Protein AF-L9KYK5-F1 (afdb_monomer_lite)

Foldseek 3Di:
DPPVVVVVVVVVVVVVVVVVVVVVVVVPDDDDDDDDDDDDDDDDDDDDDDDDDDDDDDDDDDDDDDDDDDDDDDDDDDDDDDDDDDPDPPQPPFPALDDQDPPDDDDDDDDDDPDDDDPDDPLLLPDPDAPWAWDPVFWAPQWDADPVRQKIWGAQPHFQWKIKTWIPDKQDAFKKKWKKAWADGDDFQWKKWWKFAPPQDRHPTSRHHDDRAQCCQGGWIQTLCQWIHHVNDTDRQGHHHTHNKMKMWMQNQPQRWIWIDISLATRGTRDGPNHPGIMTIMIMDRDHRTMMGISYIFGDHDDPLLVVLVVLCVVPLQDLQSLVPDPDDPVVSCVSVVGCSDRNRRGNHDPPPDDPDPDDDPPPPVPDDPPVVVVVVVPPPPDPPPDPQWAADDPVVQVVVVVVCVVVVHPDPDRDTDGPDPPDQPPPWFKKKKKFAFLLVVVVVVVVLVCLCVVVVKDWFFKDKDQDDLVLLCQLCVVCPPPPCSVVLSCRRNVHIMMMTMITDHVCQVVLDLQQADLALVRGDPNHQQVPPPDGSSCSRMDMDNDSVSRVVNCVSPDDPVRGDRDDDPCVVVD

Organism: Tupaia chinensis (NCBI:txid246437)

Secondary structure (DSSP, 8-state):
-HHHHHHHHHHHHHHHHHHHHHHHHHHS-----------------------------------------------------PPPPPP---------S-------------S---S-PPTT--S-TT---BS--EEEEEE-TTEEEETTTTEEEE-SS---S-EEEEESS-B-SSEEEEEEEE-S---SS-EEEEEE-TT--SSTTTTS-S--TTSSSSEEEEETTSEEEETTEEEE-S----TT-EEEEEEETTTTEEEEEETTEEEEEEE---TT--BEEEEEE-STTEEEEEEEEEEE---HHHHHHHHHHHH-TT-SSTTTTS---HHHHHHHHTT---SSSS------S-------S----TT---HHHHHHHH------------EEPPHHHHHHHHHHHHHTT----PPPEE------------EEEEEE-HHHHHTT-HHHHHHHHHHHTPEEEEEEEE---HHHHHHHTGGGTTSTTHHHHHHHHTSS-EEEEEEESTTHHHHHHHHH--SSTTTSPTTSHHHHH-SSGGG--EEE-SSHHHHHHHHHHH--GGGS-----TTTT--

Structure (mmCIF, N/CA/C/O backbone):
data_AF-L9KYK5-F1
#
_entry.id   AF-L9KYK5-F1
#
loop_
_atom_site.group_PDB
_atom_site.id
_atom_site.type_symbol
_atom_site.label_atom_id
_atom_site.label_alt_id
_atom_site.label_comp_id
_atom_site.label_asym_id
_atom_site.label_entity_id
_atom_site.label_seq_id
_atom_site.pdbx_PDB_ins_code
_atom_site.Cartn_x
_atom_site.Cartn_y
_atom_site.Cartn_z
_atom_site.occupancy
_atom_site.B_iso_or_equiv
_atom_site.auth_seq_id
_atom_site.auth_comp_id
_atom_site.auth_asym_id
_atom_site.auth_atom_id
_atom_site.pdbx_PDB_model_num
ATOM 1 N N . MET A 1 1 ? -32.082 50.722 -31.192 1.00 50.69 1 MET A N 1
ATOM 2 C CA . MET A 1 1 ? -31.352 51.248 -30.014 1.00 50.69 1 MET A CA 1
ATOM 3 C C . MET A 1 1 ? -31.195 50.252 -28.846 1.00 50.69 1 MET A C 1
ATOM 5 O O . MET A 1 1 ? -30.506 50.591 -27.899 1.00 50.69 1 MET A O 1
ATOM 9 N N . GLY A 1 2 ? -31.740 49.022 -28.884 1.00 51.53 2 GLY A N 1
ATOM 10 C CA . GLY A 1 2 ? -31.657 48.082 -27.743 1.00 51.53 2 GLY A CA 1
ATOM 11 C C . GLY A 1 2 ? -30.369 47.249 -27.616 1.00 51.53 2 GLY A C 1
ATOM 12 O O . GLY A 1 2 ? -30.006 46.854 -26.516 1.00 51.53 2 GLY A O 1
ATOM 13 N N . VAL A 1 3 ? -29.635 47.012 -28.709 1.00 46.09 3 VAL A N 1
ATOM 14 C CA . VAL A 1 3 ? -28.456 46.114 -28.698 1.00 46.09 3 VAL A CA 1
ATOM 15 C C . VAL A 1 3 ? -27.206 46.793 -28.115 1.00 46.09 3 VAL A C 1
ATOM 17 O O . VAL A 1 3 ? -26.390 46.153 -27.458 1.00 46.09 3 VAL A O 1
ATOM 20 N N . TRP A 1 4 ? -27.096 48.117 -28.254 1.00 44.06 4 TRP A N 1
ATOM 21 C CA . TRP A 1 4 ? -25.982 48.895 -27.697 1.00 44.06 4 TRP A CA 1
ATOM 22 C C . TRP A 1 4 ? -26.096 49.113 -26.178 1.00 44.06 4 TRP A C 1
ATOM 24 O O . TRP A 1 4 ? -25.079 49.203 -25.496 1.00 44.06 4 TRP A O 1
ATOM 34 N N . ALA A 1 5 ? -27.315 49.117 -25.626 1.00 50.78 5 ALA A N 1
ATOM 35 C CA . ALA A 1 5 ? -27.536 49.221 -24.181 1.00 50.78 5 ALA A CA 1
ATOM 36 C C . ALA A 1 5 ? -27.156 47.926 -23.434 1.00 50.78 5 ALA A C 1
ATOM 38 O O . ALA A 1 5 ? -26.612 47.986 -22.332 1.00 50.78 5 ALA A O 1
ATOM 39 N N . ALA A 1 6 ? -27.368 46.760 -24.056 1.00 51.38 6 ALA A N 1
ATOM 40 C CA . ALA A 1 6 ? -26.994 45.466 -23.483 1.00 51.38 6 ALA A CA 1
ATOM 41 C C . ALA A 1 6 ? -25.465 45.266 -23.434 1.00 51.38 6 ALA A C 1
ATOM 43 O O . ALA A 1 6 ? -24.937 44.789 -22.431 1.00 51.38 6 ALA A O 1
ATOM 44 N N . LEU A 1 7 ? -24.740 45.707 -24.470 1.00 48.44 7 LEU A N 1
ATOM 45 C CA . LEU A 1 7 ? -23.273 45.648 -24.509 1.00 48.44 7 LEU A CA 1
ATOM 46 C C . LEU A 1 7 ? -22.614 46.600 -23.497 1.00 48.44 7 LEU A C 1
ATOM 48 O O . LEU A 1 7 ? -21.623 46.228 -22.869 1.00 48.44 7 LEU A O 1
ATOM 52 N N . LEU A 1 8 ? -23.191 47.785 -23.257 1.00 54.88 8 LEU A N 1
ATOM 53 C CA . LEU A 1 8 ? -22.699 48.688 -22.208 1.00 54.88 8 LEU A CA 1
ATOM 54 C C . LEU A 1 8 ? -22.895 48.106 -20.796 1.00 54.88 8 LEU A C 1
ATOM 56 O O . LEU A 1 8 ? -22.020 48.261 -19.945 1.00 54.88 8 LEU A O 1
ATOM 60 N N . GLY A 1 9 ? -24.011 47.407 -20.554 1.00 55.38 9 GLY A N 1
ATOM 61 C CA . GLY A 1 9 ? -24.305 46.769 -19.266 1.00 55.38 9 GLY A CA 1
ATOM 62 C C . GLY A 1 9 ? -23.326 45.647 -18.905 1.00 55.38 9 GLY A C 1
ATOM 63 O O . GLY A 1 9 ? -22.873 45.568 -17.762 1.00 55.38 9 GLY A O 1
ATOM 64 N N . VAL A 1 10 ? -22.929 44.829 -19.885 1.00 57.56 10 VAL A N 1
ATOM 65 C CA . VAL A 1 10 ? -21.952 43.743 -19.688 1.00 57.56 10 VAL A CA 1
ATOM 66 C C . VAL A 1 10 ? -20.538 44.296 -19.453 1.00 57.56 10 VAL A C 1
ATOM 68 O O . VAL A 1 10 ? -19.836 43.833 -18.551 1.00 57.56 10 VAL A O 1
ATOM 71 N N . CYS A 1 11 ? -20.143 45.355 -20.169 1.00 49.75 11 CYS A N 1
ATOM 72 C CA . CYS A 1 11 ? -18.849 46.018 -19.965 1.00 49.75 11 CYS A CA 1
ATOM 73 C C . CYS A 1 11 ? -18.738 46.716 -18.594 1.00 49.75 11 CYS A C 1
ATOM 75 O O . CYS A 1 11 ? -17.683 46.670 -17.959 1.00 49.75 11 CYS A O 1
ATOM 77 N N . LEU A 1 12 ? -19.826 47.312 -18.091 1.00 52.06 12 LEU A N 1
ATOM 78 C CA . LEU A 1 12 ? -19.870 47.930 -16.756 1.00 52.06 12 LEU A CA 1
ATOM 79 C C . LEU A 1 12 ? -19.851 46.894 -15.615 1.00 52.06 12 LEU A C 1
ATOM 81 O O . LEU A 1 12 ? -19.300 47.174 -14.547 1.00 52.06 12 LEU A O 1
ATOM 85 N N . GLY A 1 13 ? -20.395 45.692 -15.841 1.00 50.72 13 GLY A N 1
ATOM 86 C CA . GLY A 1 13 ? -20.310 44.566 -14.903 1.00 50.72 13 GLY A CA 1
ATOM 87 C C . GLY A 1 13 ? -18.889 44.007 -14.770 1.00 50.72 13 GLY A C 1
ATOM 88 O O . GLY A 1 13 ? -18.390 43.840 -13.657 1.00 50.72 13 GLY A O 1
ATOM 89 N N . LEU A 1 14 ? -18.193 43.814 -15.895 1.00 48.47 14 LEU A N 1
ATOM 90 C CA . LEU A 1 14 ? -16.801 43.342 -15.924 1.00 48.47 14 LEU A CA 1
ATOM 91 C C . LEU A 1 14 ? -15.819 44.348 -15.299 1.00 48.47 14 LEU A C 1
ATOM 93 O O . LEU A 1 14 ? -14.905 43.953 -14.575 1.00 48.47 14 LEU A O 1
ATOM 97 N N . ALA A 1 15 ? -16.049 45.653 -15.480 1.00 49.28 15 ALA A N 1
ATOM 98 C CA . ALA A 1 15 ? -15.234 46.700 -14.861 1.00 49.28 15 ALA A CA 1
ATOM 99 C C . ALA A 1 15 ? -15.367 46.756 -13.322 1.00 49.28 15 ALA A C 1
ATOM 101 O O . ALA A 1 15 ? -14.410 47.117 -12.632 1.00 49.28 15 ALA A O 1
ATOM 102 N N . LYS A 1 16 ? -16.524 46.366 -12.762 1.00 47.19 16 LYS A N 1
ATOM 103 C CA . LYS A 1 16 ? -16.725 46.262 -11.304 1.00 47.19 16 LYS A CA 1
ATOM 104 C C . LYS A 1 16 ? -16.027 45.041 -10.701 1.00 47.19 16 LYS A C 1
ATOM 106 O O . LYS A 1 16 ? -15.441 45.162 -9.628 1.00 47.19 16 LYS A O 1
ATOM 111 N N . VAL A 1 17 ? -16.025 43.905 -11.400 1.00 48.41 17 VAL A N 1
ATOM 112 C CA . VAL A 1 17 ? -15.336 42.681 -10.947 1.00 48.41 17 VAL A CA 1
ATOM 113 C C . VAL A 1 17 ? -13.812 42.852 -10.992 1.00 48.41 17 VAL A C 1
ATOM 115 O O . VAL A 1 17 ? -13.121 42.455 -10.056 1.00 48.41 17 VAL A O 1
ATOM 118 N N . LEU A 1 18 ? -13.284 43.539 -12.011 1.00 47.09 18 LEU A N 1
ATOM 119 C CA . LEU A 1 18 ? -11.850 43.839 -12.125 1.00 47.09 18 LEU A CA 1
ATOM 120 C C . LEU A 1 18 ? -11.344 44.828 -11.059 1.00 47.09 18 LEU A C 1
ATOM 122 O O . LEU A 1 18 ? -10.213 44.693 -10.594 1.00 47.09 18 LEU A O 1
ATOM 126 N N . ARG A 1 19 ? -12.176 45.778 -10.601 1.00 43.06 19 ARG A N 1
ATOM 127 C CA . ARG A 1 19 ? -11.824 46.653 -9.463 1.00 43.06 19 ARG A CA 1
ATOM 128 C C . ARG A 1 19 ? -11.768 45.900 -8.133 1.00 43.06 19 ARG A C 1
ATOM 130 O O . ARG A 1 19 ? -10.863 46.160 -7.349 1.00 43.06 19 ARG A O 1
ATOM 137 N N . TYR A 1 20 ? -12.665 44.939 -7.915 1.00 38.47 20 TYR A N 1
ATOM 138 C CA . TYR A 1 20 ? -12.696 44.142 -6.682 1.00 38.47 20 TYR A CA 1
ATOM 139 C C . TYR A 1 20 ? -11.483 43.197 -6.561 1.00 38.47 20 TYR A C 1
ATOM 141 O O . TYR A 1 20 ? -10.956 42.981 -5.474 1.00 38.47 20 TYR A O 1
ATOM 149 N N . TRP A 1 21 ? -10.970 42.692 -7.690 1.00 39.44 21 TRP A N 1
ATOM 150 C CA . TRP A 1 21 ? -9.750 41.874 -7.726 1.00 39.44 21 TRP A CA 1
ATOM 151 C C . TRP A 1 21 ? -8.455 42.690 -7.580 1.00 39.44 21 TRP A C 1
ATOM 153 O O . TRP A 1 21 ? -7.483 42.204 -6.999 1.00 39.44 21 TRP A O 1
ATOM 163 N N . SER A 1 22 ? -8.440 43.944 -8.045 1.00 39.59 22 SER A N 1
ATOM 164 C CA . SER A 1 22 ? -7.281 44.837 -7.903 1.00 39.59 22 SER A CA 1
ATOM 165 C C . SER A 1 22 ? -7.021 45.265 -6.451 1.00 39.59 22 SER A C 1
ATOM 167 O O . SER A 1 22 ? -5.866 45.498 -6.096 1.00 39.59 22 SER A O 1
ATOM 169 N N . GLU A 1 23 ? -8.052 45.360 -5.605 1.00 37.97 23 GLU A N 1
ATOM 170 C CA . GLU A 1 23 ? -7.886 45.709 -4.184 1.00 37.97 23 GLU A CA 1
ATOM 171 C C . GLU A 1 23 ? -7.349 44.532 -3.348 1.00 37.97 23 GLU A C 1
ATOM 173 O O . GLU A 1 23 ? -6.507 44.736 -2.473 1.00 37.97 23 GLU A O 1
ATOM 178 N N . ILE A 1 24 ? -7.719 43.288 -3.679 1.00 40.97 24 ILE A N 1
ATOM 179 C CA . ILE A 1 24 ? -7.239 42.080 -2.979 1.00 40.97 24 ILE A CA 1
ATOM 180 C C . ILE A 1 24 ? -5.754 41.803 -3.283 1.00 40.97 24 ILE A C 1
ATOM 182 O O . ILE A 1 24 ? -4.984 41.459 -2.384 1.00 40.97 24 ILE A O 1
ATOM 186 N N . LEU A 1 25 ? -5.310 42.037 -4.523 1.00 38.88 25 LEU A N 1
ATOM 187 C CA . LEU A 1 25 ? -3.899 41.904 -4.915 1.00 38.88 25 LEU A CA 1
ATOM 188 C C . LEU A 1 25 ? -2.991 42.982 -4.294 1.00 38.88 25 LEU A C 1
ATOM 190 O O . LEU A 1 25 ? -1.799 42.739 -4.099 1.00 38.88 25 LEU A O 1
ATOM 194 N N . SER A 1 26 ? -3.541 44.140 -3.911 1.00 34.06 26 SER A N 1
ATOM 195 C CA . SER A 1 26 ? -2.774 45.222 -3.279 1.00 34.06 26 SER A CA 1
ATOM 196 C C . SER A 1 26 ? -2.561 45.037 -1.766 1.00 34.06 26 SER A C 1
ATOM 198 O O . SER A 1 26 ? -1.711 45.728 -1.197 1.00 34.06 26 SER A O 1
ATOM 200 N N . MET A 1 27 ? -3.269 44.107 -1.106 1.00 32.59 27 MET A N 1
ATOM 201 C CA . MET A 1 27 ? -3.108 43.819 0.333 1.00 32.59 27 MET A CA 1
ATOM 202 C C . MET A 1 27 ? -2.105 42.699 0.657 1.00 32.59 27 MET A C 1
ATOM 204 O O . MET A 1 27 ? -1.636 42.635 1.790 1.00 32.59 27 MET A O 1
ATOM 208 N N . MET A 1 28 ? -1.709 41.854 -0.304 1.00 33.88 28 MET A N 1
ATOM 209 C CA . MET A 1 28 ? -0.775 40.735 -0.048 1.00 33.88 28 MET A CA 1
ATOM 210 C C . MET A 1 28 ? 0.686 41.008 -0.449 1.00 33.88 28 MET A C 1
ATOM 212 O O . MET A 1 28 ? 1.557 40.163 -0.254 1.00 33.88 28 MET A O 1
ATOM 216 N N . ALA A 1 29 ? 0.996 42.200 -0.965 1.00 34.06 29 ALA A N 1
ATOM 217 C CA . ALA A 1 29 ? 2.339 42.569 -1.411 1.00 34.06 29 ALA A CA 1
ATOM 218 C C . ALA A 1 29 ? 3.002 43.617 -0.496 1.00 34.06 29 ALA A C 1
ATOM 220 O O . ALA A 1 29 ? 3.207 44.763 -0.891 1.00 34.06 29 ALA A O 1
ATOM 221 N N . ARG A 1 30 ? 3.414 43.222 0.716 1.00 28.61 30 ARG A N 1
ATOM 222 C CA . ARG A 1 30 ? 4.495 43.904 1.460 1.00 28.61 30 ARG A CA 1
ATOM 223 C C . ARG A 1 30 ? 5.436 42.871 2.087 1.00 28.61 30 ARG A C 1
ATOM 225 O O . ARG A 1 30 ? 5.083 42.177 3.030 1.00 28.61 30 ARG A O 1
ATOM 232 N N . ARG A 1 31 ? 6.641 42.765 1.514 1.00 35.31 31 ARG A N 1
ATOM 233 C CA . ARG A 1 31 ? 7.801 42.021 2.049 1.00 35.31 31 ARG A CA 1
ATOM 234 C C . ARG A 1 31 ? 8.421 42.766 3.253 1.00 35.31 31 ARG A C 1
ATOM 236 O O . ARG A 1 31 ? 8.112 43.938 3.456 1.00 35.31 31 ARG A O 1
ATOM 243 N N . PRO A 1 32 ? 9.428 42.172 3.920 1.00 26.36 32 PRO A N 1
ATOM 244 C CA . PRO A 1 32 ? 10.775 42.578 3.514 1.00 26.36 32 PRO A CA 1
ATOM 245 C C . PRO A 1 32 ? 11.755 41.416 3.294 1.00 26.36 32 PRO A C 1
ATOM 247 O O . PRO A 1 32 ? 11.761 40.402 3.981 1.00 26.36 32 PRO A O 1
ATOM 250 N N . ARG A 1 33 ? 12.609 41.621 2.285 1.00 27.44 33 ARG A N 1
ATOM 251 C CA . ARG A 1 33 ? 13.846 40.879 2.028 1.00 27.44 33 ARG A CA 1
ATOM 252 C C . ARG A 1 33 ? 14.858 41.202 3.132 1.00 27.44 33 ARG A C 1
ATOM 254 O O . ARG A 1 33 ? 15.096 42.376 3.391 1.00 27.44 33 ARG A O 1
ATOM 261 N N . SER A 1 34 ? 15.539 40.186 3.653 1.00 24.92 34 SER A N 1
ATOM 262 C CA . SER A 1 34 ? 16.877 40.330 4.229 1.00 24.92 34 SER A CA 1
ATOM 263 C C . SER A 1 34 ? 17.813 39.369 3.505 1.00 24.92 34 SER A C 1
ATOM 265 O O . SER A 1 34 ? 17.642 38.154 3.528 1.00 24.92 34 SER A O 1
ATOM 267 N N . SER A 1 35 ? 18.754 39.959 2.781 1.00 25.50 35 SER A N 1
ATOM 268 C CA . SER A 1 35 ? 19.892 39.325 2.133 1.00 25.50 35 SER A CA 1
ATOM 269 C C . SER A 1 35 ? 21.048 39.210 3.122 1.00 25.50 35 SER A C 1
ATOM 271 O O . SER A 1 35 ? 21.437 40.228 3.694 1.00 25.50 35 SER A O 1
ATOM 273 N N . ARG A 1 36 ? 21.682 38.040 3.230 1.00 25.39 36 ARG A N 1
ATOM 274 C CA . ARG A 1 36 ? 23.118 37.950 3.534 1.00 25.39 36 ARG A CA 1
ATOM 275 C C . ARG A 1 36 ? 23.672 36.585 3.136 1.00 25.39 36 ARG A C 1
ATOM 277 O O . ARG A 1 36 ? 23.395 35.575 3.768 1.00 25.39 36 ARG A O 1
ATOM 284 N N . ALA A 1 37 ? 24.450 36.601 2.060 1.00 25.20 37 ALA A N 1
ATOM 285 C CA . ALA A 1 37 ? 25.458 35.598 1.769 1.00 25.20 37 ALA A CA 1
ATOM 286 C C . ALA A 1 37 ? 26.576 35.683 2.820 1.00 25.20 37 ALA A C 1
ATOM 288 O O . ALA A 1 37 ? 26.940 36.790 3.214 1.00 25.20 37 ALA A O 1
ATOM 289 N N . TRP A 1 38 ? 27.147 34.542 3.208 1.00 24.17 38 TRP A N 1
ATOM 290 C CA . TRP A 1 38 ? 28.493 34.469 3.774 1.00 24.17 38 TRP A CA 1
ATOM 291 C C . TRP A 1 38 ? 29.218 33.233 3.243 1.00 24.17 38 TRP A C 1
ATOM 293 O O . TRP A 1 38 ? 28.672 32.134 3.189 1.00 24.17 38 TRP A O 1
ATOM 303 N N . HIS A 1 39 ? 30.442 33.490 2.793 1.00 23.48 39 HIS A N 1
ATOM 304 C CA . HIS A 1 39 ? 31.420 32.553 2.264 1.00 23.48 39 HIS A CA 1
ATOM 305 C C . HIS A 1 39 ? 32.077 31.699 3.366 1.00 23.48 39 HIS A C 1
ATOM 307 O O . HIS A 1 39 ? 32.100 32.074 4.535 1.00 23.48 39 HIS A O 1
ATOM 313 N N . PHE A 1 40 ? 32.661 30.581 2.923 1.00 26.31 40 PHE A N 1
ATOM 314 C CA . PHE A 1 40 ? 33.639 29.711 3.590 1.00 26.31 40 PHE A CA 1
ATOM 315 C C . PHE A 1 40 ? 34.634 30.413 4.531 1.00 26.31 40 PHE A C 1
ATOM 317 O O . PHE A 1 40 ? 35.274 31.372 4.107 1.00 26.31 40 PHE A O 1
ATOM 324 N N . VAL A 1 41 ? 34.919 29.795 5.689 1.00 22.92 41 VAL A N 1
ATOM 325 C CA . VAL A 1 41 ? 36.257 29.788 6.317 1.00 22.92 41 VAL A CA 1
ATOM 326 C C . VAL A 1 41 ? 36.515 28.432 6.993 1.00 22.92 41 VAL A C 1
ATOM 328 O O . VAL A 1 41 ? 35.793 28.017 7.894 1.00 22.92 41 VAL A O 1
ATOM 331 N N . LEU A 1 42 ? 37.575 27.762 6.535 1.00 24.52 42 LEU A N 1
ATOM 332 C CA . LEU A 1 42 ? 38.314 26.713 7.236 1.00 24.52 42 LEU A CA 1
ATOM 333 C C . LEU A 1 42 ? 39.060 27.321 8.431 1.00 24.52 42 LEU A C 1
ATOM 335 O O . LEU A 1 42 ? 39.819 28.270 8.247 1.00 24.52 42 LEU A O 1
ATOM 339 N N . SER A 1 43 ? 38.978 26.708 9.609 1.00 25.14 43 SER A N 1
ATOM 340 C CA . SER A 1 43 ? 40.079 26.777 10.571 1.00 25.14 43 SER A CA 1
ATOM 341 C C . SER A 1 43 ? 40.206 25.471 11.352 1.00 25.14 43 SER A C 1
ATOM 343 O O . SER A 1 43 ? 39.256 24.925 11.904 1.00 25.14 43 SER A O 1
ATOM 345 N N . ALA A 1 44 ? 41.429 24.953 11.322 1.00 24.00 44 ALA A N 1
ATOM 346 C CA . ALA A 1 44 ? 41.910 23.819 12.082 1.00 24.00 44 ALA A CA 1
ATOM 347 C C . ALA A 1 44 ? 42.674 24.320 13.317 1.00 24.00 44 ALA A C 1
ATOM 349 O O . ALA A 1 44 ? 43.456 25.259 13.202 1.00 24.00 44 ALA A O 1
ATOM 350 N N . ALA A 1 45 ? 42.515 23.638 14.451 1.00 25.38 45 ALA A N 1
ATOM 351 C CA . ALA A 1 45 ? 43.482 23.517 15.553 1.00 25.38 45 ALA A CA 1
ATOM 352 C C . ALA A 1 45 ? 42.992 22.324 16.413 1.00 25.38 45 ALA A C 1
ATOM 354 O O . ALA A 1 45 ? 41.847 22.340 16.844 1.00 25.38 45 ALA A O 1
ATOM 355 N N . ARG A 1 46 ? 43.657 21.152 16.482 1.00 22.95 46 ARG A N 1
ATOM 356 C CA . ARG A 1 46 ? 44.870 20.816 17.277 1.00 22.95 46 ARG A CA 1
ATOM 357 C C . ARG A 1 46 ? 44.774 21.382 18.707 1.00 22.95 46 ARG A C 1
ATOM 359 O O . ARG A 1 46 ? 44.543 22.570 18.840 1.00 22.95 46 ARG A O 1
ATOM 366 N N . ARG A 1 47 ? 45.017 20.658 19.803 1.00 25.95 47 ARG A N 1
ATOM 367 C CA . ARG A 1 47 ? 45.663 19.361 20.087 1.00 25.95 47 ARG A CA 1
ATOM 368 C C . ARG A 1 47 ? 45.486 19.086 21.597 1.00 25.95 47 ARG A C 1
ATOM 370 O O . ARG A 1 47 ? 45.394 20.057 22.337 1.00 25.95 47 ARG A O 1
ATOM 377 N N . ASP A 1 48 ? 45.532 17.803 21.968 1.00 22.94 48 ASP A N 1
ATOM 378 C CA . ASP A 1 48 ? 46.301 17.183 23.075 1.00 22.94 48 ASP A CA 1
ATOM 379 C C . ASP A 1 48 ? 46.197 17.799 24.483 1.00 22.94 48 ASP A C 1
ATOM 381 O O . ASP A 1 48 ? 46.497 18.966 24.702 1.00 22.94 48 ASP A O 1
ATOM 385 N N . ALA A 1 49 ? 45.741 17.029 25.476 1.00 25.52 49 ALA A N 1
ATOM 386 C CA . ALA A 1 49 ? 46.551 16.146 26.346 1.00 25.52 49 ALA A CA 1
ATOM 387 C C . ALA A 1 49 ? 46.444 16.713 27.780 1.00 25.52 49 ALA A C 1
ATOM 389 O O . ALA A 1 49 ? 46.233 17.905 27.954 1.00 25.52 49 ALA A O 1
ATOM 390 N N . ASP A 1 50 ? 46.530 15.985 28.881 1.00 25.27 50 ASP A N 1
ATOM 391 C CA . ASP A 1 50 ? 46.840 14.592 29.152 1.00 25.27 50 ASP A CA 1
ATOM 392 C C . ASP A 1 50 ? 46.570 14.387 30.652 1.00 25.27 50 ASP A C 1
ATOM 394 O O . ASP A 1 50 ? 46.815 15.306 31.429 1.00 25.27 50 ASP A O 1
ATOM 398 N N . THR A 1 51 ? 46.261 13.145 31.046 1.00 25.98 51 THR A N 1
ATOM 399 C CA . THR A 1 51 ? 46.714 12.490 32.303 1.00 25.98 51 THR A CA 1
ATOM 400 C C . THR A 1 51 ? 46.283 13.077 33.664 1.00 25.98 51 THR A C 1
ATOM 402 O O . THR A 1 51 ? 46.179 14.275 33.854 1.00 25.98 51 THR A O 1
ATOM 405 N N . ARG A 1 52 ? 46.053 12.321 34.743 1.00 27.05 52 ARG A N 1
ATOM 406 C CA . ARG A 1 52 ? 46.472 10.977 35.200 1.00 27.05 52 ARG A CA 1
ATOM 407 C C . ARG A 1 52 ? 45.501 10.610 36.351 1.00 27.05 52 ARG A C 1
ATOM 409 O O . ARG A 1 52 ? 45.144 11.497 37.116 1.00 27.05 52 ARG A O 1
ATOM 416 N N . ALA A 1 53 ? 44.872 9.428 36.372 1.00 24.56 53 ALA A N 1
ATOM 417 C CA . ALA A 1 53 ? 45.279 8.203 37.104 1.00 24.56 53 ALA A CA 1
ATOM 418 C C . ALA A 1 53 ? 45.580 8.456 38.605 1.00 24.56 53 ALA A C 1
ATOM 420 O O . ALA A 1 53 ? 46.302 9.393 38.916 1.00 24.56 53 ALA A O 1
ATOM 421 N N . VAL A 1 54 ? 45.094 7.698 39.597 1.00 26.22 54 VAL A N 1
ATOM 422 C CA . VAL A 1 54 ? 45.241 6.251 39.907 1.00 26.22 54 VAL A CA 1
ATOM 423 C C . VAL A 1 54 ? 44.216 5.968 41.049 1.00 26.22 54 VAL A C 1
ATOM 425 O O . VAL A 1 54 ? 44.077 6.815 41.923 1.00 26.22 54 VAL A O 1
ATOM 428 N N . ALA A 1 55 ? 43.288 4.994 40.967 1.00 23.80 55 ALA A N 1
ATOM 429 C CA . ALA A 1 55 ? 43.354 3.609 41.507 1.00 23.80 55 ALA A CA 1
ATOM 430 C C . ALA A 1 55 ? 43.820 3.500 42.989 1.00 23.80 55 ALA A C 1
ATOM 432 O O . ALA A 1 55 ? 44.665 4.263 43.419 1.00 23.80 55 ALA A O 1
ATOM 433 N N . LEU A 1 56 ? 43.407 2.576 43.862 1.00 25.75 56 LEU A N 1
ATOM 434 C CA . LEU A 1 56 ? 42.476 1.443 43.893 1.00 25.75 56 LEU A CA 1
ATOM 435 C C . LEU A 1 56 ? 42.410 0.970 45.372 1.00 25.75 56 LEU A C 1
ATOM 437 O O . LEU A 1 56 ? 43.419 1.039 46.064 1.00 25.75 56 LEU A O 1
ATOM 441 N N . ALA A 1 57 ? 41.271 0.378 45.749 1.00 23.91 57 ALA A N 1
ATOM 442 C CA . ALA A 1 57 ? 41.098 -0.814 46.608 1.00 23.91 57 ALA A CA 1
ATOM 443 C C . ALA A 1 57 ? 41.419 -0.835 48.129 1.00 23.91 57 ALA A C 1
ATOM 445 O O . ALA A 1 57 ? 42.433 -0.336 48.599 1.00 23.91 57 ALA A O 1
ATOM 446 N N . GLY A 1 58 ? 40.577 -1.612 48.841 1.00 23.02 58 GLY A N 1
ATOM 447 C CA . GLY A 1 58 ? 40.867 -2.309 50.114 1.00 23.02 58 GLY A CA 1
ATOM 448 C C . GLY A 1 58 ? 39.942 -1.908 51.274 1.00 23.02 58 GLY A C 1
ATOM 449 O O . GLY A 1 58 ? 40.113 -0.838 51.832 1.00 23.02 58 GLY A O 1
ATOM 450 N N . SER A 1 59 ? 38.830 -2.612 51.534 1.00 24.16 59 SER A N 1
ATOM 451 C CA . SER A 1 59 ? 38.671 -3.809 52.401 1.00 24.16 59 SER A CA 1
ATOM 452 C C . SER A 1 59 ? 38.392 -3.512 53.897 1.00 24.16 59 SER A C 1
ATOM 454 O O . SER A 1 59 ? 39.217 -2.925 54.582 1.00 24.16 59 SER A O 1
ATOM 456 N N . THR A 1 60 ? 37.218 -3.988 54.342 1.00 24.94 60 THR A N 1
ATOM 457 C CA . THR A 1 60 ? 36.587 -4.205 55.684 1.00 24.94 60 THR A CA 1
ATOM 458 C C . THR A 1 60 ? 37.477 -4.823 56.794 1.00 24.94 60 THR A C 1
ATOM 460 O O . THR A 1 60 ? 38.583 -5.223 56.432 1.00 24.94 60 THR A O 1
ATOM 463 N N . PRO A 1 61 ? 37.035 -5.105 58.066 1.00 44.75 61 PRO A N 1
ATOM 464 C CA . PRO A 1 61 ? 35.738 -4.952 58.802 1.00 44.75 61 PRO A CA 1
ATOM 465 C C . PRO A 1 61 ? 35.923 -4.440 60.282 1.00 44.75 61 PRO A C 1
ATOM 467 O O . PRO A 1 61 ? 36.866 -3.704 60.517 1.00 44.75 61 PRO A O 1
ATOM 470 N N . TRP A 1 62 ? 35.076 -4.882 61.244 1.00 28.16 62 TRP A N 1
ATOM 471 C CA . TRP A 1 62 ? 35.013 -4.712 62.730 1.00 28.16 62 TRP A CA 1
ATOM 472 C C . TRP A 1 62 ? 33.988 -3.648 63.190 1.00 28.16 62 TRP A C 1
ATOM 474 O O . TRP A 1 62 ? 34.058 -2.518 62.734 1.00 28.16 62 TRP A O 1
ATOM 484 N N . GLY A 1 63 ? 33.010 -3.878 64.079 1.00 23.28 63 GLY A N 1
ATOM 485 C CA . GLY A 1 63 ? 32.589 -5.025 64.895 1.00 23.28 63 GLY A CA 1
ATOM 486 C C . GLY A 1 63 ? 31.871 -4.526 66.173 1.00 23.28 63 GLY A C 1
ATOM 487 O O . GLY A 1 63 ? 32.299 -3.508 66.704 1.00 23.28 63 GLY A O 1
ATOM 488 N N . TYR A 1 64 ? 30.872 -5.289 66.663 1.00 27.12 64 TYR A N 1
ATOM 489 C CA . TYR A 1 64 ? 30.308 -5.318 68.042 1.00 27.12 64 TYR A CA 1
ATOM 490 C C . TYR A 1 64 ? 29.514 -4.080 68.556 1.00 27.12 64 TYR A C 1
ATOM 492 O O . TYR A 1 64 ? 29.889 -2.957 68.257 1.00 27.12 64 TYR A O 1
ATOM 500 N N . ASP A 1 65 ? 28.508 -4.126 69.442 1.00 25.95 65 ASP A N 1
ATOM 501 C CA . ASP A 1 65 ? 27.429 -5.051 69.857 1.00 25.95 65 ASP A CA 1
ATOM 502 C C . ASP A 1 65 ? 26.588 -4.293 70.923 1.00 25.95 65 ASP A C 1
ATOM 504 O O . ASP A 1 65 ? 27.110 -3.393 71.580 1.00 25.95 65 ASP A O 1
ATOM 508 N N . SER A 1 66 ? 25.335 -4.714 71.105 1.00 28.78 66 SER A N 1
ATOM 509 C CA . SER A 1 66 ? 24.474 -4.609 72.306 1.00 28.78 66 SER A CA 1
ATOM 510 C C . SER A 1 66 ? 23.986 -3.281 72.945 1.00 28.78 66 SER A C 1
ATOM 512 O O . SER A 1 66 ? 24.743 -2.463 73.458 1.00 28.78 66 SER A O 1
ATOM 514 N N . ASP A 1 67 ? 22.649 -3.270 73.082 1.00 27.73 67 ASP A N 1
ATOM 515 C CA . ASP A 1 67 ? 21.808 -2.950 74.256 1.00 27.73 67 ASP A CA 1
ATOM 516 C C . ASP A 1 67 ? 21.557 -1.512 74.743 1.00 27.73 67 ASP A C 1
ATOM 518 O O . ASP A 1 67 ? 22.461 -0.726 75.008 1.00 27.73 67 ASP A O 1
ATOM 522 N N . GLY A 1 68 ? 20.274 -1.238 75.036 1.00 27.73 68 GLY A N 1
ATOM 523 C CA . GLY A 1 68 ? 19.878 -0.198 75.993 1.00 27.73 68 GLY A CA 1
ATOM 524 C C . GLY A 1 68 ? 18.481 0.391 75.789 1.00 27.73 68 GLY A C 1
ATOM 525 O O . GLY A 1 68 ? 18.245 1.113 74.833 1.00 27.73 68 GLY A O 1
ATOM 526 N N . GLN A 1 69 ? 17.572 0.093 76.716 1.00 32.09 69 GLN A N 1
ATOM 527 C CA . GLN A 1 69 ? 16.161 0.504 76.800 1.00 32.09 69 GLN A CA 1
ATOM 528 C C . GLN A 1 69 ? 15.952 1.982 77.205 1.00 32.09 69 GLN A C 1
ATOM 530 O O . GLN A 1 69 ? 16.855 2.573 77.786 1.00 32.09 69 GLN A O 1
ATOM 535 N N . HIS A 1 70 ? 14.736 2.512 76.952 1.00 31.00 70 HIS A N 1
ATOM 536 C CA . HIS A 1 70 ? 13.875 3.406 77.785 1.00 31.00 70 HIS A CA 1
ATOM 537 C C . HIS A 1 70 ? 12.904 4.186 76.857 1.00 31.00 70 HIS A C 1
ATOM 539 O O . HIS A 1 70 ? 13.353 4.867 75.945 1.00 31.00 70 HIS A O 1
ATOM 545 N N . SER A 1 71 ? 11.597 3.885 76.817 1.00 28.72 71 SER A N 1
ATOM 546 C CA . SER A 1 71 ? 10.483 4.352 77.682 1.00 28.72 71 SER A CA 1
ATOM 547 C C . SER A 1 71 ? 10.285 5.879 77.701 1.00 28.72 71 SER A C 1
ATOM 549 O O . SER A 1 71 ? 11.109 6.574 78.280 1.00 28.72 71 SER A O 1
ATOM 551 N N . ASP A 1 72 ? 9.224 6.396 77.055 1.00 28.92 72 ASP A N 1
ATOM 552 C CA . ASP A 1 72 ? 8.031 6.965 77.728 1.00 28.92 72 ASP A CA 1
ATOM 553 C C . ASP A 1 72 ? 7.154 7.884 76.838 1.00 28.92 72 ASP A C 1
ATOM 555 O O . ASP A 1 72 ? 7.640 8.733 76.095 1.00 28.92 72 ASP A O 1
ATOM 559 N N . SER A 1 73 ? 5.841 7.706 77.045 1.00 30.72 73 SER A N 1
ATOM 560 C CA . SER A 1 73 ? 4.736 8.684 77.050 1.00 30.72 73 SER A CA 1
ATOM 561 C C . SER A 1 73 ? 4.094 9.262 75.773 1.00 30.72 73 SER A C 1
ATOM 563 O O . SER A 1 73 ? 4.632 10.119 75.080 1.00 30.72 73 SER A O 1
ATOM 565 N N . ASP A 1 74 ? 2.827 8.842 75.627 1.00 28.03 74 ASP A N 1
ATOM 566 C CA . ASP A 1 74 ? 1.587 9.641 75.559 1.00 28.03 74 ASP A CA 1
ATOM 567 C C . ASP A 1 74 ? 1.363 10.637 74.411 1.00 28.03 74 ASP A C 1
ATOM 569 O O . ASP A 1 74 ? 1.952 11.716 74.375 1.00 28.03 74 ASP A O 1
ATOM 573 N N . SER A 1 75 ? 0.342 10.360 73.584 1.00 32.59 75 SER A N 1
ATOM 574 C CA . SER A 1 75 ? -0.939 11.109 73.520 1.00 32.59 75 SER A CA 1
ATOM 575 C C . SER A 1 75 ? -1.633 10.889 72.164 1.00 32.59 75 SER A C 1
ATOM 577 O O . SER A 1 75 ? -1.184 11.420 71.150 1.00 32.59 75 SER A O 1
ATOM 579 N N . ASP A 1 76 ? -2.760 10.171 72.150 1.00 28.25 76 ASP A N 1
ATOM 580 C CA . ASP A 1 76 ? -3.744 10.245 71.056 1.00 28.25 76 ASP A CA 1
ATOM 581 C C . ASP A 1 76 ? -4.512 11.582 71.121 1.00 28.25 76 ASP A C 1
ATOM 583 O O . ASP A 1 76 ? -4.682 12.163 72.199 1.00 28.25 76 ASP A O 1
ATOM 587 N N . PRO A 1 77 ? -5.052 12.054 69.984 1.00 33.78 77 PRO A N 1
ATOM 588 C CA . PRO A 1 77 ? -6.509 12.025 69.908 1.00 33.78 77 PRO A CA 1
ATOM 589 C C . PRO A 1 77 ? -7.046 11.475 68.580 1.00 33.78 77 PRO A C 1
ATOM 591 O O . PRO A 1 77 ? -6.489 11.665 67.499 1.00 33.78 77 PRO A O 1
ATOM 594 N N . GLU A 1 78 ? -8.192 10.813 68.713 1.00 29.12 78 GLU A N 1
ATOM 595 C CA . GLU A 1 78 ? -9.020 10.202 67.679 1.00 29.12 78 GLU A CA 1
ATOM 596 C C . GLU A 1 78 ? -9.278 11.115 66.465 1.00 29.12 78 GLU A C 1
ATOM 598 O O . GLU A 1 78 ? -9.712 12.263 66.599 1.00 29.12 78 GLU A O 1
ATOM 603 N N . TYR A 1 79 ? -9.131 10.557 65.258 1.00 29.94 79 TYR A N 1
ATOM 604 C CA . TYR A 1 79 ? -9.819 11.053 64.067 1.00 29.94 79 TYR A CA 1
ATOM 605 C C . TYR A 1 79 ? -10.455 9.898 63.289 1.00 29.94 79 TYR A C 1
ATOM 607 O O . TYR A 1 79 ? -9.940 8.782 63.242 1.00 29.94 79 TYR A O 1
ATOM 615 N N . ALA A 1 80 ? -11.618 10.206 62.723 1.00 28.47 80 ALA A N 1
ATOM 616 C CA . ALA A 1 80 ? -12.625 9.312 62.174 1.00 28.47 80 ALA A CA 1
ATOM 617 C C . ALA A 1 80 ? -12.104 8.167 61.287 1.00 28.47 80 ALA A C 1
ATOM 619 O O . ALA A 1 80 ? -11.298 8.347 60.374 1.00 28.47 80 ALA A O 1
ATOM 620 N N . T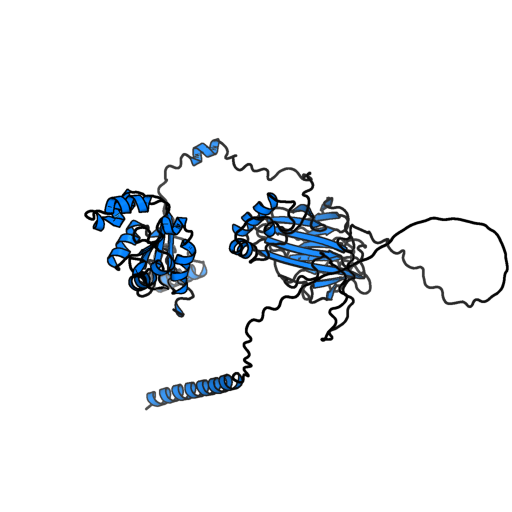HR A 1 81 ? -12.676 6.988 61.519 1.00 26.36 81 THR A N 1
ATOM 621 C CA . THR A 1 81 ? -12.504 5.766 60.735 1.00 26.36 81 THR A CA 1
ATOM 622 C C . THR A 1 81 ? -12.998 5.985 59.300 1.00 26.36 81 THR A C 1
ATOM 624 O O . THR A 1 81 ? -14.198 6.107 59.051 1.00 26.36 81 THR A O 1
ATOM 627 N N . LEU A 1 82 ? -12.074 6.028 58.337 1.00 33.00 82 LEU A N 1
ATOM 628 C CA . LEU A 1 82 ? -12.389 5.850 56.917 1.00 33.00 82 LEU A CA 1
ATOM 629 C C . LEU A 1 82 ? -12.791 4.380 56.674 1.00 33.00 82 LEU A C 1
ATOM 631 O O . LEU A 1 82 ? -12.205 3.487 57.293 1.00 33.00 82 LEU A O 1
ATOM 635 N N . PRO A 1 83 ? -13.770 4.094 55.792 1.00 32.12 83 PRO A N 1
ATOM 636 C CA . PRO A 1 83 ? -14.120 2.719 55.447 1.00 32.12 83 PRO A CA 1
ATOM 637 C C . PRO A 1 83 ? -12.913 2.014 54.804 1.00 32.12 83 PRO A C 1
ATOM 639 O O . PRO A 1 83 ? -12.084 2.685 54.178 1.00 32.12 83 PRO A O 1
ATOM 642 N N . PRO A 1 84 ? -12.786 0.680 54.943 1.00 30.09 84 PRO A N 1
ATOM 643 C CA . PRO A 1 84 ? -11.619 -0.036 54.456 1.00 30.09 84 PRO A CA 1
ATOM 644 C C . PRO A 1 84 ? -11.475 0.182 52.953 1.00 30.09 84 PRO A C 1
ATOM 646 O O . PRO A 1 84 ? -12.417 0.001 52.176 1.00 30.09 84 PRO A O 1
ATOM 649 N N . SER A 1 85 ? -10.274 0.596 52.565 1.00 31.09 85 SER A N 1
ATOM 650 C CA . SER A 1 85 ? -9.827 0.662 51.186 1.00 31.09 85 SER A CA 1
ATOM 651 C C . SER A 1 85 ? -10.137 -0.664 50.495 1.00 31.09 85 SER A C 1
ATOM 653 O O . SER A 1 85 ? -9.732 -1.738 50.942 1.00 31.09 85 SER A O 1
ATOM 655 N N . ILE A 1 86 ? -10.886 -0.566 49.395 1.00 34.75 86 ILE A N 1
ATOM 656 C CA . ILE A 1 86 ? -11.108 -1.654 48.442 1.00 34.75 86 ILE A CA 1
ATOM 657 C C . ILE A 1 86 ? -9.738 -2.279 48.149 1.00 34.75 86 ILE A C 1
ATOM 659 O O . ILE A 1 86 ? -8.798 -1.521 47.881 1.00 34.75 86 ILE A O 1
ATOM 663 N N . PRO A 1 87 ? -9.585 -3.615 48.217 1.00 27.69 87 PRO A N 1
ATOM 664 C CA . PRO A 1 87 ? -8.300 -4.246 47.969 1.00 27.69 87 PRO A CA 1
ATOM 665 C C . PRO A 1 87 ? -7.810 -3.803 46.594 1.00 27.69 87 PRO A C 1
ATOM 667 O O . PRO A 1 87 ? -8.471 -4.043 45.582 1.00 27.69 87 PRO A O 1
ATOM 670 N N . SER A 1 88 ? -6.673 -3.103 46.587 1.00 35.62 88 SER A N 1
ATOM 671 C CA . SER A 1 88 ? -5.956 -2.732 45.374 1.00 35.62 88 SER A CA 1
ATOM 672 C C . SER A 1 88 ? -5.742 -4.016 44.588 1.00 35.62 88 SER A C 1
ATOM 674 O O . SER A 1 88 ? -4.996 -4.897 45.024 1.00 35.62 88 SER A O 1
ATOM 676 N N . ALA A 1 89 ? -6.475 -4.173 43.484 1.00 38.22 89 ALA A N 1
ATOM 677 C CA . ALA A 1 89 ? -6.237 -5.258 42.555 1.00 38.22 89 ALA A CA 1
ATOM 678 C C . ALA A 1 89 ? -4.768 -5.145 42.158 1.00 38.22 89 ALA A C 1
ATOM 680 O O . ALA A 1 89 ? -4.381 -4.140 41.563 1.00 38.22 89 ALA A O 1
ATOM 681 N N . VAL A 1 90 ? -3.955 -6.126 42.564 1.00 38.75 90 VAL A N 1
ATOM 682 C CA . VAL A 1 90 ? -2.528 -6.161 42.240 1.00 38.75 90 VAL A CA 1
ATOM 683 C C . VAL A 1 90 ? -2.430 -5.974 40.728 1.00 38.75 90 VAL A C 1
ATOM 685 O O . VAL A 1 90 ? -2.939 -6.830 39.993 1.00 38.75 90 VAL A O 1
ATOM 688 N N . PRO A 1 91 ? -1.882 -4.844 40.246 1.00 47.94 91 PRO A N 1
ATOM 689 C CA . PRO A 1 91 ? -1.838 -4.580 38.824 1.00 47.94 91 PRO A CA 1
ATOM 690 C C . PRO A 1 91 ? -1.046 -5.711 38.185 1.00 47.94 91 PRO A C 1
ATOM 692 O O . PRO A 1 91 ? 0.034 -6.071 38.656 1.00 47.94 91 PRO A O 1
ATOM 695 N N . VAL A 1 92 ? -1.608 -6.321 37.144 1.00 47.19 92 VAL A N 1
ATOM 696 C CA . VAL A 1 92 ? -0.894 -7.357 36.404 1.00 47.19 92 VAL A CA 1
ATOM 697 C C . VAL A 1 92 ? 0.291 -6.662 35.742 1.00 47.19 92 VAL A C 1
ATOM 699 O O . VAL A 1 92 ? 0.127 -5.945 34.754 1.00 47.19 92 VAL A O 1
ATOM 702 N N . THR A 1 93 ? 1.484 -6.848 36.304 1.00 49.03 93 THR A N 1
ATOM 703 C CA . THR A 1 93 ? 2.744 -6.402 35.710 1.00 49.03 93 THR A CA 1
ATOM 704 C C . THR A 1 93 ? 3.046 -7.325 34.535 1.00 49.03 93 THR A C 1
ATOM 706 O O . THR A 1 93 ? 3.807 -8.284 34.644 1.00 49.03 93 THR A O 1
ATOM 709 N N . GLY A 1 94 ? 2.355 -7.100 33.416 1.00 52.12 94 GLY A N 1
ATOM 710 C CA . GLY A 1 94 ? 2.786 -7.628 32.128 1.00 52.12 94 GLY A CA 1
ATOM 711 C C . GLY A 1 94 ? 4.160 -7.061 31.765 1.00 52.12 94 GLY A C 1
ATOM 712 O O . GLY A 1 94 ? 4.603 -6.072 32.343 1.00 52.12 94 GLY A O 1
ATOM 713 N N . GLU A 1 95 ? 4.835 -7.677 30.798 1.00 61.94 95 GLU A N 1
ATOM 714 C CA . GLU A 1 95 ? 6.093 -7.154 30.259 1.00 61.94 95 GLU A CA 1
ATOM 715 C C . GLU A 1 95 ? 5.853 -5.756 29.656 1.00 61.94 95 GLU A C 1
ATOM 717 O O . GLU A 1 95 ? 5.283 -5.611 28.563 1.00 61.94 95 GLU A O 1
ATOM 722 N N . SER A 1 96 ? 6.232 -4.719 30.407 1.00 68.00 96 SER A N 1
ATOM 723 C CA . SER A 1 96 ? 6.235 -3.326 29.958 1.00 68.00 96 SER A CA 1
ATOM 724 C C . SER A 1 96 ? 7.232 -3.188 28.807 1.00 68.00 96 SER A C 1
ATOM 726 O O . SER A 1 96 ? 8.351 -3.696 28.884 1.00 68.00 96 SER A O 1
ATOM 728 N N . TYR A 1 97 ? 6.834 -2.530 27.715 1.00 66.12 97 TYR A N 1
ATOM 729 C CA . TYR A 1 97 ? 7.760 -2.247 26.615 1.00 66.12 97 TYR A CA 1
ATOM 730 C C . TYR A 1 97 ? 8.769 -1.156 26.994 1.00 66.12 97 TYR A C 1
ATOM 732 O O . TYR A 1 97 ? 9.895 -1.139 26.497 1.00 66.12 97 TYR A O 1
ATOM 740 N N . CYS A 1 98 ? 8.350 -0.213 27.838 1.00 67.81 98 CYS A N 1
ATOM 741 C CA . CYS A 1 98 ? 9.169 0.898 28.295 1.00 67.81 98 CYS A CA 1
ATOM 742 C C . CYS A 1 98 ? 8.595 1.515 29.574 1.00 67.81 98 CYS A C 1
ATOM 744 O O . CYS A 1 98 ? 7.376 1.640 29.705 1.00 67.81 98 CYS A O 1
ATOM 746 N N . ASP A 1 99 ? 9.473 2.045 30.421 1.00 60.03 99 ASP A N 1
ATOM 747 C CA . ASP A 1 99 ? 9.093 2.734 31.661 1.00 60.03 99 ASP A CA 1
ATOM 748 C C . ASP A 1 99 ? 9.282 4.257 31.559 1.00 60.03 99 ASP A C 1
ATOM 750 O O . ASP A 1 99 ? 9.648 4.917 32.525 1.00 60.03 99 ASP A O 1
ATOM 754 N N . CYS A 1 100 ? 9.084 4.842 30.370 1.00 64.31 100 CYS A N 1
ATOM 755 C CA . CYS A 1 100 ? 9.149 6.297 30.231 1.00 64.31 100 CYS A CA 1
ATOM 756 C C . CYS A 1 100 ? 8.048 6.966 31.067 1.00 64.31 100 CYS A C 1
ATOM 758 O O . CYS A 1 100 ? 6.871 6.611 30.925 1.00 64.31 100 CYS A O 1
ATOM 760 N N . ASP A 1 101 ? 8.422 7.961 31.877 1.00 53.22 101 ASP A N 1
ATOM 761 C CA . ASP A 1 101 ? 7.463 8.806 32.584 1.00 53.22 101 ASP A CA 1
ATOM 762 C C . ASP A 1 101 ? 6.513 9.432 31.560 1.00 53.22 101 ASP A C 1
ATOM 764 O O . ASP A 1 101 ? 6.924 10.158 30.648 1.00 53.22 101 ASP A O 1
ATOM 768 N N . GLY A 1 102 ? 5.232 9.071 31.661 1.00 49.69 102 GLY A N 1
ATOM 769 C CA . GLY A 1 102 ? 4.192 9.617 30.801 1.00 49.69 102 GLY A CA 1
ATOM 770 C C . GLY A 1 102 ? 4.195 11.134 30.924 1.00 49.69 102 GLY A C 1
ATOM 771 O O . GLY A 1 102 ? 4.330 11.645 32.032 1.00 49.69 102 GLY A O 1
ATOM 772 N N . GLN A 1 103 ? 4.067 11.839 29.795 1.00 45.00 103 GLN A N 1
ATOM 773 C CA . GLN A 1 103 ? 3.970 13.300 29.755 1.00 45.00 103 GLN A CA 1
ATOM 774 C C . GLN A 1 103 ? 3.058 13.790 30.889 1.00 45.00 103 GLN A C 1
ATOM 776 O O . GLN A 1 103 ? 1.845 13.575 30.848 1.00 45.00 103 GLN A O 1
ATOM 781 N N . SER A 1 104 ? 3.654 14.396 31.916 1.00 35.78 104 SER A N 1
ATOM 782 C CA . SER A 1 104 ? 2.922 15.124 32.937 1.00 35.78 104 SER A CA 1
ATOM 783 C C . SER A 1 104 ? 2.253 16.301 32.240 1.00 35.78 104 SER A C 1
ATOM 785 O O . SER A 1 104 ? 2.891 17.076 31.526 1.00 35.78 104 SER A O 1
ATOM 787 N N . GLU A 1 105 ? 0.932 16.365 32.366 1.00 47.91 105 GLU A N 1
ATOM 788 C CA . GLU A 1 105 ? 0.096 17.383 31.748 1.00 47.91 105 GLU A CA 1
ATOM 789 C C . GLU A 1 105 ? 0.529 18.774 32.228 1.00 47.91 105 GLU A C 1
ATOM 791 O O . GLU A 1 105 ? 0.277 19.163 33.367 1.00 47.91 105 GLU A O 1
ATOM 796 N N . ALA A 1 106 ? 1.175 19.537 31.348 1.00 28.62 106 ALA A N 1
ATOM 797 C CA . ALA A 1 106 ? 1.331 20.972 31.501 1.00 28.62 106 ALA A CA 1
ATOM 798 C C . ALA A 1 106 ? 0.988 21.654 30.175 1.00 28.62 106 ALA A C 1
ATOM 800 O O . ALA A 1 106 ? 1.620 21.430 29.141 1.00 28.62 106 ALA A O 1
ATOM 801 N N . SER A 1 107 ? -0.058 22.473 30.234 1.00 31.88 107 SER A N 1
ATOM 802 C CA . SER A 1 107 ? -0.510 23.372 29.182 1.00 31.88 107 SER A CA 1
ATOM 803 C C . SER A 1 107 ? 0.629 24.252 28.662 1.00 31.88 107 SER A C 1
ATOM 805 O O . SER A 1 107 ? 1.475 24.710 29.427 1.00 31.88 107 SER A O 1
ATOM 807 N N . PHE A 1 108 ? 0.603 24.496 27.352 1.00 33.06 108 PHE A N 1
ATOM 808 C CA . PHE A 1 108 ? 1.426 25.446 26.600 1.00 33.06 108 PHE A CA 1
ATOM 809 C C . PHE A 1 108 ? 2.032 26.593 27.430 1.00 33.06 108 PHE A C 1
ATOM 811 O O . PHE A 1 108 ? 1.313 27.476 27.890 1.00 33.06 108 PHE A O 1
ATOM 818 N N . CYS A 1 109 ? 3.363 26.665 27.448 1.00 26.27 109 CYS A N 1
ATOM 819 C CA . CYS A 1 109 ? 4.091 27.930 27.458 1.00 26.27 109 CYS A CA 1
ATOM 820 C C . CYS A 1 109 ? 5.294 27.798 26.518 1.00 26.27 109 CYS A C 1
ATOM 822 O O . CYS A 1 109 ? 6.143 26.925 26.684 1.00 26.27 109 CYS A O 1
ATOM 824 N N . GLY A 1 110 ? 5.327 28.638 25.483 1.00 34.16 110 GLY A N 1
ATOM 825 C CA . GLY A 1 110 ? 6.447 28.722 24.555 1.00 34.16 110 GLY A CA 1
ATOM 826 C C . GLY A 1 110 ? 7.679 29.346 25.213 1.00 34.16 110 GLY A C 1
ATOM 827 O O . GLY A 1 110 ? 7.561 30.272 26.009 1.00 34.16 110 GLY A O 1
ATOM 828 N N . GLY A 1 111 ? 8.857 28.868 24.811 1.00 30.36 111 GLY A N 1
ATOM 829 C CA . GLY A 1 111 ? 10.149 29.470 25.140 1.00 30.36 111 GLY A CA 1
ATOM 830 C C . GLY A 1 111 ? 11.027 28.588 26.026 1.00 30.36 111 GLY A C 1
ATOM 831 O O . GLY A 1 111 ? 10.708 28.367 27.183 1.00 30.36 111 GLY A O 1
ATOM 832 N N . LEU A 1 112 ? 12.138 28.124 25.438 1.00 35.47 112 LEU A N 1
ATOM 833 C CA . LEU A 1 112 ? 13.335 27.540 26.063 1.00 35.47 112 LEU A CA 1
ATOM 834 C C . LEU A 1 112 ? 13.100 26.633 27.283 1.00 35.47 112 LEU A C 1
ATOM 836 O O . LEU A 1 112 ? 13.118 27.137 28.388 1.00 35.47 112 LEU A O 1
ATOM 840 N N . HIS A 1 113 ? 13.055 25.309 27.096 1.00 28.17 113 HIS A N 1
ATOM 841 C CA . HIS A 1 113 ? 13.651 24.332 28.031 1.00 28.17 113 HIS A CA 1
ATOM 842 C C . HIS A 1 113 ? 13.765 22.949 27.357 1.00 28.17 113 HIS A C 1
ATOM 844 O O . HIS A 1 113 ? 13.105 21.980 27.711 1.00 28.17 113 HIS A O 1
ATOM 850 N N . THR A 1 114 ? 14.637 22.842 26.351 1.00 33.53 114 THR A N 1
ATOM 851 C CA . THR A 1 114 ? 15.191 21.559 25.884 1.00 33.53 114 THR A CA 1
ATOM 852 C C . THR A 1 114 ? 16.446 21.233 26.690 1.00 33.53 114 THR A C 1
ATOM 854 O O . THR A 1 114 ? 17.559 21.401 26.200 1.00 33.53 114 THR A O 1
ATOM 857 N N . ALA A 1 115 ? 16.295 20.822 27.945 1.00 33.53 115 ALA A N 1
ATOM 858 C CA . ALA A 1 115 ? 17.385 20.219 28.708 1.00 33.53 115 ALA A CA 1
ATOM 859 C C . ALA A 1 115 ? 16.775 19.373 29.832 1.00 33.53 115 ALA A C 1
ATOM 861 O O . ALA A 1 115 ? 16.119 19.928 30.703 1.00 33.53 115 ALA A O 1
ATOM 862 N N . HIS A 1 116 ? 16.992 18.053 29.764 1.00 32.88 116 HIS A N 1
ATOM 863 C CA . HIS A 1 116 ? 16.411 16.963 30.575 1.00 32.88 116 HIS A CA 1
ATOM 864 C C . HIS A 1 116 ? 15.186 16.235 29.977 1.00 32.88 116 HIS A C 1
ATOM 866 O O . HIS A 1 116 ? 14.227 15.928 30.675 1.00 32.88 116 HIS A O 1
ATOM 872 N N . ARG A 1 117 ? 15.247 15.863 28.684 1.00 40.78 117 ARG A N 1
ATOM 873 C CA . ARG A 1 117 ? 14.533 14.665 28.192 1.00 40.78 117 ARG A CA 1
ATOM 874 C C . ARG A 1 117 ? 15.230 13.423 28.756 1.00 40.78 117 ARG A C 1
ATOM 876 O O . ARG A 1 117 ? 16.444 13.293 28.602 1.00 40.78 117 ARG A O 1
ATOM 883 N N . GLY A 1 118 ? 14.465 12.528 29.381 1.00 40.09 118 GLY A N 1
ATOM 884 C CA . GLY A 1 118 ? 14.911 11.177 29.711 1.00 40.09 118 GLY A CA 1
ATOM 885 C C . GLY A 1 118 ? 15.471 10.474 28.472 1.00 40.09 118 GLY A C 1
ATOM 886 O O . GLY A 1 118 ? 14.897 10.533 27.387 1.00 40.09 118 GLY A O 1
ATOM 887 N N . GLN A 1 119 ? 16.636 9.874 28.653 1.00 45.06 119 GLN A N 1
ATOM 888 C CA . GLN A 1 119 ? 17.489 9.248 27.651 1.00 45.06 119 GLN A CA 1
ATOM 889 C C . GLN A 1 119 ? 16.764 8.078 26.936 1.00 45.06 119 GLN A C 1
ATOM 891 O O . GLN A 1 119 ? 16.313 7.138 27.584 1.00 45.06 119 GLN A O 1
ATOM 896 N N . ASP A 1 120 ? 16.654 8.149 25.603 1.00 49.56 120 ASP A N 1
ATOM 897 C CA . ASP A 1 120 ? 16.396 7.061 24.636 1.00 49.56 120 ASP A CA 1
ATOM 898 C C . ASP A 1 120 ? 15.182 6.105 24.833 1.00 49.56 120 ASP A C 1
ATOM 900 O O . ASP A 1 120 ? 15.318 4.887 24.672 1.00 49.56 120 ASP A O 1
ATOM 904 N N . CYS A 1 121 ? 13.952 6.596 25.071 1.00 59.94 121 CYS A N 1
ATOM 905 C CA . CYS A 1 121 ? 12.760 5.724 24.952 1.00 59.94 121 CYS A CA 1
ATOM 906 C C . CYS A 1 121 ? 12.444 5.382 23.487 1.00 59.94 121 CYS A C 1
ATOM 908 O O . CYS A 1 121 ? 12.087 6.247 22.693 1.00 59.94 121 CYS A O 1
ATOM 910 N N . ARG A 1 122 ? 12.456 4.090 23.130 1.00 63.84 122 ARG A N 1
ATOM 911 C CA . ARG A 1 122 ? 12.097 3.602 21.777 1.00 63.84 122 ARG A CA 1
ATOM 912 C C . ARG A 1 122 ? 10.601 3.356 21.572 1.00 63.84 122 ARG A C 1
ATOM 914 O O . ARG A 1 122 ? 10.204 2.716 20.601 1.00 63.84 122 ARG A O 1
ATOM 921 N N . CYS A 1 123 ? 9.768 3.843 22.480 1.00 65.12 123 CYS A N 1
ATOM 922 C CA . CYS A 1 123 ? 8.324 3.636 22.500 1.00 65.12 123 CYS A CA 1
ATOM 923 C C . CYS A 1 123 ? 7.550 4.302 21.356 1.00 65.12 123 CYS A C 1
ATOM 925 O O . CYS A 1 123 ? 6.374 4.003 21.177 1.00 65.12 123 CYS A O 1
ATOM 927 N N . GLY A 1 124 ? 8.193 5.174 20.572 1.00 65.62 124 GLY A N 1
ATOM 928 C CA . GLY A 1 124 ? 7.564 5.825 19.421 1.00 65.62 124 GLY A CA 1
ATOM 929 C C . GLY A 1 124 ? 6.581 6.937 19.791 1.00 65.62 124 GLY A C 1
ATOM 930 O O . GLY A 1 124 ? 5.819 7.368 18.941 1.00 65.62 124 GLY A O 1
ATOM 931 N N . GLU A 1 125 ? 6.591 7.437 21.033 1.00 68.88 125 GLU A N 1
ATOM 932 C CA . GLU A 1 125 ? 5.728 8.564 21.432 1.00 68.88 125 GLU A CA 1
ATOM 933 C C . GLU A 1 125 ? 6.084 9.896 20.745 1.00 68.88 125 GLU A C 1
ATOM 935 O O . GLU A 1 125 ? 5.314 10.852 20.836 1.00 68.88 125 GLU A O 1
ATOM 940 N N . GLU A 1 126 ? 7.227 9.951 20.058 1.00 61.12 126 GLU A N 1
ATOM 941 C CA . GLU A 1 126 ? 7.689 11.103 19.277 1.00 61.12 126 GLU A CA 1
ATOM 942 C C . GLU A 1 126 ? 7.155 11.117 17.832 1.00 61.12 126 GLU A C 1
ATOM 944 O O . GLU A 1 126 ? 7.399 12.076 17.106 1.00 61.12 126 GLU A O 1
ATOM 949 N N . ASP A 1 127 ? 6.419 10.085 17.398 1.00 64.25 127 ASP A N 1
ATOM 950 C CA . ASP A 1 127 ? 5.816 10.065 16.063 1.00 64.25 127 ASP A CA 1
ATOM 951 C C . ASP A 1 127 ? 4.774 11.192 15.925 1.00 64.25 127 ASP A C 1
ATOM 953 O O . ASP A 1 127 ? 3.855 11.320 16.736 1.00 64.25 127 ASP A O 1
ATOM 957 N N . GLU A 1 128 ? 4.899 12.002 14.867 1.00 61.06 128 GLU A N 1
ATOM 958 C CA . GLU A 1 128 ? 4.013 13.154 14.601 1.00 61.06 128 GLU A CA 1
ATOM 959 C C . GLU A 1 128 ? 2.981 12.899 13.493 1.00 61.06 128 GLU A C 1
ATOM 961 O O . GLU A 1 128 ? 2.063 13.685 13.278 1.00 61.06 128 GLU A O 1
ATOM 966 N N . CYS A 1 129 ? 3.116 11.800 12.756 1.00 64.62 129 CYS A N 1
ATOM 967 C CA . CYS A 1 129 ? 2.233 11.483 11.640 1.00 64.62 129 CYS A CA 1
ATOM 968 C C . CYS A 1 129 ? 1.259 10.388 12.075 1.00 64.62 129 CYS A C 1
ATOM 970 O O . CYS A 1 129 ? 1.703 9.373 12.610 1.00 64.62 129 CYS A O 1
ATOM 972 N N . PHE A 1 130 ? -0.034 10.558 11.809 1.00 80.00 130 PHE A N 1
ATOM 973 C CA . PHE A 1 130 ? -1.091 9.589 12.102 1.00 80.00 130 PHE A CA 1
ATOM 974 C C . PHE A 1 130 ? -2.124 9.649 10.975 1.00 80.00 130 PHE A C 1
ATOM 976 O O . PHE A 1 130 ? -2.599 10.730 10.638 1.00 80.00 130 PHE A O 1
ATOM 983 N N . ASP A 1 131 ? -2.470 8.506 10.386 1.00 85.06 131 ASP A N 1
ATOM 984 C CA . ASP A 1 131 ? -3.536 8.419 9.380 1.00 85.06 131 ASP A CA 1
ATOM 985 C C . ASP A 1 131 ? -4.946 8.575 9.963 1.00 85.06 131 ASP A C 1
ATOM 987 O O . ASP A 1 131 ? -5.884 8.895 9.229 1.00 85.06 131 ASP A O 1
ATOM 991 N N . TRP A 1 132 ? -5.100 8.326 11.264 1.00 93.31 132 TRP A N 1
ATOM 992 C CA . TRP A 1 132 ? -6.347 8.451 12.012 1.00 93.31 132 TRP A CA 1
ATOM 993 C C . TRP A 1 132 ? -6.072 8.633 13.512 1.00 93.31 132 TRP A C 1
ATOM 995 O O . TRP A 1 132 ? -5.004 8.277 14.010 1.00 93.31 132 TRP A O 1
ATOM 1005 N N . VAL A 1 133 ? -7.056 9.170 14.231 1.00 94.62 133 VAL A N 1
ATOM 1006 C CA . VAL A 1 133 ? -7.060 9.339 15.697 1.00 94.62 133 VAL A CA 1
ATOM 1007 C C . VAL A 1 133 ? -8.400 8.851 16.260 1.00 94.62 133 VAL A C 1
ATOM 1009 O O . VAL A 1 133 ? -9.259 8.422 15.488 1.00 94.62 133 VAL A O 1
ATOM 1012 N N . TRP A 1 134 ? -8.604 8.869 17.577 1.00 97.25 134 TRP A N 1
ATOM 1013 C CA . TRP A 1 134 ? -9.893 8.470 18.146 1.00 97.25 134 TRP A CA 1
ATOM 1014 C C . TRP A 1 134 ? -11.005 9.453 17.776 1.00 97.25 134 TRP A C 1
ATOM 1016 O O . TRP A 1 134 ? -10.787 10.665 17.715 1.00 97.25 134 TRP A O 1
ATOM 1026 N N . ASP A 1 135 ? -12.193 8.919 17.501 1.00 95.88 135 ASP A N 1
ATOM 1027 C CA . ASP A 1 135 ? -13.341 9.696 17.052 1.00 95.88 135 ASP A CA 1
ATOM 1028 C C . ASP A 1 135 ? -14.153 10.223 18.237 1.00 95.88 135 ASP A C 1
ATOM 1030 O O . ASP A 1 135 ? -14.790 9.456 18.960 1.00 95.88 135 ASP A O 1
ATOM 1034 N N . ASP A 1 136 ? -14.147 11.544 18.424 1.00 93.69 136 ASP A N 1
ATOM 1035 C CA . ASP A 1 136 ? -14.880 12.198 19.513 1.00 93.69 136 ASP A CA 1
ATOM 1036 C C . ASP A 1 136 ? -16.406 12.091 19.351 1.00 93.69 136 ASP A C 1
ATOM 1038 O O . ASP A 1 136 ? -17.145 12.114 20.334 1.00 93.69 136 ASP A O 1
ATOM 1042 N N . LEU A 1 137 ? -16.884 11.919 18.113 1.00 92.62 137 LEU A N 1
ATOM 1043 C CA . LEU A 1 137 ? -18.309 11.801 17.806 1.00 92.62 137 LEU A CA 1
ATOM 1044 C C . LEU A 1 137 ? -18.828 10.369 17.953 1.00 92.62 137 LEU A C 1
ATOM 1046 O O . LEU A 1 137 ? -20.033 10.167 18.066 1.00 92.62 137 LEU A O 1
ATOM 1050 N N . ASN A 1 138 ? -17.940 9.374 17.922 1.00 93.69 138 ASN A N 1
ATOM 1051 C CA . ASN A 1 138 ? -18.310 7.962 17.912 1.00 93.69 138 ASN A CA 1
ATOM 1052 C C . ASN A 1 138 ? -17.583 7.202 19.017 1.00 93.69 138 ASN A C 1
ATOM 1054 O O . ASN A 1 138 ? -16.652 6.423 18.794 1.00 93.69 138 ASN A O 1
ATOM 1058 N N . LYS A 1 139 ? -18.041 7.456 20.237 1.00 94.12 139 LYS A N 1
ATOM 1059 C CA . LYS A 1 139 ? -17.487 6.912 21.469 1.00 94.12 139 LYS A CA 1
ATOM 1060 C C . LYS A 1 139 ? -18.573 6.788 22.525 1.00 94.12 139 LYS A C 1
ATOM 1062 O O . LYS A 1 139 ? -19.533 7.554 22.500 1.00 94.12 139 LYS A O 1
ATOM 1067 N N . SER A 1 140 ? -18.376 5.896 23.490 1.00 94.06 140 SER A N 1
ATOM 1068 C CA . SER A 1 140 ? -19.280 5.799 24.632 1.00 94.06 140 SER A CA 1
ATOM 1069 C C . SER A 1 140 ? -19.246 7.055 25.500 1.00 94.06 140 SER A C 1
ATOM 1071 O O . SER A 1 140 ? -18.212 7.723 25.618 1.00 94.06 140 SER A O 1
ATOM 1073 N N . SER A 1 141 ? -20.340 7.336 26.202 1.00 89.75 141 SER A N 1
ATOM 1074 C CA . SER A 1 141 ? -20.449 8.492 27.111 1.00 89.75 141 SER A CA 1
ATOM 1075 C C . SER A 1 141 ? -19.357 8.537 28.196 1.00 89.75 141 SER A C 1
ATOM 1077 O O . SER A 1 141 ? -18.855 9.608 28.533 1.00 89.75 141 SER A O 1
ATOM 1079 N N . ALA A 1 142 ? -18.917 7.376 28.689 1.00 91.19 142 ALA A N 1
ATOM 1080 C CA . ALA A 1 142 ? -17.894 7.244 29.730 1.00 91.19 142 ALA A CA 1
ATOM 1081 C C . ALA A 1 142 ? -16.437 7.311 29.211 1.00 91.19 142 ALA A C 1
ATOM 1083 O O . ALA A 1 142 ? -15.527 6.769 29.846 1.00 91.19 142 ALA A O 1
ATOM 1084 N N . THR A 1 143 ? -16.206 7.961 28.065 1.00 94.94 143 THR A N 1
ATOM 1085 C CA . THR A 1 143 ? -14.878 8.146 27.454 1.00 94.94 143 THR A CA 1
ATOM 1086 C C . THR A 1 143 ? -14.500 9.622 27.343 1.00 94.94 143 THR A C 1
ATOM 1088 O O . THR A 1 143 ? -15.319 10.465 26.966 1.00 94.94 143 THR A O 1
ATOM 1091 N N . LEU A 1 144 ? -13.236 9.931 27.627 1.00 95.44 144 LEU A N 1
ATOM 1092 C CA . LEU A 1 144 ? -12.647 11.263 27.507 1.00 95.44 144 LEU A CA 1
ATOM 1093 C C . LEU A 1 144 ? -11.373 11.195 26.662 1.00 95.44 144 LEU A C 1
ATOM 1095 O O . LEU A 1 144 ? -10.513 10.347 26.906 1.00 95.44 144 LEU A O 1
ATOM 1099 N N . LEU A 1 145 ? -11.246 12.094 25.688 1.00 95.62 145 LEU A N 1
ATOM 1100 C CA . LEU A 1 145 ? -10.089 12.170 24.801 1.00 95.62 145 LEU A CA 1
ATOM 1101 C C . LEU A 1 145 ? -9.090 13.238 25.252 1.00 95.62 145 LEU A C 1
ATOM 1103 O O . LEU A 1 145 ? -9.467 14.291 25.760 1.00 95.62 145 LEU A O 1
ATOM 1107 N N . SER A 1 146 ? -7.801 12.966 25.051 1.00 93.25 146 SER A N 1
ATOM 1108 C CA . SER A 1 146 ? -6.709 13.921 25.257 1.00 93.25 146 SER A CA 1
ATOM 1109 C C . SER A 1 146 ? -5.544 13.666 24.285 1.00 93.25 146 SER A C 1
ATOM 1111 O O . SER A 1 146 ? -5.592 12.749 23.458 1.00 93.25 146 SER A O 1
ATOM 1113 N N . CYS A 1 147 ? -4.495 14.497 24.348 1.00 87.81 147 CYS A N 1
ATOM 1114 C CA . CYS A 1 147 ? -3.323 14.438 23.457 1.00 87.81 147 CYS A CA 1
ATOM 1115 C C . CYS A 1 147 ? -3.692 14.496 21.960 1.00 87.81 147 CYS A C 1
ATOM 1117 O O . CYS A 1 147 ? -3.293 13.613 21.195 1.00 87.81 147 CYS A O 1
ATOM 1119 N N . ASP A 1 148 ? -4.471 15.504 21.554 1.00 89.19 148 ASP A N 1
ATOM 1120 C CA . ASP A 1 148 ? -4.977 15.663 20.180 1.00 89.19 148 ASP A CA 1
ATOM 1121 C C . ASP A 1 148 ? -5.779 14.437 19.706 1.00 89.19 148 ASP A C 1
ATOM 1123 O O . ASP A 1 148 ? -5.569 13.904 18.618 1.00 89.19 148 ASP A O 1
ATOM 1127 N N . ASN A 1 149 ? -6.666 13.938 20.573 1.00 93.38 149 ASN A N 1
ATOM 1128 C CA . ASN A 1 149 ? -7.493 12.744 20.356 1.00 93.38 149 ASN A CA 1
ATOM 1129 C C . ASN A 1 149 ? -6.709 11.437 20.136 1.00 93.38 149 ASN A C 1
ATOM 1131 O O . ASN A 1 149 ? -7.256 10.453 19.642 1.00 93.38 149 ASN A O 1
ATOM 1135 N N . ARG A 1 150 ? -5.432 11.374 20.531 1.00 92.88 150 ARG A N 1
ATOM 1136 C CA . ARG A 1 150 ? -4.625 10.140 20.452 1.00 92.88 150 ARG A CA 1
ATOM 1137 C C . ARG A 1 150 ? -4.730 9.270 21.697 1.00 92.88 150 ARG A C 1
ATOM 1139 O O . ARG A 1 150 ? -4.488 8.064 21.621 1.00 92.88 150 ARG A O 1
ATOM 1146 N N . LYS A 1 151 ? -5.064 9.862 22.844 1.00 94.75 151 LYS A N 1
ATOM 1147 C CA . LYS A 1 151 ? -5.249 9.157 24.113 1.00 94.75 151 LYS A CA 1
ATOM 1148 C C . LYS A 1 151 ? -6.729 9.128 24.463 1.00 94.75 151 LYS A C 1
ATOM 1150 O O . LYS A 1 151 ? -7.390 10.160 24.424 1.00 94.75 151 LYS A O 1
ATOM 1155 N N . VAL A 1 152 ? -7.223 7.950 24.822 1.00 97.06 152 VAL A N 1
ATOM 1156 C CA . VAL A 1 152 ? -8.559 7.756 25.383 1.00 97.06 152 VAL A CA 1
ATOM 1157 C C . VAL A 1 152 ? -8.434 7.340 26.841 1.00 97.06 152 VAL A C 1
ATOM 1159 O O . VAL A 1 152 ? -7.634 6.467 27.183 1.00 97.06 152 VAL A O 1
ATOM 1162 N N . SER A 1 153 ? -9.232 7.975 27.691 1.00 96.50 153 SER A N 1
ATOM 1163 C CA . SER A 1 153 ? -9.426 7.631 29.094 1.00 96.50 153 SER A CA 1
ATOM 1164 C C . SER A 1 153 ? -10.859 7.142 29.290 1.00 96.50 153 SER A C 1
ATOM 1166 O O . SER A 1 153 ? -11.805 7.804 28.869 1.00 96.50 153 SER A O 1
ATOM 1168 N N . PHE A 1 154 ? -11.025 5.995 29.936 1.00 96.31 154 PHE A N 1
ATOM 1169 C CA . PHE A 1 154 ? -12.317 5.388 30.239 1.00 96.31 154 PHE A CA 1
ATOM 1170 C C . PHE A 1 154 ? -12.631 5.549 31.724 1.00 96.31 154 PHE A C 1
ATOM 1172 O O . PHE A 1 154 ? -11.741 5.399 32.568 1.00 96.31 154 PHE A O 1
ATOM 1179 N N . HIS A 1 155 ? -13.904 5.796 32.045 1.00 94.38 155 HIS A N 1
ATOM 1180 C CA . HIS A 1 155 ? -14.422 5.758 33.415 1.00 94.38 155 HIS A CA 1
ATOM 1181 C C . HIS A 1 155 ? -13.591 6.610 34.400 1.00 94.38 155 HIS A C 1
ATOM 1183 O O . HIS A 1 155 ? -13.075 6.101 35.396 1.00 94.38 155 HIS A O 1
ATOM 1189 N N . VAL A 1 156 ? -13.420 7.906 34.098 1.00 91.25 156 VAL A N 1
ATOM 1190 C CA . VAL A 1 156 ? -12.534 8.838 34.834 1.00 91.25 156 VAL A CA 1
ATOM 1191 C C . VAL A 1 156 ? -12.896 8.958 36.324 1.00 91.25 156 VAL A C 1
ATOM 1193 O O . VAL A 1 156 ? -12.009 9.077 37.169 1.00 91.25 156 VAL A O 1
ATOM 1196 N N . GLU A 1 157 ? -14.183 8.882 36.661 1.00 87.44 157 GLU A N 1
ATOM 1197 C CA . GLU A 1 157 ? -14.657 8.907 38.049 1.00 87.44 157 GLU A CA 1
ATOM 1198 C C . GLU A 1 157 ? -14.769 7.490 38.626 1.00 87.44 157 GLU A C 1
ATOM 1200 O O . GLU A 1 157 ? -13.980 7.096 39.488 1.00 87.44 157 GLU A O 1
ATOM 1205 N N . TYR A 1 158 ? -15.730 6.716 38.117 1.00 87.88 158 TYR A N 1
ATOM 1206 C CA . TYR A 1 158 ? -15.996 5.330 38.487 1.00 87.88 158 TYR A CA 1
ATOM 1207 C C . TYR A 1 158 ? -16.421 4.521 37.258 1.00 87.88 158 TYR A C 1
ATOM 1209 O O . TYR A 1 158 ? -16.867 5.073 36.249 1.00 87.88 158 TYR A O 1
ATOM 1217 N N . SER A 1 159 ? -16.274 3.198 37.343 1.00 91.81 159 SER A N 1
ATOM 1218 C CA . SER A 1 159 ? -16.707 2.300 36.276 1.00 91.81 159 SER A CA 1
ATOM 1219 C C . SER A 1 159 ? -18.153 1.862 36.478 1.00 91.81 159 SER A C 1
ATOM 1221 O O . SER A 1 159 ? -18.506 1.343 37.536 1.00 91.81 159 SER A O 1
ATOM 1223 N N . CYS A 1 160 ? -18.984 2.082 35.462 1.00 89.94 160 CYS A N 1
ATOM 1224 C CA . CYS A 1 160 ? -20.410 1.756 35.462 1.00 89.94 160 CYS A CA 1
ATOM 1225 C C . CYS A 1 160 ? -20.771 0.615 34.500 1.00 89.94 160 CYS A C 1
ATOM 1227 O O . CYS A 1 160 ? -21.901 0.137 34.539 1.00 89.94 160 CYS A O 1
ATOM 1229 N N . GLY A 1 161 ? -19.830 0.149 33.675 1.00 93.38 161 GLY A N 1
ATOM 1230 C CA . GLY A 1 161 ? -20.068 -0.893 32.682 1.00 93.38 161 GLY A CA 1
ATOM 1231 C C . GLY A 1 161 ? -18.889 -1.045 31.731 1.00 93.38 161 GLY A C 1
ATOM 1232 O O . GLY A 1 161 ? -17.739 -1.036 32.162 1.00 93.38 161 GLY A O 1
ATOM 1233 N N . THR A 1 162 ? -19.183 -1.212 30.444 1.00 96.19 162 THR A N 1
ATOM 1234 C CA . THR A 1 162 ? -18.177 -1.293 29.382 1.00 96.19 162 THR A CA 1
ATOM 1235 C C . THR A 1 162 ? -18.287 -0.076 28.482 1.00 96.19 162 THR A C 1
ATOM 1237 O O . THR A 1 162 ? -19.363 0.199 27.955 1.00 96.19 162 THR A O 1
ATOM 1240 N N . ALA A 1 163 ? -17.175 0.621 28.282 1.00 96.56 163 ALA A N 1
ATOM 1241 C CA . ALA A 1 163 ? -17.077 1.747 27.368 1.00 96.56 163 ALA A CA 1
ATOM 1242 C C . ALA A 1 163 ? -16.130 1.413 26.210 1.00 96.56 163 ALA A C 1
ATOM 1244 O O . ALA A 1 163 ? -15.103 0.755 26.399 1.00 96.56 163 ALA A O 1
ATOM 1245 N N . ALA A 1 164 ? -16.471 1.869 25.010 1.00 97.12 164 ALA A N 1
ATOM 1246 C CA . ALA A 1 164 ? -15.726 1.633 23.785 1.00 97.12 164 ALA A CA 1
ATOM 1247 C C . ALA A 1 164 ? -15.617 2.903 22.938 1.00 97.12 164 ALA A C 1
ATOM 1249 O O . ALA A 1 164 ? -16.360 3.870 23.098 1.00 97.12 164 ALA A O 1
ATOM 1250 N N . ILE A 1 165 ? -14.650 2.904 22.030 1.00 97.62 165 ILE A N 1
ATOM 1251 C CA . ILE A 1 165 ? -14.432 3.996 21.085 1.00 97.62 165 ILE A CA 1
ATOM 1252 C C . ILE A 1 165 ? -13.889 3.444 19.772 1.00 97.62 165 ILE A C 1
ATOM 1254 O O . ILE A 1 165 ? -13.162 2.444 19.762 1.00 97.62 165 ILE A O 1
ATOM 1258 N N . ARG A 1 166 ? -14.230 4.115 18.668 1.00 96.50 166 ARG A N 1
ATOM 1259 C CA . ARG A 1 166 ? -13.703 3.817 17.334 1.00 96.50 166 ARG A CA 1
ATOM 1260 C C . ARG A 1 166 ? -12.774 4.921 16.826 1.00 96.50 166 ARG A C 1
ATOM 1262 O O . ARG A 1 166 ? -12.811 6.054 17.302 1.00 96.50 166 ARG A O 1
ATOM 1269 N N . GLY A 1 167 ? -11.923 4.593 15.859 1.00 96.62 167 GLY A N 1
ATOM 1270 C CA . GLY A 1 167 ? -11.111 5.583 15.144 1.00 96.62 167 GLY A CA 1
ATOM 1271 C C . GLY A 1 167 ? -11.917 6.425 14.148 1.00 96.62 167 GLY A C 1
ATOM 1272 O O . GLY A 1 167 ? -12.970 6.005 13.674 1.00 96.62 167 GLY A O 1
ATOM 1273 N N . THR A 1 168 ? -11.388 7.595 13.783 1.00 95.50 168 THR A N 1
ATOM 1274 C CA . THR A 1 168 ? -12.031 8.564 12.872 1.00 95.50 168 THR A CA 1
ATOM 1275 C C . THR A 1 168 ? -12.121 8.109 11.419 1.00 95.50 168 THR A C 1
ATOM 1277 O O . THR A 1 168 ? -12.914 8.651 10.650 1.00 95.50 168 THR A O 1
ATOM 1280 N N . LYS A 1 169 ? -11.287 7.149 11.009 1.00 94.12 169 LYS A N 1
ATOM 1281 C CA . LYS A 1 169 ? -11.149 6.741 9.610 1.00 94.12 169 LYS A CA 1
ATOM 1282 C C . LYS A 1 169 ? -11.515 5.279 9.425 1.00 94.12 169 LYS A C 1
ATOM 1284 O O . LYS A 1 169 ? -11.058 4.410 10.163 1.00 94.12 169 LYS A O 1
ATOM 1289 N N . GLU A 1 170 ? -12.291 5.034 8.379 1.00 94.62 170 GLU A N 1
ATOM 1290 C CA . GLU A 1 170 ? -12.563 3.697 7.872 1.00 94.62 170 GLU A CA 1
ATOM 1291 C C . GLU A 1 170 ? -11.302 3.123 7.205 1.00 94.62 170 GLU A C 1
ATOM 1293 O O . GLU A 1 170 ? -10.662 3.774 6.371 1.00 94.62 170 GLU A O 1
ATOM 1298 N N . LEU A 1 171 ? -10.937 1.898 7.570 1.00 92.69 171 LEU A N 1
ATOM 1299 C CA . LEU A 1 171 ? -9.805 1.174 7.006 1.00 92.69 171 LEU A CA 1
ATOM 1300 C C . LEU A 1 171 ? -10.224 0.569 5.658 1.00 92.69 171 LEU A C 1
ATOM 1302 O O . LEU A 1 171 ? -10.800 -0.517 5.601 1.00 92.69 171 LEU A O 1
ATOM 1306 N N . GLY A 1 172 ? -9.979 1.324 4.583 1.00 85.50 172 GLY A N 1
ATOM 1307 C CA . GLY A 1 172 ? -10.280 0.936 3.199 1.00 85.50 172 GLY A CA 1
ATOM 1308 C C . GLY A 1 172 ? -9.259 -0.031 2.585 1.00 85.50 172 GLY A C 1
ATOM 1309 O O . GLY A 1 172 ? -8.519 -0.707 3.292 1.00 85.50 172 GLY A O 1
ATOM 1310 N N . GLU A 1 173 ? -9.175 -0.083 1.256 1.00 87.12 173 GLU A N 1
ATOM 1311 C CA . GLU A 1 173 ? -8.244 -0.983 0.559 1.00 87.12 173 GLU A CA 1
ATOM 1312 C C . GLU A 1 173 ? -6.769 -0.646 0.838 1.00 87.12 173 GLU A C 1
ATOM 1314 O O . GLU A 1 173 ? -6.355 0.514 0.823 1.00 87.12 173 GLU A O 1
ATOM 1319 N N . GLY A 1 174 ? -5.959 -1.679 1.067 1.00 87.62 174 GLY A N 1
ATOM 1320 C CA . GLY A 1 174 ? -4.544 -1.562 1.399 1.00 87.62 174 GLY A CA 1
ATOM 1321 C C . GLY A 1 174 ? -4.131 -2.273 2.688 1.00 87.62 174 GLY A C 1
ATOM 1322 O O . GLY A 1 174 ? -4.778 -3.205 3.170 1.00 87.62 174 GLY A O 1
ATOM 1323 N N . GLN A 1 175 ? -2.997 -1.822 3.206 1.00 86.94 175 GLN A N 1
ATOM 1324 C CA . GLN A 1 175 ? -2.280 -2.361 4.351 1.00 86.94 175 GLN A CA 1
ATOM 1325 C C . GLN A 1 175 ? -2.349 -1.324 5.463 1.00 86.94 175 GLN A C 1
ATOM 1327 O O . GLN A 1 175 ? -1.862 -0.204 5.292 1.00 86.94 175 GLN A O 1
ATOM 1332 N N . HIS A 1 176 ? -2.952 -1.682 6.591 1.00 90.38 176 HIS A N 1
ATOM 1333 C CA . HIS A 1 176 ? -3.135 -0.768 7.717 1.00 90.38 176 HIS A CA 1
ATOM 1334 C C . HIS A 1 176 ? -2.425 -1.315 8.935 1.00 90.38 176 HIS A C 1
ATOM 1336 O O . HIS A 1 176 ? -2.710 -2.427 9.370 1.00 90.38 176 HIS A O 1
ATOM 1342 N N . PHE A 1 177 ? -1.517 -0.530 9.497 1.00 90.00 177 PHE A N 1
ATOM 1343 C CA . PHE A 1 177 ? -0.784 -0.888 10.698 1.00 90.00 177 PHE A CA 1
ATOM 1344 C C . PHE A 1 177 ? -0.908 0.201 11.754 1.00 90.00 177 PHE A C 1
ATOM 1346 O O . PHE A 1 177 ? -0.729 1.380 11.454 1.00 90.00 177 PHE A O 1
ATOM 1353 N N . TRP A 1 178 ? -1.169 -0.178 13.000 1.00 92.12 178 TRP A N 1
ATOM 1354 C CA . TRP A 1 178 ? -1.187 0.762 14.117 1.00 92.12 178 TRP A CA 1
ATOM 1355 C C . TRP A 1 178 ? -0.758 0.114 15.429 1.00 92.12 178 TRP A C 1
ATOM 1357 O O . TRP A 1 178 ? -0.825 -1.102 15.585 1.00 92.12 178 TRP A O 1
ATOM 1367 N N . GLU A 1 179 ? -0.325 0.946 16.373 1.00 91.38 179 GLU A N 1
ATOM 1368 C CA . GLU A 1 179 ? 0.123 0.558 17.709 1.00 91.38 179 GLU A CA 1
ATOM 1369 C C . GLU A 1 179 ? -0.687 1.287 18.780 1.00 91.38 179 GLU A C 1
ATOM 1371 O O . GLU A 1 179 ? -0.892 2.503 18.711 1.00 91.38 179 GLU A O 1
ATOM 1376 N N . ILE A 1 180 ? -1.115 0.539 19.795 1.00 94.12 180 ILE A N 1
ATOM 1377 C CA . ILE A 1 180 ? -1.835 1.046 20.960 1.00 94.12 180 ILE A CA 1
ATOM 1378 C C . ILE A 1 180 ? -1.047 0.684 22.215 1.00 94.12 180 ILE A C 1
ATOM 1380 O O . ILE A 1 180 ? -0.813 -0.488 22.511 1.00 94.12 180 ILE A O 1
ATOM 1384 N N . LYS A 1 181 ? -0.642 1.707 22.964 1.00 93.00 181 LYS A N 1
ATOM 1385 C CA . LYS A 1 181 ? 0.057 1.584 24.241 1.00 93.00 181 LYS A CA 1
ATOM 1386 C C . LYS A 1 181 ? -0.939 1.620 25.394 1.00 93.00 181 LYS A C 1
ATOM 1388 O O . LYS A 1 181 ? -1.790 2.511 25.462 1.00 93.00 181 LYS A O 1
ATOM 1393 N N . MET A 1 182 ? -0.785 0.691 26.331 1.00 93.44 182 MET A N 1
ATOM 1394 C CA . MET A 1 182 ? -1.511 0.696 27.602 1.00 93.44 182 MET A CA 1
ATOM 1395 C C . MET A 1 182 ? -0.871 1.728 28.530 1.00 93.44 182 MET A C 1
ATOM 1397 O O . MET A 1 182 ? 0.233 1.515 29.030 1.00 93.44 182 MET A O 1
ATOM 1401 N N . THR A 1 183 ? -1.518 2.876 28.737 1.00 91.38 183 THR A N 1
ATOM 1402 C CA . THR A 1 183 ? -0.931 3.975 29.525 1.00 91.38 183 THR A CA 1
ATOM 1403 C C . THR A 1 183 ? -1.274 3.909 31.010 1.00 91.38 183 THR A C 1
ATOM 1405 O O . THR A 1 183 ? -0.599 4.548 31.810 1.00 91.38 183 THR A O 1
ATOM 1408 N N . SER A 1 184 ? -2.283 3.126 31.390 1.00 90.50 184 SER A N 1
ATOM 1409 C CA . SER A 1 184 ? -2.654 2.854 32.782 1.00 90.50 184 SER A CA 1
ATOM 1410 C C . SER A 1 184 ? -2.424 1.385 33.155 1.00 90.50 184 SER A C 1
ATOM 1412 O O . SER A 1 184 ? -2.311 0.540 32.260 1.00 90.50 184 SER A O 1
ATOM 1414 N N . PRO A 1 185 ? -2.454 1.047 34.457 1.00 88.00 185 PRO A N 1
ATOM 1415 C CA . PRO A 1 185 ? -2.676 -0.321 34.907 1.00 88.00 185 PRO A CA 1
ATOM 1416 C C . PRO A 1 185 ? -3.878 -0.956 34.210 1.00 88.00 185 PRO A C 1
ATOM 1418 O O . PRO A 1 185 ? -4.895 -0.291 33.984 1.00 88.00 185 PRO A O 1
ATOM 1421 N N . VAL A 1 186 ? -3.755 -2.245 33.893 1.00 87.69 186 VAL A N 1
ATOM 1422 C CA . VAL A 1 186 ? -4.854 -3.047 33.350 1.00 87.69 186 VAL A CA 1
ATOM 1423 C C . VAL A 1 186 ? -5.469 -3.892 34.457 1.00 87.69 186 VAL A C 1
ATOM 1425 O O . VAL A 1 186 ? -4.759 -4.515 35.249 1.00 87.69 186 VAL A O 1
ATOM 1428 N N . TYR A 1 187 ? -6.792 -3.880 34.535 1.00 87.88 187 TYR A N 1
ATOM 1429 C CA . TYR A 1 187 ? -7.583 -4.639 35.499 1.00 87.88 187 TYR A CA 1
ATOM 1430 C C . TYR A 1 187 ? -9.052 -4.633 35.048 1.00 87.88 187 TYR A C 1
ATOM 1432 O O . TYR A 1 187 ? -9.351 -4.286 33.907 1.00 87.88 187 TYR A O 1
ATOM 1440 N N . GLY A 1 188 ? -9.974 -5.005 35.934 1.00 87.38 188 GLY A N 1
ATOM 1441 C CA . GLY A 1 188 ? -11.401 -5.062 35.624 1.00 87.38 188 GLY A CA 1
ATOM 1442 C C . GLY A 1 188 ? -11.791 -6.371 34.945 1.00 87.38 188 GLY A C 1
ATOM 1443 O O . GLY A 1 188 ? -11.059 -7.357 35.003 1.00 87.38 188 GLY A O 1
ATOM 1444 N N . THR A 1 189 ? -12.977 -6.395 34.339 1.00 90.50 189 THR A N 1
ATOM 1445 C CA . THR A 1 189 ? -13.470 -7.574 33.614 1.00 90.50 189 THR A CA 1
ATOM 1446 C C . THR A 1 189 ? -12.711 -7.768 32.309 1.00 90.50 189 THR A C 1
ATOM 1448 O O . THR A 1 189 ? -12.312 -8.884 31.988 1.00 90.50 189 THR A O 1
ATOM 1451 N N . ASP A 1 190 ? -12.524 -6.685 31.559 1.00 93.44 190 ASP A N 1
ATOM 1452 C CA . ASP A 1 190 ? -11.739 -6.682 30.335 1.00 93.44 190 ASP A CA 1
ATOM 1453 C C . ASP A 1 190 ? -11.247 -5.286 29.922 1.00 93.44 190 ASP A C 1
ATOM 1455 O O . ASP A 1 190 ? -11.876 -4.258 30.202 1.00 93.44 190 ASP A O 1
ATOM 1459 N N . MET A 1 191 ? -10.132 -5.300 29.200 1.00 95.56 191 MET A N 1
ATOM 1460 C CA . MET A 1 191 ? -9.527 -4.209 28.443 1.00 95.56 191 MET A CA 1
ATOM 1461 C C . MET A 1 191 ? -9.059 -4.815 27.126 1.00 95.56 191 MET A C 1
ATOM 1463 O O . MET A 1 191 ? -8.286 -5.775 27.135 1.00 95.56 191 MET A O 1
ATOM 1467 N N . MET A 1 192 ? -9.547 -4.290 26.005 1.00 97.12 192 MET A N 1
ATOM 1468 C CA . MET A 1 192 ? -9.383 -4.946 24.711 1.00 97.12 192 MET A CA 1
ATOM 1469 C C . MET A 1 192 ? -8.950 -3.984 23.617 1.00 97.12 192 MET A C 1
ATOM 1471 O O . MET A 1 192 ? -9.323 -2.809 23.611 1.00 97.12 192 MET A O 1
ATOM 1475 N N . VAL A 1 193 ? -8.213 -4.535 22.656 1.00 97.62 193 VAL A N 1
ATOM 1476 C CA . VAL A 1 193 ? -7.805 -3.860 21.423 1.00 97.62 193 VAL A CA 1
ATOM 1477 C C . VAL A 1 193 ? -8.239 -4.690 20.229 1.00 97.62 193 VAL A C 1
ATOM 1479 O O . VAL A 1 193 ? -8.090 -5.912 20.246 1.00 97.62 193 VAL A O 1
ATOM 1482 N N . GLY A 1 194 ? -8.754 -4.054 19.183 1.00 97.12 194 GLY A N 1
ATOM 1483 C CA . GLY A 1 194 ? -9.294 -4.799 18.063 1.00 97.12 194 GLY A CA 1
ATOM 1484 C C . GLY A 1 194 ? -9.761 -3.963 16.885 1.00 97.12 194 GLY A C 1
ATOM 1485 O O . GLY A 1 194 ? -9.344 -2.819 16.686 1.00 97.12 194 GLY A O 1
ATOM 1486 N N . ILE A 1 195 ? -10.640 -4.579 16.102 1.00 97.38 195 ILE A N 1
ATOM 1487 C CA . ILE A 1 195 ? -11.341 -3.962 14.978 1.00 97.38 195 ILE A CA 1
ATOM 1488 C C . ILE A 1 195 ? -12.840 -4.240 15.086 1.00 97.38 195 ILE A C 1
ATOM 1490 O O . ILE A 1 195 ? -13.247 -5.247 15.669 1.00 97.38 195 ILE A O 1
ATOM 1494 N N . GLY A 1 196 ? -13.651 -3.381 14.480 1.00 96.38 196 GLY A N 1
ATOM 1495 C CA . GLY A 1 196 ? -15.082 -3.622 14.309 1.00 96.38 196 GLY A CA 1
ATOM 1496 C C . GLY A 1 196 ? -15.654 -2.901 13.095 1.00 96.38 196 GLY A C 1
ATOM 1497 O O . GLY A 1 196 ? -15.006 -2.007 12.548 1.00 96.38 196 GLY A O 1
ATOM 1498 N N . THR A 1 197 ? -16.841 -3.290 12.636 1.00 95.50 197 THR A N 1
ATOM 1499 C CA . THR A 1 197 ? -17.560 -2.552 11.582 1.00 95.50 197 THR A CA 1
ATOM 1500 C C . THR A 1 197 ? -18.288 -1.332 12.150 1.00 95.50 197 THR A C 1
ATOM 1502 O O . THR A 1 197 ? -18.285 -1.079 13.354 1.00 95.50 197 THR A O 1
ATOM 1505 N N . SER A 1 198 ? -18.930 -0.552 11.277 1.00 94.12 198 SER A N 1
ATOM 1506 C CA . SER A 1 198 ? -19.821 0.541 11.682 1.00 94.12 198 SER A CA 1
ATOM 1507 C C . SER A 1 198 ? -21.041 0.086 12.488 1.00 94.12 198 SER A C 1
ATOM 1509 O O . SER A 1 198 ? -21.670 0.928 13.121 1.00 94.12 198 SER A O 1
ATOM 1511 N N . ASP A 1 199 ? -21.371 -1.205 12.447 1.00 93.12 199 ASP A N 1
ATOM 1512 C CA . ASP A 1 199 ? -22.591 -1.772 13.034 1.00 93.12 199 ASP A CA 1
ATOM 1513 C C . ASP A 1 199 ? -22.430 -2.094 14.528 1.00 93.12 199 ASP A C 1
ATOM 1515 O O . ASP A 1 199 ? -23.412 -2.351 15.225 1.00 93.12 199 ASP A O 1
ATOM 1519 N N . VAL A 1 200 ? -21.194 -2.049 15.038 1.00 93.56 200 VAL A N 1
ATOM 1520 C CA . VAL A 1 200 ? -20.898 -2.261 16.456 1.00 93.56 200 VAL A CA 1
ATOM 1521 C C . VAL A 1 200 ? -21.438 -1.088 17.275 1.00 93.56 200 VAL A C 1
ATOM 1523 O O . VAL A 1 200 ? -20.953 0.041 17.179 1.00 93.56 200 VAL A O 1
ATOM 1526 N N . ASP A 1 201 ? -22.417 -1.375 18.130 1.00 92.44 201 ASP A N 1
ATOM 1527 C CA . ASP A 1 201 ? -22.967 -0.417 19.089 1.00 92.44 201 ASP A CA 1
ATOM 1528 C C . ASP A 1 201 ? -22.027 -0.256 20.296 1.00 92.44 201 ASP A C 1
ATOM 1530 O O . ASP A 1 201 ? -21.857 -1.166 21.115 1.00 92.44 201 ASP A O 1
ATOM 1534 N N . LEU A 1 202 ? -21.416 0.926 20.396 1.00 93.44 202 LEU A N 1
ATOM 1535 C CA . LEU A 1 202 ? -20.421 1.257 21.414 1.00 93.44 202 LEU A CA 1
ATOM 1536 C C . LEU A 1 202 ? -21.033 1.479 22.809 1.00 93.44 202 LEU A C 1
ATOM 1538 O O . LEU A 1 202 ? -20.337 1.274 23.800 1.00 93.44 202 LEU A O 1
ATOM 1542 N N . ASP A 1 203 ? -22.305 1.876 22.919 1.00 91.19 203 ASP A N 1
ATOM 1543 C CA . ASP A 1 203 ? -22.960 2.190 24.205 1.00 91.19 203 ASP A CA 1
ATOM 1544 C C . ASP A 1 203 ? -23.874 1.068 24.718 1.00 91.19 203 ASP A C 1
ATOM 1546 O O . ASP A 1 203 ? -24.329 1.103 25.865 1.00 91.19 203 ASP A O 1
ATOM 1550 N N . LYS A 1 204 ? -24.074 0.008 23.925 1.00 92.50 204 LYS A N 1
ATOM 1551 C CA . LYS A 1 204 ? -24.902 -1.162 24.271 1.00 92.50 204 LYS A CA 1
ATOM 1552 C C . LYS A 1 204 ? -24.677 -1.715 25.682 1.00 92.50 204 LYS A C 1
ATOM 1554 O O . LYS A 1 204 ? -25.616 -2.191 26.318 1.00 92.50 204 LYS A O 1
ATOM 1559 N N . TYR A 1 205 ? -23.436 -1.684 26.168 1.00 92.25 205 TYR A N 1
ATOM 1560 C CA . TYR A 1 205 ? -23.039 -2.260 27.456 1.00 92.25 205 TYR A CA 1
ATOM 1561 C C . TYR A 1 205 ? -22.590 -1.211 28.485 1.00 92.25 205 TYR A C 1
ATOM 1563 O O . TYR A 1 205 ? -21.876 -1.546 29.431 1.00 92.25 205 TYR A O 1
ATOM 1571 N N . GLN A 1 206 ? -23.054 0.038 28.374 1.00 90.88 206 GLN A N 1
ATOM 1572 C CA . GLN A 1 206 ? -22.695 1.124 29.300 1.00 90.88 206 GLN A CA 1
ATOM 1573 C C . GLN A 1 206 ? -22.996 0.828 30.786 1.00 90.88 206 GLN A C 1
ATOM 1575 O O . GLN A 1 206 ? -22.383 1.420 31.670 1.00 90.88 206 GLN A O 1
ATOM 1580 N N . HIS A 1 207 ? -23.920 -0.101 31.069 1.00 92.69 207 HIS A N 1
ATOM 1581 C CA . HIS A 1 207 ? -24.303 -0.536 32.422 1.00 92.69 207 HIS A CA 1
ATOM 1582 C C . HIS A 1 207 ? -24.044 -2.028 32.678 1.00 92.69 207 HIS A C 1
ATOM 1584 O O . HIS A 1 207 ? -24.676 -2.654 33.528 1.00 92.69 207 HIS A O 1
ATOM 1590 N N . THR A 1 208 ? -23.178 -2.659 31.886 1.00 94.44 208 THR A N 1
ATOM 1591 C CA . THR A 1 208 ? -22.879 -4.090 31.999 1.00 94.44 208 THR A CA 1
ATOM 1592 C C . THR A 1 208 ? -21.399 -4.333 31.758 1.00 94.44 208 THR A C 1
ATOM 1594 O O . THR A 1 208 ? -20.851 -3.931 30.737 1.00 94.44 208 THR A O 1
ATOM 1597 N N . PHE A 1 209 ? -20.742 -5.026 32.683 1.00 93.56 209 PHE A N 1
ATOM 1598 C CA . PHE A 1 209 ? -19.329 -5.372 32.557 1.00 93.56 209 PHE A CA 1
ATOM 1599 C C . PHE A 1 209 ? -19.154 -6.592 31.653 1.00 93.56 209 PHE A C 1
ATOM 1601 O O . PHE A 1 209 ? -19.592 -7.693 31.996 1.00 93.56 209 PHE A O 1
ATOM 1608 N N . CYS A 1 210 ? -18.531 -6.417 30.488 1.00 93.44 210 CYS A N 1
ATOM 1609 C CA . CYS A 1 210 ? -18.242 -7.527 29.593 1.00 93.44 210 CYS A CA 1
ATOM 1610 C C . CYS A 1 210 ? -17.099 -7.247 28.612 1.00 93.44 210 CYS A C 1
ATOM 1612 O O . CYS A 1 210 ? -16.695 -6.110 28.394 1.00 93.44 210 CYS A O 1
ATOM 1614 N N . SER A 1 211 ? -16.612 -8.313 27.982 1.00 94.88 211 SER A N 1
ATOM 1615 C CA . SER A 1 211 ? -15.748 -8.236 26.806 1.00 94.88 211 SER A CA 1
ATOM 1616 C C . SER A 1 211 ? -16.598 -7.848 25.593 1.00 94.88 211 SER A C 1
ATOM 1618 O O . SER A 1 211 ? -17.337 -8.688 25.078 1.00 94.88 211 SER A O 1
ATOM 1620 N N . LEU A 1 212 ? -16.559 -6.574 25.192 1.00 95.44 212 LEU A N 1
ATOM 1621 C CA . LEU A 1 212 ? -17.393 -6.047 24.106 1.00 95.44 212 LEU A CA 1
ATOM 1622 C C . LEU A 1 212 ? -16.872 -6.485 22.734 1.00 95.44 212 LEU A C 1
ATOM 1624 O O . LEU A 1 212 ? -17.622 -7.071 21.957 1.00 95.44 212 LEU A O 1
ATOM 1628 N N . LEU A 1 213 ? -15.590 -6.238 22.451 1.00 96.12 213 LEU A N 1
ATOM 1629 C CA . LEU A 1 213 ? -14.992 -6.582 21.160 1.00 96.12 213 LEU A CA 1
ATOM 1630 C C . LEU A 1 213 ? -14.889 -8.104 21.006 1.00 96.12 213 LEU A C 1
ATOM 1632 O O . LEU A 1 213 ? -14.369 -8.795 21.880 1.00 96.12 213 LEU A O 1
ATOM 1636 N N . GLY A 1 214 ? -15.377 -8.627 19.885 1.00 93.12 214 GLY A N 1
ATOM 1637 C CA . GLY A 1 214 ? -15.421 -10.059 19.607 1.00 93.12 214 GLY A CA 1
ATOM 1638 C C . GLY A 1 214 ? -16.638 -10.787 20.172 1.00 93.12 214 GLY A C 1
ATOM 1639 O O . GLY A 1 214 ? -16.722 -12.010 20.062 1.00 93.12 214 GLY A O 1
ATOM 1640 N N . ARG A 1 215 ? -17.582 -10.072 20.794 1.00 93.38 215 ARG A N 1
ATOM 1641 C CA . ARG A 1 215 ? -18.821 -10.677 21.298 1.00 93.38 215 ARG A CA 1
ATOM 1642 C C . ARG A 1 215 ? -19.816 -10.998 20.184 1.00 93.38 215 ARG A C 1
ATOM 1644 O O . ARG A 1 215 ? -20.610 -11.922 20.332 1.00 93.38 215 ARG A O 1
ATOM 1651 N N . ASP A 1 216 ? -19.768 -10.237 19.100 1.00 92.38 216 ASP A N 1
ATOM 1652 C CA . ASP A 1 216 ? -20.559 -10.413 17.885 1.00 92.38 216 ASP A CA 1
ATOM 1653 C C . ASP A 1 216 ? -19.673 -10.846 16.703 1.00 92.38 216 ASP A C 1
ATOM 1655 O O . ASP A 1 216 ? -18.482 -11.139 16.853 1.00 92.38 216 ASP A O 1
ATOM 1659 N N . GLU A 1 217 ? -20.280 -10.949 15.522 1.00 92.75 217 GLU A N 1
ATOM 1660 C CA . GLU A 1 217 ? -19.589 -11.258 14.265 1.00 92.75 217 GLU A CA 1
ATOM 1661 C C . GLU A 1 217 ? -18.990 -10.033 13.560 1.00 92.75 217 GLU A C 1
ATOM 1663 O O . GLU A 1 217 ? -18.299 -10.167 12.540 1.00 92.75 217 GLU A O 1
ATOM 1668 N N . ASP A 1 218 ? -19.248 -8.850 14.106 1.00 94.44 218 ASP A N 1
ATOM 1669 C CA . ASP A 1 218 ? -18.881 -7.562 13.530 1.00 94.44 218 ASP A CA 1
ATOM 1670 C C . ASP A 1 218 ? -17.611 -6.990 14.148 1.00 94.44 218 ASP A C 1
ATOM 1672 O O . ASP A 1 218 ? -17.065 -6.012 13.640 1.00 94.44 218 ASP A O 1
ATOM 1676 N N . SER A 1 219 ? -17.095 -7.632 15.196 1.00 95.88 219 SER A N 1
ATOM 1677 C CA . SER A 1 219 ? -15.884 -7.229 15.893 1.00 95.88 219 SER A CA 1
ATOM 1678 C C . SER A 1 219 ? -14.937 -8.393 16.192 1.00 95.88 219 SER A C 1
ATOM 1680 O O . SER A 1 219 ? -15.312 -9.566 16.270 1.00 95.88 219 SER A O 1
ATOM 1682 N N . TRP A 1 220 ? -13.663 -8.043 16.355 1.00 96.94 220 TRP A N 1
ATOM 1683 C CA . TRP A 1 220 ? -12.577 -8.919 16.793 1.00 96.94 220 TRP A CA 1
ATOM 1684 C C . TRP A 1 220 ? -11.810 -8.183 17.875 1.00 96.94 220 TRP A C 1
ATOM 1686 O O . TRP A 1 220 ? -11.429 -7.033 17.664 1.00 96.94 220 TRP A O 1
ATOM 1696 N N . GLY A 1 221 ? -11.557 -8.830 19.009 1.00 96.88 221 GLY A N 1
ATOM 1697 C CA . GLY A 1 221 ? -10.892 -8.192 20.142 1.00 96.88 221 GLY A CA 1
ATOM 1698 C C . GLY A 1 221 ? -9.853 -9.089 20.791 1.00 96.88 221 GLY A C 1
ATOM 1699 O O . GLY A 1 221 ? -10.131 -10.242 21.095 1.00 96.88 221 GLY A O 1
ATOM 1700 N N . LEU A 1 222 ? -8.667 -8.548 21.057 1.00 97.38 222 LEU A N 1
ATOM 1701 C CA . LEU A 1 222 ? -7.660 -9.173 21.906 1.00 97.38 222 LEU A CA 1
ATOM 1702 C C . LEU A 1 222 ? -7.760 -8.587 23.320 1.00 97.38 222 LEU A C 1
ATOM 1704 O O . LEU A 1 222 ? -7.516 -7.397 23.523 1.00 97.38 222 LEU A O 1
ATOM 1708 N N . SER A 1 223 ? -8.115 -9.431 24.287 1.00 96.69 223 SER A N 1
ATOM 1709 C CA . SER A 1 223 ? -8.182 -9.105 25.715 1.00 96.69 223 SER A CA 1
ATOM 1710 C C . SER A 1 223 ? -6.790 -9.002 26.338 1.00 96.69 223 SER A C 1
ATOM 1712 O O . SER A 1 223 ? -5.897 -9.786 26.005 1.00 96.69 223 SER A O 1
ATOM 1714 N N . TYR A 1 224 ? -6.628 -8.125 27.335 1.00 94.38 224 TYR A N 1
ATOM 1715 C CA . TYR A 1 224 ? -5.424 -8.051 28.179 1.00 94.38 224 TYR A CA 1
ATOM 1716 C C . TYR A 1 224 ? -5.078 -9.373 28.876 1.00 94.38 224 TYR A C 1
ATOM 1718 O O . TYR A 1 224 ? -3.922 -9.612 29.236 1.00 94.38 224 TYR A O 1
ATOM 1726 N N . THR A 1 225 ? -6.061 -10.264 29.022 1.00 93.12 225 THR A N 1
ATOM 1727 C CA . THR A 1 225 ? -5.871 -11.623 29.537 1.00 93.12 225 THR A CA 1
ATOM 1728 C C . THR A 1 225 ? -5.136 -12.553 28.562 1.00 93.12 225 THR A C 1
ATOM 1730 O O . THR A 1 225 ? -4.723 -13.640 28.969 1.00 93.12 225 THR A O 1
ATOM 1733 N N . GLY A 1 226 ? -4.931 -12.131 27.309 1.00 91.88 226 GLY A N 1
ATOM 1734 C CA . GLY A 1 226 ? -4.299 -12.920 26.249 1.00 91.88 226 GLY A CA 1
ATOM 1735 C C . GLY A 1 226 ? -5.277 -13.741 25.398 1.00 91.88 226 GLY A C 1
ATOM 1736 O O . GLY A 1 226 ? -4.847 -14.527 24.551 1.00 91.88 226 GLY A O 1
ATOM 1737 N N . LEU A 1 227 ? -6.584 -13.576 25.619 1.00 95.19 227 LEU A N 1
ATOM 1738 C CA . LEU A 1 227 ? -7.635 -14.251 24.860 1.00 95.19 227 LEU A CA 1
ATOM 1739 C C . LEU A 1 227 ? -8.057 -13.419 23.646 1.00 95.19 227 LEU A C 1
ATOM 1741 O O . LEU A 1 227 ? -8.335 -12.226 23.772 1.00 95.19 227 LEU A O 1
ATOM 1745 N N . LEU A 1 228 ? -8.128 -14.056 22.481 1.00 96.44 228 LEU A N 1
ATOM 1746 C CA . LEU A 1 228 ? -8.736 -13.499 21.279 1.00 96.44 228 LEU A CA 1
ATOM 1747 C C . LEU A 1 228 ? -10.221 -13.864 21.260 1.00 96.44 228 LEU A C 1
ATOM 1749 O O . LEU A 1 228 ? -10.580 -15.028 21.439 1.00 96.44 228 LEU A O 1
ATOM 1753 N N . HIS A 1 229 ? -11.073 -12.865 21.060 1.00 96.62 229 HIS A N 1
ATOM 1754 C CA . HIS A 1 229 ? -12.521 -13.008 21.015 1.00 96.62 229 HIS A CA 1
ATOM 1755 C C . HIS A 1 229 ? -13.058 -12.704 19.614 1.00 96.62 229 HIS A C 1
ATOM 1757 O O . HIS A 1 229 ? -12.663 -11.711 18.993 1.00 96.62 229 HIS A O 1
ATOM 1763 N N . HIS A 1 230 ? -13.989 -13.535 19.150 1.00 95.75 230 HIS A N 1
ATOM 1764 C CA . HIS A 1 230 ? -14.798 -13.309 17.951 1.00 95.75 230 HIS A CA 1
ATOM 1765 C C . HIS A 1 230 ? -16.038 -14.211 17.981 1.00 95.75 230 HIS A C 1
ATOM 1767 O O . HIS A 1 230 ? -15.918 -15.377 18.343 1.00 95.75 230 HIS A O 1
ATOM 1773 N N . LYS A 1 231 ? -17.222 -13.707 17.596 1.00 93.19 231 LYS A N 1
ATOM 1774 C CA . LYS A 1 231 ? -18.492 -14.467 17.619 1.00 93.19 231 LYS A CA 1
ATOM 1775 C C . LYS A 1 231 ? -18.831 -15.086 18.982 1.00 93.19 231 LYS A C 1
ATOM 1777 O O . LYS A 1 231 ? -19.529 -16.091 19.061 1.00 93.19 231 LYS A O 1
ATOM 1782 N N . GLY A 1 232 ? -18.336 -14.485 20.063 1.00 90.56 232 GLY A N 1
ATOM 1783 C CA . GLY A 1 232 ? -18.479 -15.005 21.423 1.00 90.56 232 GLY A CA 1
ATOM 1784 C C . GLY A 1 232 ? -17.500 -16.129 21.786 1.00 90.56 232 GLY A C 1
ATOM 1785 O O . GLY A 1 232 ? -17.371 -16.436 22.975 1.00 90.56 232 GLY A O 1
ATOM 1786 N N . ASP A 1 233 ? -16.772 -16.685 20.816 1.00 92.38 233 ASP A N 1
ATOM 1787 C CA . ASP A 1 233 ? -15.718 -17.668 21.052 1.00 92.38 233 ASP A CA 1
ATOM 1788 C C . ASP A 1 233 ? -14.482 -16.997 21.655 1.00 92.38 233 ASP A C 1
ATOM 1790 O O . ASP A 1 233 ? -14.168 -15.842 21.355 1.00 92.38 233 ASP A O 1
ATOM 1794 N N . LYS A 1 234 ? -13.767 -17.733 22.513 1.00 94.19 234 LYS A N 1
ATOM 1795 C CA . LYS A 1 234 ? -12.548 -17.266 23.185 1.00 94.19 234 LYS A CA 1
ATOM 1796 C C . LYS A 1 234 ? -11.418 -18.254 22.955 1.00 94.19 234 LYS A C 1
ATOM 1798 O O . LYS A 1 234 ? -11.509 -19.404 23.382 1.00 94.19 234 LYS A O 1
ATOM 1803 N N . THR A 1 235 ? -10.336 -17.803 22.335 1.00 93.50 235 THR A N 1
ATOM 1804 C CA . THR A 1 235 ? -9.163 -18.635 22.047 1.00 93.50 235 THR A CA 1
ATOM 1805 C C . THR A 1 235 ? -7.920 -18.061 22.716 1.00 93.50 235 THR A C 1
ATOM 1807 O O . THR A 1 235 ? -7.729 -16.847 22.780 1.00 93.50 235 THR A O 1
ATOM 1810 N N . SER A 1 236 ? -7.064 -18.926 23.270 1.00 93.00 236 SER A N 1
ATOM 1811 C CA . SER A 1 236 ? -5.775 -18.480 23.808 1.00 93.00 236 SER A CA 1
ATOM 1812 C C . SER A 1 236 ? -4.867 -18.087 22.650 1.00 93.00 236 SER A C 1
ATOM 1814 O O . SER A 1 236 ? -4.580 -18.912 21.786 1.00 93.00 236 SER A O 1
ATOM 1816 N N . PHE A 1 237 ? -4.446 -16.824 22.627 1.00 90.75 237 PHE A N 1
ATOM 1817 C CA . PHE A 1 237 ? -3.732 -16.256 21.487 1.00 90.75 237 PHE A CA 1
ATOM 1818 C C . PHE A 1 237 ? -2.417 -15.583 21.886 1.00 90.75 237 PHE A C 1
ATOM 1820 O O . PHE A 1 237 ? -1.434 -15.654 21.159 1.00 90.75 237 PHE A O 1
ATOM 1827 N N . SER A 1 238 ? -2.365 -14.955 23.062 1.00 92.06 238 SER A N 1
ATOM 1828 C CA . SER A 1 238 ? -1.168 -14.293 23.580 1.00 92.06 238 SER A CA 1
ATOM 1829 C C . SER A 1 238 ? -0.988 -14.548 25.075 1.00 92.06 238 SER A C 1
ATOM 1831 O O . SER A 1 238 ? -1.899 -15.000 25.766 1.00 92.06 238 SER A O 1
ATOM 1833 N N . SER A 1 239 ? 0.190 -14.221 25.602 1.00 89.94 239 SER A N 1
ATOM 1834 C CA . SER A 1 239 ? 0.375 -14.040 27.040 1.00 89.94 239 SER A CA 1
ATOM 1835 C C . SER A 1 239 ? -0.229 -12.706 27.493 1.00 89.94 239 SER A C 1
ATOM 1837 O O . SER A 1 239 ? -0.289 -11.740 26.724 1.00 89.94 239 SER A O 1
ATOM 1839 N N . ARG A 1 240 ? -0.627 -12.620 28.768 1.00 91.56 240 ARG A N 1
ATOM 1840 C CA . ARG A 1 240 ? -1.194 -11.398 29.366 1.00 91.56 240 ARG A CA 1
ATOM 1841 C C . ARG A 1 240 ? -0.307 -10.176 29.121 1.00 91.56 240 ARG A C 1
ATOM 1843 O O . ARG A 1 240 ? 0.920 -10.280 29.167 1.00 91.56 240 ARG A O 1
ATOM 1850 N N . PHE A 1 241 ? -0.912 -9.023 28.871 1.00 90.81 241 PHE A N 1
ATOM 1851 C CA . PHE A 1 241 ? -0.210 -7.745 28.721 1.00 90.81 241 PHE A CA 1
ATOM 1852 C C . PHE A 1 241 ? -0.743 -6.723 29.718 1.00 90.81 241 PHE A C 1
ATOM 1854 O O . PHE A 1 241 ? -1.844 -6.891 30.233 1.00 90.81 241 PHE A O 1
ATOM 1861 N N . GLY A 1 242 ? 0.067 -5.711 30.029 1.00 88.31 242 GLY A N 1
ATOM 1862 C CA . GLY A 1 242 ? -0.192 -4.779 31.122 1.00 88.31 242 GLY A CA 1
ATOM 1863 C C . GLY A 1 242 ? 0.177 -3.345 30.789 1.00 88.31 242 GLY A C 1
ATOM 1864 O O . GLY A 1 242 ? 0.351 -2.991 29.623 1.00 88.31 242 GLY A O 1
ATOM 1865 N N . GLN A 1 243 ? 0.286 -2.514 31.824 1.00 88.56 243 GLN A N 1
ATOM 1866 C CA . GLN A 1 243 ? 0.751 -1.137 31.675 1.00 88.56 243 GLN A CA 1
ATOM 1867 C C . GLN A 1 243 ? 2.110 -1.103 30.966 1.00 88.56 243 GLN A C 1
ATOM 1869 O O . GLN A 1 243 ? 2.981 -1.928 31.229 1.00 88.56 243 GLN A O 1
ATOM 1874 N N . GLY A 1 244 ? 2.272 -0.158 30.045 1.00 86.38 244 GLY A N 1
ATOM 1875 C CA . GLY A 1 244 ? 3.488 0.007 29.254 1.00 86.38 244 GLY A CA 1
ATOM 1876 C C . GLY A 1 244 ? 3.615 -0.965 28.079 1.00 86.38 244 GLY A C 1
ATOM 1877 O O . GLY A 1 244 ? 4.440 -0.723 27.200 1.00 86.38 244 GLY A O 1
ATOM 1878 N N . SER A 1 245 ? 2.804 -2.027 27.998 1.00 90.81 245 SER A N 1
ATOM 1879 C CA . SER A 1 245 ? 2.787 -2.906 26.824 1.00 90.81 245 SER A CA 1
ATOM 1880 C C . SER A 1 245 ? 2.236 -2.176 25.590 1.00 90.81 245 SER A C 1
ATOM 1882 O O . SER A 1 245 ? 1.319 -1.353 25.689 1.00 90.81 245 SER A O 1
ATOM 1884 N N . ILE A 1 246 ? 2.779 -2.512 24.417 1.00 90.25 246 ILE A N 1
ATOM 1885 C CA . ILE A 1 246 ? 2.339 -1.992 23.114 1.00 90.25 246 ILE A CA 1
ATOM 1886 C C . ILE A 1 246 ? 1.709 -3.130 22.318 1.00 90.25 246 ILE A C 1
ATOM 1888 O O . ILE A 1 246 ? 2.364 -4.138 22.052 1.00 90.25 246 ILE A O 1
ATOM 1892 N N . ILE A 1 247 ? 0.453 -2.963 21.914 1.00 93.75 247 ILE A N 1
ATOM 1893 C CA . ILE A 1 247 ? -0.263 -3.909 21.059 1.00 93.75 247 ILE A CA 1
ATOM 1894 C C . ILE A 1 247 ? -0.349 -3.323 19.655 1.00 93.75 247 ILE A C 1
ATOM 1896 O O . ILE A 1 247 ? -0.965 -2.281 19.442 1.00 93.75 247 ILE A O 1
ATOM 1900 N N . GLY A 1 248 ? 0.308 -3.986 18.709 1.00 91.81 248 GLY A N 1
ATOM 1901 C CA . GLY A 1 248 ? 0.269 -3.652 17.293 1.00 91.81 248 GLY A CA 1
ATOM 1902 C C . GLY A 1 248 ? -0.763 -4.496 16.556 1.00 91.81 248 GLY A C 1
ATOM 1903 O O . GLY A 1 248 ? -0.967 -5.666 16.878 1.00 91.81 248 GLY A O 1
ATOM 1904 N N . LEU A 1 249 ? -1.404 -3.911 15.555 1.00 93.38 249 LEU A N 1
ATOM 1905 C CA . LEU A 1 249 ? -2.368 -4.584 14.696 1.00 93.38 249 LEU A CA 1
ATOM 1906 C C . LEU A 1 249 ? -1.997 -4.312 13.246 1.00 93.38 249 LEU A C 1
ATOM 1908 O O . LEU A 1 249 ? -1.672 -3.183 12.886 1.00 93.38 249 LEU A O 1
ATOM 1912 N N . HIS A 1 250 ? -2.063 -5.354 12.426 1.00 91.88 250 HIS A N 1
ATOM 1913 C CA . HIS A 1 250 ? -1.946 -5.266 10.981 1.00 91.88 250 HIS A CA 1
ATOM 1914 C C . HIS A 1 250 ? -3.206 -5.829 10.331 1.00 91.88 250 HIS A C 1
ATOM 1916 O O . HIS A 1 250 ? -3.496 -7.018 10.477 1.00 91.88 250 HIS A O 1
ATOM 1922 N N . LEU A 1 251 ? -3.921 -4.984 9.596 1.00 92.38 251 LEU A N 1
ATOM 1923 C CA . LEU A 1 251 ? -5.037 -5.377 8.752 1.00 92.38 251 LEU A CA 1
ATOM 1924 C C . LEU A 1 251 ? -4.604 -5.321 7.285 1.00 92.38 251 LEU A C 1
ATOM 1926 O O . LEU A 1 251 ? -4.448 -4.244 6.706 1.00 92.38 251 LEU A O 1
ATOM 1930 N N . ASP A 1 252 ? -4.446 -6.501 6.697 1.00 89.94 252 ASP A N 1
ATOM 1931 C CA . ASP A 1 252 ? -4.261 -6.681 5.264 1.00 89.94 252 ASP A CA 1
ATOM 1932 C C . ASP A 1 252 ? -5.636 -6.884 4.630 1.00 89.94 252 ASP A C 1
ATOM 1934 O O . ASP A 1 252 ? -6.225 -7.963 4.722 1.00 89.94 252 ASP A O 1
ATOM 1938 N N . THR A 1 253 ? -6.171 -5.844 3.998 1.00 89.06 253 THR A N 1
ATOM 1939 C CA . THR A 1 253 ? -7.484 -5.935 3.338 1.00 89.06 253 THR A CA 1
ATOM 1940 C C . THR A 1 253 ? -7.422 -6.661 1.995 1.00 89.06 253 THR A C 1
ATOM 1942 O O . THR A 1 253 ? -8.452 -7.139 1.524 1.00 89.06 253 THR A O 1
ATOM 1945 N N . TRP A 1 254 ? -6.231 -6.808 1.402 1.00 86.12 254 TRP A N 1
ATOM 1946 C CA . TRP A 1 254 ? -6.052 -7.513 0.134 1.00 86.12 254 TRP A CA 1
ATOM 1947 C C . TRP A 1 254 ? -6.136 -9.027 0.327 1.00 86.12 254 TRP A C 1
ATOM 1949 O O . TRP A 1 254 ? -6.937 -9.695 -0.325 1.00 86.12 254 TRP A O 1
ATOM 1959 N N . HIS A 1 255 ? -5.371 -9.569 1.276 1.00 86.25 255 HIS A N 1
ATOM 1960 C CA . HIS A 1 255 ? -5.475 -10.980 1.656 1.00 86.25 255 HIS A CA 1
ATOM 1961 C C . HIS A 1 255 ? -6.610 -11.241 2.653 1.00 86.25 255 HIS A C 1
ATOM 1963 O O . HIS A 1 255 ? -6.990 -12.393 2.859 1.00 86.25 255 HIS A O 1
ATOM 1969 N N . GLY A 1 256 ? -7.177 -10.194 3.260 1.00 90.56 256 GLY A N 1
ATOM 1970 C CA . GLY A 1 256 ? -8.236 -10.293 4.260 1.00 90.56 256 GLY A CA 1
ATOM 1971 C C . GLY A 1 256 ? -7.749 -10.914 5.568 1.00 90.56 256 GLY A C 1
ATOM 1972 O O . GLY A 1 256 ? -8.437 -11.776 6.114 1.00 90.56 256 GLY A O 1
ATOM 1973 N N . THR A 1 257 ? -6.564 -10.528 6.045 1.00 91.81 257 THR A N 1
ATOM 1974 C CA . THR A 1 257 ? -5.952 -11.085 7.262 1.00 91.81 257 THR A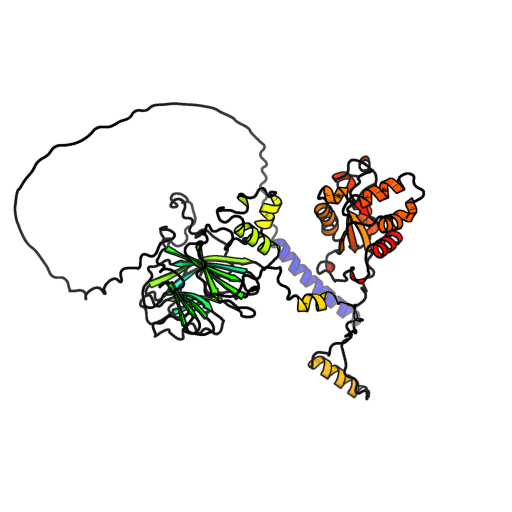 CA 1
ATOM 1975 C C . THR A 1 257 ? -5.749 -10.026 8.338 1.00 91.81 257 THR A C 1
ATOM 1977 O O . THR A 1 257 ? -5.251 -8.939 8.050 1.00 91.81 257 THR A O 1
ATOM 1980 N N . LEU A 1 258 ? -6.063 -10.374 9.586 1.00 93.75 258 LEU A N 1
ATOM 1981 C CA . LEU A 1 258 ? -5.775 -9.573 10.776 1.00 93.75 258 LEU A CA 1
ATOM 1982 C C . LEU A 1 258 ? -4.660 -10.244 11.579 1.00 93.75 258 LEU A C 1
ATOM 1984 O O . LEU A 1 258 ? -4.810 -11.385 12.008 1.00 93.75 258 LEU A O 1
ATOM 1988 N N . THR A 1 259 ? -3.557 -9.537 11.803 1.00 92.00 259 THR A N 1
ATOM 1989 C CA . THR A 1 259 ? -2.385 -10.026 12.549 1.00 92.00 259 THR A CA 1
ATOM 1990 C C . THR A 1 259 ? -2.133 -9.137 13.760 1.00 92.00 259 THR A C 1
ATOM 1992 O O . THR A 1 259 ? -2.199 -7.913 13.644 1.00 92.00 259 THR A O 1
ATOM 1995 N N . PHE A 1 260 ? -1.816 -9.733 14.909 1.00 92.44 260 PHE A N 1
ATOM 1996 C CA . PHE A 1 260 ? -1.485 -8.994 16.130 1.00 92.44 260 PHE A CA 1
ATOM 1997 C C . PHE A 1 260 ? 0.001 -9.082 16.465 1.00 92.44 260 PHE A C 1
ATOM 1999 O O . PHE A 1 260 ? 0.673 -10.088 16.221 1.00 92.44 260 PHE A O 1
ATOM 2006 N N . PHE A 1 261 ? 0.486 -8.020 17.094 1.00 89.25 261 PHE A N 1
ATOM 2007 C CA . PHE A 1 261 ? 1.845 -7.858 17.574 1.00 89.25 261 PHE A CA 1
ATOM 2008 C C . PHE A 1 261 ? 1.800 -7.442 19.041 1.00 89.25 261 PHE A C 1
ATOM 2010 O O . PHE A 1 261 ? 0.984 -6.611 19.431 1.00 89.25 261 PHE A O 1
ATOM 2017 N N . LYS A 1 262 ? 2.692 -7.984 19.862 1.00 88.81 262 LYS A N 1
ATOM 2018 C CA . LYS A 1 262 ? 2.870 -7.571 21.256 1.00 88.81 262 LYS A CA 1
ATOM 2019 C C . LYS A 1 262 ? 4.299 -7.131 21.424 1.00 88.81 262 LYS A C 1
ATOM 2021 O O . LYS A 1 262 ? 5.214 -7.869 21.070 1.00 88.81 262 LYS A O 1
ATOM 2026 N N . ASN A 1 263 ? 4.488 -5.923 21.943 1.00 85.12 263 ASN A N 1
ATOM 2027 C CA . ASN A 1 263 ? 5.805 -5.337 22.149 1.00 85.12 263 ASN A CA 1
ATOM 2028 C C . ASN A 1 263 ? 6.657 -5.428 20.869 1.00 85.12 263 ASN A C 1
ATOM 2030 O O . ASN A 1 263 ? 7.852 -5.709 20.921 1.00 85.12 263 ASN A O 1
ATOM 2034 N N . ARG A 1 264 ? 5.999 -5.213 19.713 1.00 78.44 264 ARG A N 1
ATOM 2035 C CA . ARG A 1 264 ? 6.569 -5.278 18.355 1.00 78.44 264 ARG A CA 1
ATOM 2036 C C . ARG A 1 264 ? 7.050 -6.660 17.888 1.00 78.44 264 ARG A C 1
ATOM 2038 O O . ARG A 1 264 ? 7.645 -6.771 16.819 1.00 78.44 264 ARG A O 1
ATOM 2045 N N . ALA A 1 265 ? 6.744 -7.724 18.624 1.00 76.62 265 ALA A N 1
ATOM 2046 C CA . ALA A 1 265 ? 6.885 -9.101 18.164 1.00 76.62 265 ALA A CA 1
ATOM 2047 C C . ALA A 1 265 ? 5.561 -9.602 17.570 1.00 76.62 265 ALA A C 1
ATOM 2049 O O . ALA A 1 265 ? 4.501 -9.382 18.154 1.00 76.62 265 ALA A O 1
ATOM 2050 N N . CYS A 1 266 ? 5.613 -10.260 16.409 1.00 82.88 266 CYS A N 1
ATOM 2051 C CA . CYS A 1 266 ? 4.434 -10.873 15.794 1.00 82.88 266 CYS A CA 1
ATOM 2052 C C . CYS A 1 266 ? 3.948 -12.038 16.662 1.00 82.88 266 CYS A C 1
ATOM 2054 O O . CYS A 1 266 ? 4.736 -12.927 16.973 1.00 82.88 266 CYS A O 1
ATOM 2056 N N . ILE A 1 267 ? 2.670 -12.024 17.040 1.00 85.12 267 ILE A N 1
ATOM 2057 C CA . ILE A 1 267 ? 2.047 -13.081 17.850 1.00 85.12 267 ILE A CA 1
ATOM 2058 C C . ILE A 1 267 ? 1.368 -14.112 16.942 1.00 85.12 267 ILE A C 1
ATOM 2060 O O . ILE A 1 267 ? 1.370 -15.300 17.243 1.00 85.12 267 ILE A O 1
ATOM 2064 N N . GLY A 1 268 ? 0.794 -13.664 15.821 1.00 82.12 268 GLY A N 1
ATOM 2065 C CA . GLY A 1 268 ? 0.146 -14.536 14.845 1.00 82.12 268 GLY A CA 1
ATOM 2066 C C . GLY A 1 268 ? -1.004 -13.868 14.095 1.00 82.12 268 GLY A C 1
ATOM 2067 O O . GLY A 1 268 ? -1.347 -12.704 14.335 1.00 82.12 268 GLY A O 1
ATOM 2068 N N . VAL A 1 269 ? -1.619 -14.637 13.196 1.00 89.75 269 VAL A N 1
ATOM 2069 C CA . VAL A 1 269 ? -2.819 -14.245 12.444 1.00 89.75 269 VAL A CA 1
ATOM 2070 C C . VAL A 1 269 ? -4.056 -14.604 13.267 1.00 89.75 269 VAL A C 1
ATOM 2072 O O . VAL A 1 269 ? -4.306 -15.772 13.542 1.00 89.75 269 VAL A O 1
ATOM 2075 N N . ALA A 1 270 ? -4.825 -13.595 13.667 1.00 88.69 270 ALA A N 1
ATOM 2076 C CA . ALA A 1 270 ? -6.028 -13.740 14.482 1.00 88.69 270 ALA A CA 1
ATOM 2077 C C . ALA A 1 270 ? -7.280 -14.056 13.658 1.00 88.69 270 ALA A C 1
ATOM 2079 O O . ALA A 1 270 ? -8.174 -14.754 14.129 1.00 88.69 270 ALA A O 1
ATOM 2080 N N . ALA A 1 271 ? -7.367 -13.533 12.436 1.00 90.25 271 ALA A N 1
ATOM 2081 C CA . ALA A 1 271 ? -8.503 -13.780 11.560 1.00 90.25 271 ALA A CA 1
ATOM 2082 C C . ALA A 1 271 ? -8.086 -13.760 10.091 1.00 90.25 271 ALA A C 1
ATOM 2084 O O . ALA A 1 271 ? -7.154 -13.059 9.696 1.00 90.25 271 ALA A O 1
ATOM 2085 N N . THR A 1 272 ? -8.812 -14.530 9.288 1.00 92.19 272 THR A N 1
ATOM 2086 C CA . THR A 1 272 ? -8.691 -14.581 7.829 1.00 92.19 272 THR A CA 1
ATOM 2087 C C . THR A 1 272 ? -10.067 -14.363 7.201 1.00 92.19 272 THR A C 1
ATOM 2089 O O . THR A 1 272 ? -11.078 -14.362 7.906 1.00 92.19 272 THR A O 1
ATOM 2092 N N . LYS A 1 273 ? -10.119 -14.202 5.874 1.00 89.06 273 LYS A N 1
ATOM 2093 C CA . LYS A 1 273 ? -11.362 -14.000 5.107 1.00 89.06 273 LYS A CA 1
ATOM 2094 C C . LYS A 1 273 ? -12.107 -12.701 5.450 1.00 89.06 273 LYS A C 1
ATOM 2096 O O . LYS A 1 273 ? -13.333 -12.657 5.455 1.00 89.06 273 LYS A O 1
ATOM 2101 N N . LEU A 1 274 ? -11.360 -11.635 5.729 1.00 88.50 274 LEU A N 1
ATOM 2102 C CA . LEU A 1 274 ? -11.897 -10.300 6.017 1.00 88.50 274 LEU A CA 1
ATOM 2103 C C . LEU A 1 274 ? -12.075 -9.426 4.758 1.00 88.50 274 LEU A C 1
ATOM 2105 O O . LEU A 1 274 ? -12.187 -8.207 4.873 1.00 88.50 274 LEU A O 1
ATOM 2109 N N . GLN A 1 275 ? -12.064 -10.009 3.553 1.00 86.31 275 GLN A N 1
ATOM 2110 C CA . GLN A 1 275 ? -12.167 -9.230 2.314 1.00 86.31 275 GLN A CA 1
ATOM 2111 C C . GLN A 1 275 ? -13.548 -8.572 2.176 1.00 86.31 275 GLN A C 1
ATOM 2113 O O . GLN A 1 275 ? -14.550 -9.082 2.676 1.00 86.31 275 GLN A O 1
ATOM 2118 N N . ASN A 1 276 ? -13.605 -7.451 1.451 1.00 83.56 276 ASN A N 1
ATOM 2119 C CA . ASN A 1 276 ? -14.831 -6.704 1.128 1.00 83.56 276 ASN A CA 1
ATOM 2120 C C . ASN A 1 276 ? -15.620 -6.165 2.335 1.00 83.56 276 ASN A C 1
ATOM 2122 O O . ASN A 1 276 ? -16.742 -5.688 2.168 1.00 83.56 276 ASN A O 1
ATOM 2126 N N . ARG A 1 277 ? -15.052 -6.213 3.544 1.00 86.69 277 ARG A N 1
ATOM 2127 C CA . ARG A 1 277 ? -15.612 -5.576 4.736 1.00 86.69 277 ARG A CA 1
ATOM 2128 C C . ARG A 1 277 ? -14.788 -4.351 5.100 1.00 86.69 277 ARG A C 1
ATOM 2130 O O . ARG A 1 277 ? -13.579 -4.302 4.891 1.00 86.69 277 ARG A O 1
ATOM 2137 N N . LYS A 1 278 ? -15.479 -3.359 5.645 1.00 90.50 278 LYS A N 1
ATOM 2138 C CA . LYS A 1 278 ? -14.913 -2.087 6.075 1.00 90.50 278 LYS A CA 1
ATOM 2139 C C . LYS A 1 278 ? -14.819 -2.095 7.588 1.00 90.50 278 LYS A C 1
ATOM 2141 O O . LYS A 1 278 ? -15.806 -2.384 8.265 1.00 90.50 278 LYS A O 1
ATOM 2146 N N . PHE A 1 279 ? -13.636 -1.799 8.101 1.00 95.88 279 PHE A N 1
ATOM 2147 C CA . PHE A 1 279 ? -13.354 -1.887 9.527 1.00 95.88 279 PHE A CA 1
ATOM 2148 C C . PHE A 1 279 ? -12.895 -0.552 10.080 1.00 95.88 279 PHE A C 1
ATOM 2150 O O . PHE A 1 279 ? -12.332 0.279 9.374 1.00 95.88 279 PHE A O 1
ATOM 2157 N N . TYR A 1 280 ? -13.094 -0.388 11.376 1.00 97.19 280 TYR A N 1
ATOM 2158 C CA . TYR A 1 280 ? -12.546 0.685 12.177 1.00 97.19 280 TYR A CA 1
ATOM 2159 C C . TYR A 1 280 ? -11.669 0.073 13.266 1.00 97.19 280 TYR A C 1
ATOM 2161 O O . TYR A 1 280 ? -12.006 -0.986 13.807 1.00 97.19 280 TYR A O 1
ATOM 2169 N N . PRO A 1 281 ? -10.556 0.726 13.621 1.00 97.25 281 PRO A N 1
ATOM 2170 C CA . PRO A 1 281 ? -9.806 0.366 14.810 1.00 97.25 281 PRO A CA 1
ATOM 2171 C C . PRO A 1 281 ? -10.657 0.697 16.039 1.00 97.25 281 PRO A C 1
ATOM 2173 O O . PRO A 1 281 ? -11.275 1.764 16.104 1.00 97.25 281 PRO A O 1
ATOM 2176 N N . MET A 1 282 ? -10.703 -0.217 17.004 1.00 97.69 282 MET A N 1
ATOM 2177 C CA . MET A 1 282 ? -11.529 -0.073 18.200 1.00 97.69 282 MET A CA 1
ATOM 2178 C C . MET A 1 282 ? -10.789 -0.523 19.452 1.00 97.69 282 MET A C 1
ATOM 2180 O O . MET A 1 282 ? -9.965 -1.441 19.427 1.00 97.69 282 MET A O 1
ATOM 2184 N N . VAL A 1 283 ? -11.125 0.114 20.567 1.00 97.94 283 VAL A N 1
ATOM 2185 C CA . VAL A 1 283 ? -10.693 -0.287 21.908 1.00 97.94 283 VAL A CA 1
ATOM 2186 C C . VAL A 1 283 ? -11.868 -0.202 22.869 1.00 97.94 283 VAL A C 1
ATOM 2188 O O . VAL A 1 283 ? -12.759 0.632 22.699 1.00 97.94 283 VAL A O 1
ATOM 2191 N N . CYS A 1 284 ? -11.864 -1.051 23.892 1.00 97.25 284 CYS A N 1
ATOM 2192 C CA . CYS A 1 284 ? -12.850 -0.986 24.964 1.00 97.25 284 CYS A CA 1
ATOM 2193 C C . CYS A 1 284 ? -12.227 -1.272 26.328 1.00 97.25 284 CYS A C 1
ATOM 2195 O O . CYS A 1 284 ? -11.208 -1.959 26.437 1.00 97.25 284 CYS A O 1
ATOM 2197 N N . SER A 1 285 ? -12.865 -0.767 27.377 1.00 96.94 285 SER A N 1
ATOM 2198 C CA . SER A 1 285 ? -12.448 -0.980 28.756 1.00 96.94 285 SER A CA 1
ATOM 2199 C C . SER A 1 285 ? -13.644 -1.045 29.695 1.00 96.94 285 SER A C 1
ATOM 2201 O O . SER A 1 285 ? -14.632 -0.334 29.530 1.00 96.94 285 SER A O 1
ATOM 2203 N N . THR A 1 286 ? -13.510 -1.892 30.709 1.00 95.69 286 THR A N 1
ATOM 2204 C CA . THR A 1 286 ? -14.379 -1.941 31.895 1.00 95.69 286 THR A CA 1
ATOM 2205 C C . THR A 1 286 ? -13.689 -1.379 33.138 1.00 95.69 286 THR A C 1
ATOM 2207 O O . THR A 1 286 ? -14.299 -1.264 34.201 1.00 95.69 286 THR A O 1
ATOM 2210 N N . ALA A 1 287 ? -12.399 -1.053 33.044 1.00 92.12 287 ALA A N 1
ATOM 2211 C CA . ALA A 1 287 ? -11.601 -0.595 34.170 1.00 92.12 287 ALA A CA 1
ATOM 2212 C C . ALA A 1 287 ? -11.808 0.900 34.426 1.00 92.12 287 ALA A C 1
ATOM 2214 O O . ALA A 1 287 ? -11.752 1.718 33.503 1.00 92.12 287 ALA A O 1
ATOM 2215 N N . ALA A 1 288 ? -11.981 1.260 35.699 1.00 91.75 288 ALA A N 1
ATOM 2216 C CA . ALA A 1 288 ? -12.012 2.656 36.121 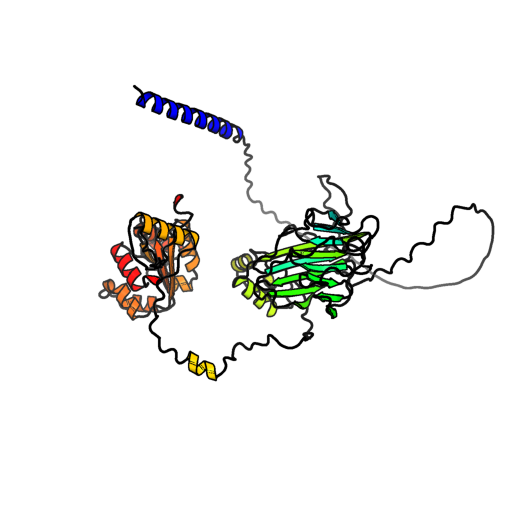1.00 91.75 288 ALA A CA 1
ATOM 2217 C C . ALA A 1 288 ? -10.661 3.337 35.848 1.00 91.75 288 ALA A C 1
ATOM 2219 O O . ALA A 1 288 ? -9.609 2.701 35.928 1.00 91.75 288 ALA A O 1
ATOM 2220 N N . LYS A 1 289 ? -10.669 4.636 35.544 1.00 92.81 289 LYS A N 1
ATOM 2221 C CA . LYS A 1 289 ? -9.452 5.451 35.364 1.00 92.81 289 LYS A CA 1
ATOM 2222 C C . LYS A 1 289 ? -8.421 4.804 34.429 1.00 92.81 289 LYS A C 1
ATOM 2224 O O . LYS A 1 289 ? -7.213 4.954 34.618 1.00 92.81 289 LYS A O 1
ATOM 2229 N N . SER A 1 290 ? -8.895 4.043 33.446 1.00 94.62 290 SER A N 1
ATOM 2230 C CA . SER A 1 290 ? -8.027 3.324 32.522 1.00 94.62 290 SER A CA 1
ATOM 2231 C C . SER A 1 290 ? -7.776 4.167 31.284 1.00 94.62 290 SER A C 1
ATOM 2233 O O . SER A 1 290 ? -8.605 4.992 30.910 1.00 94.62 290 SER A O 1
ATOM 2235 N N . SER A 1 291 ? -6.616 4.010 30.655 1.00 95.00 291 SER A N 1
ATOM 2236 C CA . SER A 1 291 ? -6.271 4.781 29.467 1.00 95.00 291 SER A CA 1
ATOM 2237 C C . SER A 1 291 ? -5.413 4.003 28.480 1.00 95.00 291 SER A C 1
ATOM 2239 O O . SER A 1 291 ? -4.573 3.181 28.855 1.00 95.00 291 SER A O 1
ATOM 2241 N N . MET A 1 292 ? -5.636 4.298 27.203 1.00 95.81 292 MET A N 1
ATOM 2242 C CA . MET A 1 292 ? -4.908 3.738 26.070 1.00 95.81 292 MET A CA 1
ATOM 2243 C C . MET A 1 292 ? -4.541 4.865 25.103 1.00 95.81 292 MET A C 1
ATOM 2245 O O . MET A 1 292 ? -5.304 5.818 24.932 1.00 95.81 292 MET A O 1
ATOM 2249 N N . LYS A 1 293 ? -3.381 4.769 24.453 1.00 94.25 293 LYS A N 1
ATOM 2250 C CA . LYS A 1 293 ? -2.884 5.799 23.528 1.00 94.25 293 LYS A CA 1
ATOM 2251 C C . LYS A 1 293 ? -2.429 5.179 22.215 1.00 94.25 293 LYS A C 1
ATOM 2253 O O . LYS A 1 293 ? -1.679 4.209 22.231 1.00 94.25 293 LYS A O 1
ATOM 2258 N N . VAL A 1 294 ? -2.840 5.761 21.091 1.00 92.69 294 VAL A N 1
ATOM 2259 C CA . VAL A 1 294 ? -2.287 5.418 19.774 1.00 92.69 294 VAL A CA 1
ATOM 2260 C C . VAL A 1 294 ? -0.894 6.030 19.672 1.00 92.69 294 VAL A C 1
ATOM 2262 O O . VAL A 1 294 ? -0.739 7.246 19.800 1.00 92.69 294 VAL A O 1
ATOM 2265 N N . THR A 1 295 ? 0.123 5.194 19.470 1.00 85.75 295 THR A N 1
ATOM 2266 C CA . THR A 1 295 ? 1.523 5.637 19.325 1.00 85.75 295 THR A CA 1
ATOM 2267 C C . THR A 1 295 ? 1.957 5.706 17.869 1.00 85.75 295 THR A C 1
ATOM 2269 O O . THR A 1 295 ? 2.796 6.527 17.527 1.00 85.75 295 THR A O 1
ATOM 2272 N N . CYS A 1 296 ? 1.345 4.907 16.995 1.00 83.00 296 CYS A N 1
ATOM 2273 C CA . CYS A 1 296 ? 1.601 4.921 15.559 1.00 83.00 296 CYS A CA 1
ATOM 2274 C C . CYS A 1 296 ? 0.341 4.479 14.809 1.00 83.00 296 CYS A C 1
ATOM 2276 O O . CYS A 1 296 ? -0.334 3.551 15.248 1.00 83.00 296 CYS A O 1
ATOM 2278 N N . CYS A 1 297 ? 0.030 5.104 13.672 1.00 85.75 297 CYS A N 1
ATOM 2279 C CA . CYS A 1 297 ? -0.893 4.535 12.692 1.00 85.75 297 CYS A CA 1
ATOM 2280 C C . CYS A 1 297 ? -0.489 4.927 11.262 1.00 85.75 297 CYS A C 1
ATOM 2282 O O . CYS A 1 297 ? -0.104 6.071 10.988 1.00 85.75 297 CYS A O 1
ATOM 2284 N N . ARG A 1 298 ? -0.494 3.929 10.377 1.00 82.25 298 ARG A N 1
ATOM 2285 C CA . ARG A 1 298 ? 0.054 3.971 9.019 1.00 82.25 298 ARG A CA 1
ATOM 2286 C C . ARG A 1 298 ? -0.850 3.186 8.067 1.00 82.25 298 ARG A C 1
ATOM 2288 O O . ARG A 1 298 ? -1.208 2.048 8.364 1.00 82.25 298 ARG A O 1
ATOM 2295 N N . ALA A 1 299 ? -1.145 3.755 6.910 1.00 84.56 299 ALA A N 1
ATOM 2296 C CA . ALA A 1 299 ? -1.857 3.132 5.809 1.00 84.56 299 ALA A CA 1
ATOM 2297 C C . ALA A 1 299 ? -0.988 3.175 4.550 1.00 84.56 299 ALA A C 1
ATOM 2299 O O . ALA A 1 299 ? -0.398 4.202 4.213 1.00 84.56 299 ALA A O 1
ATOM 2300 N N . SER A 1 300 ? -0.906 2.055 3.838 1.00 80.88 300 SER A N 1
ATOM 2301 C CA . SER A 1 300 ? -0.152 1.950 2.592 1.00 80.88 300 SER A CA 1
ATOM 2302 C C . SER A 1 300 ? -0.958 1.182 1.546 1.00 80.88 300 SER A C 1
ATOM 2304 O O . SER A 1 300 ? -1.561 0.159 1.874 1.00 80.88 300 SER A O 1
ATOM 2306 N N . PRO A 1 301 ? -0.998 1.633 0.281 1.00 83.69 301 PRO A N 1
ATOM 2307 C CA . PRO A 1 301 ? -1.631 0.863 -0.775 1.00 83.69 301 PRO A CA 1
ATOM 2308 C C . PRO A 1 301 ? -0.864 -0.440 -1.012 1.00 83.69 301 PRO A C 1
ATOM 2310 O O . PRO A 1 301 ? 0.369 -0.491 -0.969 1.00 83.69 301 PRO A O 1
ATOM 2313 N N . THR A 1 302 ? -1.603 -1.499 -1.330 1.00 84.00 302 THR A N 1
ATOM 2314 C CA . THR A 1 302 ? -0.979 -2.773 -1.683 1.00 84.00 302 THR A CA 1
ATOM 2315 C C . THR A 1 302 ? -0.362 -2.647 -3.070 1.00 84.00 302 THR A C 1
ATOM 2317 O O . THR A 1 302 ? -1.064 -2.505 -4.066 1.00 84.00 302 THR A O 1
ATOM 2320 N N . SER A 1 303 ? 0.966 -2.642 -3.131 1.00 82.62 303 SER A N 1
ATOM 2321 C CA . SER A 1 303 ? 1.735 -2.426 -4.358 1.00 82.62 303 SER A CA 1
ATOM 2322 C C . SER A 1 303 ? 2.849 -3.457 -4.487 1.00 82.62 303 SER A C 1
ATOM 2324 O O . SER A 1 303 ? 3.303 -4.023 -3.493 1.00 82.62 303 SER A O 1
ATOM 2326 N N . LEU A 1 304 ? 3.355 -3.671 -5.706 1.00 81.44 304 LEU A N 1
ATOM 2327 C CA . LEU A 1 304 ? 4.525 -4.531 -5.916 1.00 81.44 304 LEU A CA 1
ATOM 2328 C C . LEU A 1 304 ? 5.723 -4.068 -5.071 1.00 81.44 304 LEU A C 1
ATOM 2330 O O . LEU A 1 304 ? 6.453 -4.895 -4.536 1.00 81.44 304 LEU A O 1
ATOM 2334 N N . GLN A 1 305 ? 5.891 -2.752 -4.907 1.00 77.00 305 GLN A N 1
ATOM 2335 C CA . GLN A 1 305 ? 6.912 -2.174 -4.036 1.00 77.00 305 GLN A CA 1
ATOM 2336 C C . GLN A 1 305 ? 6.735 -2.633 -2.584 1.00 77.00 305 GLN A C 1
ATOM 2338 O O . GLN A 1 305 ? 7.690 -3.129 -1.990 1.00 77.00 305 GLN A O 1
ATOM 2343 N N . TYR A 1 306 ? 5.518 -2.535 -2.041 1.00 77.44 306 TYR A N 1
ATOM 2344 C CA . TYR A 1 306 ? 5.201 -3.027 -0.700 1.00 77.44 306 TYR A CA 1
ATOM 2345 C C . TYR A 1 306 ? 5.508 -4.526 -0.558 1.00 77.44 306 TYR A C 1
ATOM 2347 O O . TYR A 1 306 ? 6.212 -4.924 0.368 1.00 77.44 306 TYR A O 1
ATOM 2355 N N . LEU A 1 307 ? 5.074 -5.352 -1.517 1.00 78.94 307 LEU A N 1
ATOM 2356 C CA . LEU A 1 307 ? 5.311 -6.801 -1.497 1.00 78.94 307 LEU A CA 1
ATOM 2357 C C . LEU A 1 307 ? 6.804 -7.151 -1.550 1.00 78.94 307 LEU A C 1
ATOM 2359 O O . LEU A 1 307 ? 7.260 -8.040 -0.827 1.00 78.94 307 LEU A O 1
ATOM 2363 N N . CYS A 1 308 ? 7.584 -6.424 -2.351 1.00 77.25 308 CYS A N 1
ATOM 2364 C CA . CYS A 1 308 ? 9.039 -6.544 -2.373 1.00 77.25 308 CYS A CA 1
ATOM 2365 C C . CYS A 1 308 ? 9.650 -6.201 -1.009 1.00 77.25 308 CYS A C 1
ATOM 2367 O O . CYS A 1 308 ? 10.500 -6.946 -0.523 1.00 77.25 308 CYS A O 1
ATOM 2369 N N . CYS A 1 309 ? 9.202 -5.124 -0.361 1.00 72.88 309 CYS A N 1
ATOM 2370 C CA . CYS A 1 309 ? 9.669 -4.746 0.971 1.00 72.88 309 CYS A CA 1
ATOM 2371 C C . CYS A 1 309 ? 9.323 -5.805 2.032 1.00 72.88 309 CYS A C 1
ATOM 2373 O O . CYS A 1 309 ? 10.198 -6.207 2.802 1.00 72.88 309 CYS A O 1
ATOM 2375 N N . CYS A 1 310 ? 8.094 -6.332 2.028 1.00 71.88 310 CYS A N 1
ATOM 2376 C CA . CYS A 1 310 ? 7.688 -7.458 2.876 1.00 71.88 310 CYS A CA 1
ATOM 2377 C C . CYS A 1 310 ? 8.581 -8.680 2.663 1.00 71.88 310 CYS A C 1
ATOM 2379 O O . CYS A 1 310 ? 9.047 -9.289 3.630 1.00 71.88 310 CYS A O 1
ATOM 2381 N N . ARG A 1 311 ? 8.885 -9.016 1.405 1.00 75.44 311 ARG A N 1
ATOM 2382 C CA . ARG A 1 311 ? 9.762 -10.145 1.093 1.00 75.44 311 ARG A CA 1
ATOM 2383 C C . ARG A 1 311 ? 11.198 -9.913 1.560 1.00 75.44 311 ARG A C 1
ATOM 2385 O O . ARG A 1 311 ? 11.803 -10.822 2.122 1.00 75.44 311 ARG A O 1
ATOM 2392 N N . LEU A 1 312 ? 11.739 -8.709 1.373 1.00 71.69 312 LEU A N 1
ATOM 2393 C CA . LEU A 1 312 ? 13.073 -8.343 1.861 1.00 71.69 312 LEU A CA 1
ATOM 2394 C C . LEU A 1 312 ? 13.175 -8.476 3.383 1.00 71.69 312 LEU A C 1
ATOM 2396 O O . LEU A 1 312 ? 14.188 -8.967 3.881 1.00 71.69 312 LEU A O 1
ATOM 2400 N N . ARG A 1 313 ? 12.116 -8.110 4.114 1.00 68.50 313 ARG A N 1
ATOM 2401 C CA . ARG A 1 313 ? 12.055 -8.270 5.570 1.00 68.50 313 ARG A CA 1
ATOM 2402 C C . ARG A 1 313 ? 12.090 -9.736 5.997 1.00 68.50 313 ARG A C 1
ATOM 2404 O O . ARG A 1 313 ? 12.866 -10.077 6.884 1.00 68.50 313 ARG A O 1
ATOM 2411 N N . GLN A 1 314 ? 11.313 -10.601 5.342 1.00 68.62 314 GLN A N 1
ATOM 2412 C CA . GLN A 1 314 ? 11.321 -12.048 5.613 1.00 68.62 314 GLN A CA 1
ATOM 2413 C C . GLN A 1 314 ? 12.702 -12.678 5.395 1.00 68.62 314 GLN A C 1
ATOM 2415 O O . GLN A 1 314 ? 13.090 -13.586 6.120 1.00 68.62 314 GLN A O 1
ATOM 2420 N N . LEU A 1 315 ? 13.454 -12.192 4.404 1.00 70.00 315 LEU A N 1
ATOM 2421 C CA . LEU A 1 315 ? 14.804 -12.676 4.116 1.00 70.00 315 LEU A CA 1
ATOM 2422 C C . LEU A 1 315 ? 15.856 -12.167 5.116 1.00 70.00 315 LEU A C 1
ATOM 2424 O O . LEU A 1 315 ? 16.960 -12.708 5.155 1.00 70.00 315 LEU A O 1
ATOM 2428 N N . ARG A 1 316 ? 15.557 -11.119 5.897 1.00 66.00 316 ARG A N 1
ATOM 2429 C CA . ARG A 1 316 ? 16.494 -10.486 6.842 1.00 66.00 316 ARG A CA 1
ATOM 2430 C C . ARG A 1 316 ? 15.820 -10.112 8.173 1.00 66.00 316 ARG A C 1
ATOM 2432 O O . ARG A 1 316 ? 15.768 -8.925 8.503 1.00 66.00 316 ARG A O 1
ATOM 2439 N N . PRO A 1 317 ? 15.354 -11.089 8.970 1.00 60.78 317 PRO A N 1
ATOM 2440 C CA . PRO A 1 317 ? 14.609 -10.834 10.209 1.00 60.78 317 PRO A CA 1
ATOM 2441 C C . PRO A 1 317 ? 15.427 -10.111 11.301 1.00 60.78 317 PRO A C 1
ATOM 2443 O O . PRO A 1 317 ? 14.876 -9.328 12.077 1.00 60.78 317 PRO A O 1
ATOM 2446 N N . ASP A 1 318 ? 16.752 -10.287 11.329 1.00 54.03 318 ASP A N 1
ATOM 2447 C CA . ASP A 1 318 ? 17.611 -9.794 12.424 1.00 54.03 318 ASP A CA 1
ATOM 2448 C C . ASP A 1 318 ? 18.054 -8.325 12.288 1.00 54.03 318 ASP A C 1
ATOM 2450 O O . ASP A 1 318 ? 18.581 -7.713 13.228 1.00 54.03 318 ASP A O 1
ATOM 2454 N N . SER A 1 319 ? 17.840 -7.724 11.116 1.00 52.59 319 SER A N 1
ATOM 2455 C CA . SER A 1 319 ? 18.195 -6.326 10.867 1.00 52.59 319 SER A CA 1
ATOM 2456 C C . SER A 1 319 ? 17.110 -5.404 11.428 1.00 52.59 319 SER A C 1
ATOM 2458 O O . SER A 1 319 ? 15.940 -5.577 11.104 1.00 52.59 319 SER A O 1
ATOM 2460 N N . ALA A 1 320 ? 17.475 -4.453 12.297 1.00 49.62 320 ALA A N 1
ATOM 2461 C CA . ALA A 1 320 ? 16.529 -3.466 12.840 1.00 49.62 320 ALA A CA 1
ATOM 2462 C C . ALA A 1 320 ? 16.033 -2.494 11.758 1.00 49.62 320 ALA A C 1
ATOM 2464 O O . ALA A 1 320 ? 14.895 -2.049 11.798 1.00 49.62 320 ALA A O 1
ATOM 2465 N N . ASP A 1 321 ? 16.882 -2.230 10.769 1.00 57.47 321 ASP A N 1
ATOM 2466 C CA . ASP A 1 321 ? 16.549 -1.457 9.587 1.00 57.47 321 ASP A CA 1
ATOM 2467 C C . ASP A 1 321 ? 17.010 -2.253 8.364 1.00 57.47 321 ASP A C 1
ATOM 2469 O O . ASP A 1 321 ? 18.189 -2.281 7.993 1.00 57.47 321 ASP A O 1
ATOM 2473 N N . THR A 1 322 ? 16.053 -2.972 7.775 1.00 57.56 322 THR A N 1
ATOM 2474 C CA . THR A 1 322 ? 16.317 -3.840 6.625 1.00 57.56 322 THR A CA 1
ATOM 2475 C C . THR A 1 322 ? 16.830 -3.029 5.429 1.00 57.56 322 THR A C 1
ATOM 2477 O O . THR A 1 322 ? 17.609 -3.566 4.643 1.00 57.56 322 THR A O 1
ATOM 2480 N N . LEU A 1 323 ? 16.457 -1.746 5.295 1.00 58.31 323 LEU A N 1
ATOM 2481 C CA . LEU A 1 323 ? 16.913 -0.893 4.196 1.00 58.31 323 LEU A CA 1
ATOM 2482 C C . LEU A 1 323 ? 18.325 -0.358 4.432 1.00 58.31 323 LEU A C 1
ATOM 2484 O O . LEU A 1 323 ? 19.109 -0.315 3.481 1.00 58.31 323 LEU A O 1
ATOM 2488 N N . GLU A 1 324 ? 18.693 -0.021 5.670 1.00 59.19 324 GLU A N 1
ATOM 2489 C CA . GLU A 1 324 ? 20.068 0.390 5.969 1.00 59.19 324 GLU A CA 1
ATOM 2490 C C . GLU A 1 324 ? 21.067 -0.757 5.819 1.00 59.19 324 GLU A C 1
ATOM 2492 O O . GLU A 1 324 ? 22.167 -0.569 5.293 1.00 59.19 324 GLU A O 1
ATOM 2497 N N . GLY A 1 325 ? 20.653 -1.973 6.187 1.00 61.19 325 GLY A N 1
ATOM 2498 C CA . GLY A 1 325 ? 21.470 -3.179 6.065 1.00 61.19 325 GLY A CA 1
ATOM 2499 C C . GLY A 1 325 ? 21.674 -3.692 4.634 1.00 61.19 325 GLY A C 1
ATOM 2500 O O . GLY A 1 325 ? 22.459 -4.631 4.437 1.00 61.19 325 GLY A O 1
ATOM 2501 N N . LEU A 1 326 ? 20.972 -3.140 3.638 1.00 67.19 326 LEU A N 1
ATOM 2502 C CA . LEU A 1 326 ? 21.109 -3.524 2.234 1.00 67.19 326 LEU A CA 1
ATOM 2503 C C . LEU A 1 326 ? 21.995 -2.517 1.474 1.00 67.19 326 LEU A C 1
ATOM 2505 O O . LEU A 1 326 ? 21.823 -1.304 1.624 1.00 67.19 326 LEU A O 1
ATOM 2509 N N . PRO A 1 327 ? 22.907 -2.986 0.597 1.00 71.25 327 PRO A N 1
ATOM 2510 C CA . PRO A 1 327 ? 23.744 -2.126 -0.240 1.00 71.25 327 PRO A CA 1
ATOM 2511 C C . PRO A 1 327 ? 22.938 -1.558 -1.424 1.00 71.25 327 PRO A C 1
ATOM 2513 O O . PRO A 1 327 ? 23.281 -1.753 -2.590 1.00 71.25 327 PRO A O 1
ATOM 2516 N N . LEU A 1 328 ? 21.813 -0.901 -1.136 1.00 71.19 328 LEU A N 1
ATOM 2517 C CA . LEU A 1 328 ? 20.957 -0.274 -2.139 1.00 71.19 328 LEU A CA 1
ATOM 2518 C C . LEU A 1 328 ? 21.467 1.138 -2.460 1.00 71.19 328 LEU A C 1
ATOM 2520 O O . LEU A 1 328 ? 21.928 1.841 -1.554 1.00 71.19 328 LEU A O 1
ATOM 2524 N N . PRO A 1 329 ? 21.353 1.594 -3.722 1.00 79.69 329 PRO A N 1
ATOM 2525 C CA . PRO A 1 329 ? 21.643 2.976 -4.082 1.00 79.69 329 PRO A CA 1
ATOM 2526 C C . PRO A 1 329 ? 20.831 3.956 -3.219 1.00 79.69 329 PRO A C 1
ATOM 2528 O O . PRO A 1 329 ? 19.646 3.699 -2.997 1.00 79.69 329 PRO A O 1
ATOM 2531 N N . PRO A 1 330 ? 21.396 5.102 -2.797 1.00 75.69 330 PRO A N 1
ATOM 2532 C CA . PRO A 1 330 ? 20.708 6.057 -1.924 1.00 75.69 330 PRO A CA 1
ATOM 2533 C C . PRO A 1 330 ? 19.346 6.516 -2.455 1.00 75.69 330 PRO A C 1
ATOM 2535 O O . PRO A 1 330 ? 18.407 6.650 -1.683 1.00 75.69 330 PRO A O 1
ATOM 2538 N N . GLY A 1 331 ? 19.203 6.683 -3.775 1.00 74.69 331 GLY A N 1
ATOM 2539 C CA . GLY A 1 331 ? 17.921 7.040 -4.392 1.00 74.69 331 GLY A CA 1
ATOM 2540 C C . GLY A 1 331 ? 16.865 5.933 -4.306 1.00 74.69 331 GLY A C 1
ATOM 2541 O O . GLY A 1 331 ? 15.684 6.231 -4.171 1.00 74.69 331 GLY A O 1
ATOM 2542 N N . LEU A 1 332 ? 17.275 4.659 -4.332 1.00 71.31 332 LEU A N 1
ATOM 2543 C CA . LEU A 1 332 ? 16.368 3.527 -4.128 1.00 71.31 332 LEU A CA 1
ATOM 2544 C C . LEU A 1 332 ? 16.047 3.344 -2.645 1.00 71.31 332 LEU A C 1
ATOM 2546 O O . LEU A 1 332 ? 14.894 3.086 -2.330 1.00 71.31 332 LEU A O 1
ATOM 2550 N N . LYS A 1 333 ? 17.026 3.534 -1.745 1.00 68.56 333 LYS A N 1
ATOM 2551 C CA . LYS A 1 333 ? 16.767 3.610 -0.298 1.00 68.56 333 LYS A CA 1
ATOM 2552 C C . LYS A 1 333 ? 15.719 4.674 -0.023 1.00 68.56 333 LYS A C 1
ATOM 2554 O O . LYS A 1 333 ? 14.683 4.349 0.524 1.00 68.56 333 LYS A O 1
ATOM 2559 N N . GLN A 1 334 ? 15.932 5.888 -0.531 1.00 65.19 334 GLN A N 1
ATOM 2560 C CA . GLN A 1 334 ? 14.966 6.971 -0.441 1.00 65.19 334 GLN A CA 1
ATOM 2561 C C . GLN A 1 334 ? 13.624 6.570 -1.046 1.00 65.19 334 GLN A C 1
ATOM 2563 O O . GLN A 1 334 ? 12.629 6.730 -0.374 1.00 65.19 334 GLN A O 1
ATOM 2568 N N . ASN A 1 335 ? 13.545 6.008 -2.252 1.00 66.62 335 ASN A N 1
ATOM 2569 C CA . ASN A 1 335 ? 12.252 5.652 -2.852 1.00 66.62 335 ASN A CA 1
ATOM 2570 C C . ASN A 1 335 ? 11.493 4.557 -2.069 1.00 66.62 335 ASN A C 1
ATOM 2572 O O . ASN A 1 335 ? 10.279 4.642 -1.908 1.00 66.62 335 ASN A O 1
ATOM 2576 N N . LEU A 1 336 ? 12.208 3.565 -1.534 1.00 62.66 336 LEU A N 1
ATOM 2577 C CA . LEU A 1 336 ? 11.659 2.559 -0.618 1.00 62.66 336 LEU A CA 1
ATOM 2578 C C . LEU A 1 336 ? 11.298 3.156 0.755 1.00 62.66 336 LEU A C 1
ATOM 2580 O O . LEU A 1 336 ? 10.421 2.631 1.434 1.00 62.66 336 LEU A O 1
ATOM 2584 N N . ASP A 1 337 ? 11.931 4.269 1.121 1.00 57.56 337 ASP A N 1
ATOM 2585 C CA . ASP A 1 337 ? 11.694 5.058 2.332 1.00 57.56 337 ASP A CA 1
ATOM 2586 C C . ASP A 1 337 ? 10.601 6.143 2.151 1.00 57.56 337 ASP A C 1
ATOM 2588 O O . ASP A 1 337 ? 9.967 6.561 3.119 1.00 57.56 337 ASP A O 1
ATOM 2592 N N . HIS A 1 338 ? 10.276 6.532 0.905 1.00 40.03 338 HIS A N 1
ATOM 2593 C CA . HIS A 1 338 ? 9.352 7.617 0.502 1.00 40.03 338 HIS A CA 1
ATOM 2594 C C . HIS A 1 338 ? 7.867 7.317 0.771 1.00 40.03 338 HIS A C 1
ATOM 2596 O O . HIS A 1 338 ? 6.974 7.888 0.148 1.00 40.03 338 HIS A O 1
ATOM 2602 N N . GLY A 1 339 ? 7.573 6.441 1.723 1.00 43.84 339 GLY A N 1
ATOM 2603 C CA . GLY A 1 339 ? 6.203 6.066 2.010 1.00 43.84 339 GLY A CA 1
ATOM 2604 C C . GLY A 1 339 ? 5.965 5.398 3.344 1.00 43.84 339 GLY A C 1
ATOM 2605 O O . GLY A 1 339 ? 4.954 4.715 3.432 1.00 43.84 339 GLY A O 1
ATOM 2606 N N . LYS A 1 340 ? 6.842 5.552 4.356 1.00 47.66 340 LYS A N 1
ATOM 2607 C CA . LYS A 1 340 ? 6.552 5.121 5.742 1.00 47.66 340 LYS A CA 1
ATOM 2608 C C . LYS A 1 340 ? 5.820 3.760 5.812 1.00 47.66 340 LYS A C 1
ATOM 2610 O O . LYS A 1 340 ? 4.897 3.597 6.607 1.00 47.66 340 LYS A O 1
ATOM 2615 N N . ALA A 1 341 ? 6.222 2.773 4.999 1.00 43.88 341 ALA A N 1
ATOM 2616 C CA . ALA A 1 341 ? 5.617 1.431 4.936 1.00 43.88 341 ALA A CA 1
ATOM 2617 C C . ALA A 1 341 ? 5.985 0.572 6.167 1.00 43.88 341 ALA A C 1
ATOM 2619 O O . ALA A 1 341 ? 6.090 -0.650 6.128 1.00 43.88 341 ALA A O 1
ATOM 2620 N N . TRP A 1 342 ? 6.252 1.233 7.282 1.00 52.88 342 TRP A N 1
ATOM 2621 C CA . TRP A 1 342 ? 7.279 0.858 8.239 1.00 52.88 342 TRP A CA 1
ATOM 2622 C C . TRP A 1 342 ? 6.684 0.512 9.607 1.00 52.88 342 TRP A C 1
ATOM 2624 O O . TRP A 1 342 ? 7.331 0.661 10.634 1.00 52.88 342 TRP A O 1
ATOM 2634 N N . GLY A 1 343 ? 5.454 0.002 9.616 1.00 48.84 343 GLY A N 1
ATOM 2635 C CA . GLY A 1 343 ? 4.864 -0.650 10.782 1.00 48.84 343 GLY A CA 1
ATOM 2636 C C . GLY A 1 343 ? 5.237 -2.131 10.884 1.00 48.84 343 GLY A C 1
ATOM 2637 O O . GLY A 1 343 ? 5.648 -2.608 11.920 1.00 48.84 343 GLY A O 1
ATOM 2638 N N . ILE A 1 344 ? 5.186 -2.885 9.786 1.00 48.84 344 ILE A N 1
ATOM 2639 C CA . ILE A 1 344 ? 5.474 -4.339 9.810 1.00 48.84 344 ILE A CA 1
ATOM 2640 C C . ILE A 1 344 ? 6.960 -4.620 9.528 1.00 48.84 344 ILE A C 1
ATOM 2642 O O . ILE A 1 344 ? 7.489 -5.680 9.860 1.00 48.84 344 ILE A O 1
ATOM 2646 N N . LEU A 1 345 ? 7.653 -3.657 8.909 1.00 48.91 345 LEU A N 1
ATOM 2647 C CA . LEU A 1 345 ? 8.997 -3.827 8.349 1.00 48.91 345 LEU A CA 1
ATOM 2648 C C . LEU A 1 345 ? 10.141 -3.320 9.248 1.00 48.91 345 LEU A C 1
ATOM 2650 O O . LEU A 1 345 ? 11.292 -3.670 8.994 1.00 48.91 345 LEU A O 1
ATOM 2654 N N . THR A 1 346 ? 9.861 -2.518 10.282 1.00 47.41 346 THR A N 1
ATOM 2655 C CA . THR A 1 346 ? 10.877 -1.927 11.191 1.00 47.41 346 THR A CA 1
ATOM 2656 C C . THR A 1 346 ? 11.156 -2.764 12.436 1.00 47.41 346 THR A C 1
ATOM 2658 O O . THR A 1 346 ? 12.120 -2.508 13.158 1.00 47.41 346 THR A O 1
ATOM 2661 N N . PHE A 1 347 ? 10.319 -3.754 12.749 1.00 48.28 347 PHE A N 1
ATOM 2662 C CA . PHE A 1 347 ? 10.349 -4.344 14.081 1.00 48.28 347 PHE A CA 1
ATOM 2663 C C . PHE A 1 347 ? 11.149 -5.633 14.172 1.00 48.28 347 PHE A C 1
ATOM 2665 O O . PHE A 1 347 ? 10.857 -6.624 13.501 1.00 48.28 347 PHE A O 1
ATOM 2672 N N . ARG A 1 348 ? 12.142 -5.627 15.074 1.00 36.75 348 ARG A N 1
ATOM 2673 C CA . ARG A 1 348 ? 12.835 -6.814 15.592 1.00 36.75 348 ARG A CA 1
ATOM 2674 C C . ARG A 1 348 ? 11.859 -7.687 16.391 1.00 36.75 348 ARG A C 1
ATOM 2676 O O . ARG A 1 348 ? 11.868 -7.670 17.615 1.00 36.75 348 ARG A O 1
ATOM 2683 N N . GLY A 1 349 ? 11.042 -8.469 15.707 1.00 33.47 349 GLY A N 1
ATOM 2684 C CA . GLY A 1 349 ? 10.462 -9.671 16.287 1.00 33.47 349 GLY A CA 1
ATOM 2685 C C . GLY A 1 349 ? 11.299 -10.856 15.836 1.00 33.47 349 GLY A C 1
ATOM 2686 O O . GLY A 1 349 ? 11.364 -11.114 14.636 1.00 33.47 349 GLY A O 1
ATOM 2687 N N . LYS A 1 350 ? 11.931 -11.582 16.766 1.00 27.67 350 LYS A N 1
ATOM 2688 C CA . LYS A 1 350 ? 12.254 -12.985 16.493 1.00 27.67 350 LYS A CA 1
ATOM 2689 C C . LYS A 1 350 ? 10.920 -13.634 16.134 1.00 27.67 350 LYS A C 1
ATOM 2691 O O . LYS A 1 350 ? 10.005 -13.598 16.951 1.00 27.67 350 LYS A O 1
ATOM 2696 N N . THR A 1 351 ? 10.773 -14.152 14.920 1.00 31.28 351 THR A N 1
ATOM 2697 C CA . THR A 1 351 ? 9.728 -15.143 14.666 1.00 31.28 351 THR A CA 1
ATOM 2698 C C . THR A 1 351 ? 10.020 -16.283 15.626 1.00 31.28 351 THR A C 1
ATOM 2700 O O . THR A 1 351 ? 11.067 -16.922 15.493 1.00 31.28 351 THR A O 1
ATOM 2703 N N . GLU A 1 352 ? 9.175 -16.483 16.639 1.00 26.69 352 GLU A N 1
ATOM 2704 C CA . GLU A 1 352 ? 9.207 -17.744 17.371 1.00 26.69 352 GLU A CA 1
ATOM 2705 C C . GLU A 1 352 ? 9.099 -18.853 16.322 1.00 26.69 352 GLU A C 1
ATOM 2707 O O . GLU A 1 352 ? 8.272 -18.795 15.411 1.00 26.69 352 GLU A O 1
ATOM 2712 N N . SER A 1 353 ? 10.032 -19.800 16.382 1.00 29.44 353 SER A N 1
ATOM 2713 C CA . SER A 1 353 ? 10.238 -20.853 15.383 1.00 29.44 353 SER A CA 1
ATOM 2714 C C . SER A 1 353 ? 9.111 -21.885 15.339 1.00 29.44 353 SER A C 1
ATOM 2716 O O . SER A 1 353 ? 9.227 -22.886 14.640 1.00 29.44 353 SER A O 1
ATOM 2718 N N . GLU A 1 354 ? 8.028 -21.653 16.072 1.00 26.58 354 GLU A N 1
ATOM 2719 C CA . GLU A 1 354 ? 6.869 -22.521 16.147 1.00 26.58 354 GLU A CA 1
ATOM 2720 C C . GLU A 1 354 ? 5.645 -21.701 15.750 1.00 26.58 354 GLU A C 1
ATOM 2722 O O . GLU A 1 354 ? 5.127 -20.886 16.515 1.00 26.58 354 GLU A O 1
ATOM 2727 N N . ALA A 1 355 ? 5.183 -21.914 14.517 1.00 29.98 355 ALA A N 1
ATOM 2728 C CA . ALA A 1 355 ? 3.818 -21.577 14.164 1.00 29.98 355 ALA A CA 1
ATOM 2729 C C . ALA A 1 355 ? 2.913 -22.338 15.140 1.00 29.98 355 ALA A C 1
ATOM 2731 O O . ALA A 1 355 ? 2.887 -23.566 15.132 1.00 29.98 355 ALA A O 1
ATOM 2732 N N . ARG A 1 356 ? 2.195 -21.619 16.007 1.00 33.84 356 ARG A N 1
ATOM 2733 C CA . ARG A 1 356 ? 1.100 -22.220 16.769 1.00 33.84 356 ARG A CA 1
ATOM 2734 C C . ARG A 1 356 ? -0.031 -22.466 15.781 1.00 33.84 356 ARG A C 1
ATOM 2736 O O . ARG A 1 356 ? -0.837 -21.582 15.503 1.00 33.84 356 ARG A O 1
ATOM 2743 N N . GLU A 1 357 ? 0.027 -23.640 15.165 1.00 32.91 357 GLU A N 1
ATOM 2744 C CA . GLU A 1 357 ? -0.940 -24.149 14.208 1.00 32.91 357 GLU A CA 1
ATOM 2745 C C . GLU A 1 357 ? -2.353 -24.101 14.799 1.00 32.91 357 GLU A C 1
ATOM 2747 O O . GLU A 1 357 ? -2.677 -24.784 15.768 1.00 32.91 357 GLU A O 1
ATOM 2752 N N . ILE A 1 358 ? -3.225 -23.328 14.158 1.00 30.78 358 ILE A N 1
ATOM 2753 C CA . ILE A 1 358 ? -4.537 -23.859 13.803 1.00 30.78 358 ILE A CA 1
ATOM 2754 C C . ILE A 1 358 ? -4.351 -24.318 12.357 1.00 30.78 358 ILE A C 1
ATOM 2756 O O . ILE A 1 358 ? -4.213 -23.499 11.448 1.00 30.78 358 ILE A O 1
ATOM 2760 N N . GLU A 1 359 ? -4.174 -25.627 12.198 1.00 29.22 359 GLU A N 1
ATOM 2761 C CA . GLU A 1 359 ? -3.752 -26.284 10.966 1.00 29.22 359 GLU A CA 1
ATOM 2762 C C . GLU A 1 359 ? -4.637 -25.960 9.750 1.00 29.22 359 GLU A C 1
ATOM 2764 O O . GLU A 1 359 ? -5.861 -25.860 9.834 1.00 29.22 359 GLU A O 1
ATOM 2769 N N . GLN A 1 360 ? -3.950 -25.920 8.601 1.00 32.50 360 GLN A N 1
ATOM 2770 C CA . GLN A 1 360 ? -4.441 -25.954 7.220 1.00 32.50 360 GLN A CA 1
ATOM 2771 C C . GLN A 1 360 ? -5.158 -24.702 6.700 1.00 32.50 360 GLN A C 1
ATOM 2773 O O . GLN A 1 360 ? -6.375 -24.668 6.615 1.00 32.50 360 GLN A O 1
ATOM 2778 N N . VAL A 1 361 ? -4.384 -23.721 6.219 1.00 29.98 361 VAL A N 1
ATOM 2779 C CA . VAL A 1 361 ? -4.261 -23.325 4.793 1.00 29.98 361 VAL A CA 1
ATOM 2780 C C . VAL A 1 361 ? -3.009 -22.431 4.701 1.00 29.98 361 VAL A C 1
ATOM 2782 O O . VAL A 1 361 ? -2.795 -21.609 5.581 1.00 29.98 361 VAL A O 1
ATOM 2785 N N . MET A 1 362 ? -2.221 -22.555 3.623 1.00 28.25 362 MET A N 1
ATOM 2786 C CA . MET A 1 362 ? -1.085 -21.692 3.208 1.00 28.25 362 MET A CA 1
ATOM 2787 C C . MET A 1 362 ? 0.335 -22.283 3.300 1.00 28.25 362 MET A C 1
ATOM 2789 O O . MET A 1 362 ? 1.313 -21.543 3.321 1.00 28.25 362 MET A O 1
ATOM 2793 N N . HIS A 1 363 ? 0.480 -23.600 3.146 1.00 30.03 363 HIS A N 1
ATOM 2794 C CA . HIS A 1 363 ? 1.529 -24.106 2.252 1.00 30.03 363 HIS A CA 1
ATOM 2795 C C . HIS A 1 363 ? 0.911 -24.336 0.868 1.00 30.03 363 HIS A C 1
ATOM 2797 O O . HIS A 1 363 ? 0.549 -25.451 0.513 1.00 30.03 363 HIS A O 1
ATOM 2803 N N . HIS A 1 364 ? 0.733 -23.265 0.090 1.00 29.88 364 HIS A N 1
ATOM 2804 C CA . HIS A 1 364 ? 0.657 -23.414 -1.363 1.00 29.88 364 HIS A CA 1
ATOM 2805 C C . HIS A 1 364 ? 2.071 -23.263 -1.907 1.00 29.88 364 HIS A C 1
ATOM 2807 O O . HIS A 1 364 ? 2.590 -22.169 -2.121 1.00 29.88 364 HIS A O 1
ATOM 2813 N N . ASP A 1 365 ? 2.700 -24.422 -2.056 1.00 33.12 365 ASP A N 1
ATOM 2814 C CA . ASP A 1 365 ? 3.778 -24.640 -2.998 1.00 33.12 365 ASP A CA 1
ATOM 2815 C C . ASP A 1 365 ? 3.309 -24.132 -4.373 1.00 33.12 365 ASP A C 1
ATOM 2817 O O . ASP A 1 365 ? 2.279 -24.557 -4.896 1.00 33.12 365 ASP A O 1
ATOM 2821 N N . TRP A 1 366 ? 4.033 -23.189 -4.966 1.00 33.12 366 TRP A N 1
ATOM 2822 C CA . TRP A 1 366 ? 3.682 -22.539 -6.238 1.00 33.12 366 TRP A CA 1
ATOM 2823 C C . TRP A 1 366 ? 3.829 -23.479 -7.455 1.00 33.12 366 TRP A C 1
ATOM 2825 O O . TRP A 1 366 ? 3.858 -23.025 -8.597 1.00 33.12 366 TRP A O 1
ATOM 2835 N N . ARG A 1 367 ? 3.937 -24.794 -7.224 1.00 34.12 367 ARG A N 1
ATOM 2836 C CA . ARG A 1 367 ? 4.154 -25.845 -8.229 1.00 34.12 367 ARG A CA 1
ATOM 2837 C C . ARG A 1 367 ? 3.158 -27.006 -8.165 1.00 34.12 367 ARG A C 1
ATOM 2839 O O . ARG A 1 367 ? 3.501 -28.113 -8.572 1.00 34.12 367 ARG A O 1
ATOM 2846 N N . VAL A 1 368 ? 1.929 -26.792 -7.702 1.00 33.53 368 VAL A N 1
ATOM 2847 C CA . VAL A 1 368 ? 0.882 -27.825 -7.800 1.00 33.53 368 VAL A CA 1
ATOM 2848 C C . VAL A 1 368 ? -0.321 -27.288 -8.566 1.00 33.53 368 VAL A C 1
ATOM 2850 O O . VAL A 1 368 ? -1.337 -26.912 -7.995 1.00 33.53 368 VAL A O 1
ATOM 2853 N N . VAL A 1 369 ? -0.192 -27.267 -9.893 1.00 33.31 369 VAL A N 1
ATOM 2854 C CA . VAL A 1 369 ? -1.346 -27.341 -10.796 1.00 33.31 369 VAL A CA 1
ATOM 2855 C C . VAL A 1 369 ? -1.742 -28.825 -10.865 1.00 33.31 369 VAL A C 1
ATOM 2857 O O . VAL A 1 369 ? -0.862 -29.666 -11.078 1.00 33.31 369 VAL A O 1
ATOM 2860 N N . PRO A 1 370 ? -3.013 -29.209 -10.654 1.00 37.09 370 PRO A N 1
ATOM 2861 C CA . PRO A 1 370 ? -3.442 -30.595 -10.813 1.00 37.09 370 PRO A CA 1
ATOM 2862 C C . PRO A 1 370 ? -3.097 -31.109 -12.221 1.00 37.09 370 PRO A C 1
ATOM 2864 O O . PRO A 1 370 ? -3.509 -30.524 -13.218 1.00 37.09 370 PRO A O 1
ATOM 2867 N N . ARG A 1 371 ? -2.374 -32.235 -12.328 1.00 43.12 371 ARG A N 1
ATOM 2868 C CA . ARG A 1 371 ? -1.915 -32.807 -13.620 1.00 43.12 371 ARG A CA 1
ATOM 2869 C C . ARG A 1 371 ? -3.031 -33.067 -14.647 1.00 43.12 371 ARG A C 1
ATOM 2871 O O . ARG A 1 371 ? -2.750 -33.186 -15.834 1.00 43.12 371 ARG A O 1
ATOM 2878 N N . HIS A 1 372 ? -4.289 -33.164 -14.215 1.00 43.34 372 HIS A N 1
ATOM 2879 C CA . HIS A 1 372 ? -5.431 -33.321 -15.121 1.00 43.34 372 HIS A CA 1
ATOM 2880 C C . HIS A 1 372 ? -5.921 -31.986 -15.717 1.00 43.34 372 HIS A C 1
ATOM 2882 O O . HIS A 1 372 ? -6.542 -31.990 -16.776 1.00 43.34 372 HIS A O 1
ATOM 2888 N N . GLU A 1 373 ? -5.590 -30.853 -15.094 1.00 41.09 373 GLU A N 1
ATOM 2889 C CA . GLU A 1 373 ? -5.833 -29.506 -15.624 1.00 41.09 373 GLU A CA 1
ATOM 2890 C C . GLU A 1 373 ? -4.667 -29.018 -16.496 1.00 41.09 373 GLU A C 1
ATOM 2892 O O . GLU A 1 373 ? -4.878 -28.218 -17.401 1.00 41.09 373 GLU A O 1
ATOM 2897 N N . GLU A 1 374 ? -3.457 -29.561 -16.319 1.00 38.50 374 GLU A N 1
ATOM 2898 C CA . GLU A 1 374 ? -2.288 -29.285 -17.173 1.00 38.50 374 GLU A CA 1
ATOM 2899 C C . GLU A 1 374 ? -2.543 -29.679 -18.642 1.00 38.50 374 GLU A C 1
ATOM 2901 O O . GLU A 1 374 ? -2.190 -28.944 -19.567 1.00 38.50 374 GLU A O 1
ATOM 2906 N N . ALA A 1 375 ? -3.249 -30.789 -18.882 1.00 41.25 375 ALA A N 1
ATOM 2907 C CA . ALA A 1 375 ? -3.663 -31.191 -20.228 1.00 41.25 375 ALA A CA 1
ATOM 2908 C C . ALA A 1 375 ? -4.724 -30.247 -20.826 1.00 41.25 375 ALA A C 1
ATOM 2910 O O . ALA A 1 375 ? -4.700 -29.979 -22.027 1.00 41.25 375 ALA A O 1
ATOM 2911 N N . ALA A 1 376 ? -5.616 -29.695 -19.996 1.00 40.12 376 ALA A N 1
ATOM 2912 C CA . ALA A 1 376 ? -6.631 -28.730 -20.419 1.00 40.12 376 ALA A CA 1
ATOM 2913 C C . ALA A 1 376 ? -6.040 -27.327 -20.668 1.00 40.12 376 ALA A C 1
ATOM 2915 O O . ALA A 1 376 ? -6.492 -26.628 -21.571 1.00 40.12 376 ALA A O 1
ATOM 2916 N N . PHE A 1 377 ? -4.992 -26.941 -19.931 1.00 36.00 377 PHE A N 1
ATOM 2917 C CA . PHE A 1 377 ? -4.280 -25.669 -20.100 1.00 36.00 377 PHE A CA 1
ATOM 2918 C C . PHE A 1 377 ? -3.314 -25.679 -21.295 1.00 36.00 377 PHE A C 1
ATOM 2920 O O . PHE A 1 377 ? -3.139 -24.662 -21.965 1.00 36.00 377 PHE A O 1
ATOM 2927 N N . THR A 1 378 ? -2.716 -26.836 -21.605 1.00 38.94 378 THR A N 1
ATOM 2928 C CA . THR A 1 378 ? -1.836 -27.002 -22.778 1.00 38.94 378 THR A CA 1
ATOM 2929 C C . THR A 1 378 ? -2.641 -27.175 -24.073 1.00 38.94 378 THR A C 1
ATOM 2931 O O . THR A 1 378 ? -2.170 -26.829 -25.154 1.00 38.94 378 THR A O 1
ATOM 2934 N N . ALA A 1 379 ? -3.897 -27.623 -23.974 1.00 37.66 379 ALA A N 1
ATOM 2935 C CA . ALA A 1 379 ? -4.851 -27.672 -25.080 1.00 37.66 379 ALA A CA 1
ATOM 2936 C C . ALA A 1 379 ? -5.577 -26.328 -25.294 1.00 37.66 379 ALA A C 1
ATOM 2938 O O . ALA A 1 379 ? -6.779 -26.286 -25.551 1.00 37.66 379 ALA A O 1
ATOM 2939 N N . CYS A 1 380 ? -4.856 -25.207 -25.233 1.00 29.23 380 CYS A N 1
ATOM 2940 C CA . CYS A 1 380 ? -5.367 -23.946 -25.759 1.00 29.23 380 CYS A CA 1
ATOM 2941 C C . CYS A 1 380 ? -5.190 -23.939 -27.285 1.00 29.23 380 CYS A C 1
ATOM 2943 O O . CYS A 1 380 ? -4.313 -23.280 -27.839 1.00 29.23 380 CYS A O 1
ATOM 2945 N N . THR A 1 381 ? -6.031 -24.691 -27.999 1.00 36.88 381 THR A N 1
ATOM 2946 C CA . THR A 1 381 ? -6.363 -24.285 -29.366 1.00 36.88 381 THR A CA 1
ATOM 2947 C C . THR A 1 381 ? -7.142 -22.990 -29.237 1.00 36.88 381 THR A C 1
ATOM 2949 O O . THR A 1 381 ? -8.200 -22.994 -28.603 1.00 36.88 381 THR A O 1
ATOM 2952 N N . ALA A 1 382 ? -6.616 -21.899 -29.800 1.00 30.50 382 ALA A N 1
ATOM 2953 C CA . ALA A 1 382 ? -7.309 -20.623 -29.879 1.00 30.50 382 ALA A CA 1
ATOM 2954 C C . ALA A 1 382 ? -8.740 -20.864 -30.380 1.00 30.50 382 ALA A C 1
ATOM 2956 O O . ALA A 1 382 ? -8.963 -21.134 -31.560 1.00 30.50 382 ALA A O 1
ATOM 2957 N N . ARG A 1 383 ? -9.717 -20.818 -29.470 1.00 28.58 383 ARG A N 1
ATOM 2958 C CA . ARG A 1 383 ? -11.108 -20.698 -29.882 1.00 28.58 383 ARG A CA 1
ATOM 2959 C C . ARG A 1 383 ? -11.243 -19.293 -30.463 1.00 28.58 383 ARG A C 1
ATOM 2961 O O . ARG A 1 383 ? -10.739 -18.355 -29.838 1.00 28.58 383 ARG A O 1
ATOM 2968 N N . PRO A 1 384 ? -11.871 -19.129 -31.638 1.00 35.00 384 PRO A N 1
ATOM 2969 C CA . PRO A 1 384 ? -12.139 -17.802 -32.161 1.00 35.00 384 PRO A CA 1
ATOM 2970 C C . PRO A 1 384 ? -12.886 -17.035 -31.073 1.00 35.00 384 PRO A C 1
ATOM 2972 O O . PRO A 1 384 ? -13.846 -17.551 -30.496 1.00 35.00 384 PRO A O 1
ATOM 2975 N N . GLN A 1 385 ? -12.377 -15.851 -30.731 1.00 37.78 385 GLN A N 1
ATOM 2976 C CA . GLN A 1 385 ? -13.042 -14.942 -29.810 1.00 37.78 385 GLN A CA 1
ATOM 2977 C C . GLN A 1 385 ? -14.458 -14.725 -30.347 1.00 37.78 385 GLN A C 1
ATOM 2979 O O . GLN A 1 385 ? -14.650 -14.024 -31.338 1.00 37.78 385 GLN A O 1
ATOM 2984 N N . HIS A 1 386 ? -15.448 -15.366 -29.724 1.00 34.44 386 HIS A N 1
ATOM 2985 C CA . HIS A 1 386 ? -16.823 -14.942 -29.894 1.00 34.44 386 HIS A CA 1
ATOM 2986 C C . HIS A 1 386 ? -16.907 -13.568 -29.249 1.00 34.44 386 HIS A C 1
ATOM 2988 O O . HIS A 1 386 ? -16.776 -13.388 -28.039 1.00 34.44 386 HIS A O 1
ATOM 2994 N N . THR A 1 387 ? -17.023 -12.599 -30.131 1.00 40.72 387 THR A N 1
ATOM 2995 C CA . THR A 1 387 ? -17.194 -11.191 -29.884 1.00 40.72 387 THR A CA 1
ATOM 2996 C C . THR A 1 387 ? -18.476 -10.943 -29.093 1.00 40.72 387 THR A C 1
ATOM 2998 O O . THR A 1 387 ? -19.571 -10.885 -29.645 1.00 40.72 387 THR A O 1
ATOM 3001 N N . LEU A 1 388 ? -18.365 -10.764 -27.778 1.00 39.31 388 LEU A N 1
ATOM 3002 C CA . LEU A 1 388 ? -19.422 -10.102 -27.012 1.00 39.31 388 LEU A CA 1
ATOM 3003 C C . LEU A 1 388 ? -19.273 -8.590 -27.229 1.00 39.31 388 LEU A C 1
ATOM 3005 O O . LEU A 1 388 ? -18.579 -7.907 -26.483 1.00 39.31 388 LEU A O 1
ATOM 3009 N N . HIS A 1 389 ? -19.884 -8.082 -28.303 1.00 51.56 389 HIS A N 1
ATOM 3010 C CA . HIS A 1 389 ? -19.789 -6.679 -28.735 1.00 51.56 389 HIS A CA 1
ATOM 3011 C C . HIS A 1 389 ? -20.862 -5.753 -28.139 1.00 51.56 389 HIS A C 1
ATOM 3013 O O . HIS A 1 389 ? -21.060 -4.649 -28.643 1.00 51.56 389 HIS A O 1
ATOM 3019 N N . SER A 1 390 ? -21.578 -6.146 -27.083 1.00 49.41 390 SER A N 1
ATOM 3020 C CA . SER A 1 390 ? -22.726 -5.356 -26.621 1.00 49.41 390 SER A CA 1
ATOM 3021 C C . SER A 1 390 ? -23.122 -5.602 -25.162 1.00 49.41 390 SER A C 1
ATOM 3023 O O . SER A 1 390 ? -23.302 -6.754 -24.773 1.00 49.41 390 SER A O 1
ATOM 3025 N N . VAL A 1 391 ? -23.319 -4.535 -24.377 1.00 56.50 391 VAL A N 1
ATOM 3026 C CA . VAL A 1 391 ? -23.859 -4.580 -22.999 1.00 56.50 391 VAL A CA 1
ATOM 3027 C C . VAL A 1 391 ? -25.161 -3.774 -22.880 1.00 56.50 391 VAL A C 1
ATOM 3029 O O . VAL A 1 391 ? -25.315 -2.772 -23.567 1.00 56.50 391 VAL A O 1
ATOM 3032 N N . PRO A 1 392 ? -26.133 -4.168 -22.043 1.00 67.38 392 PRO A N 1
ATOM 3033 C CA . PRO A 1 392 ? -27.394 -3.434 -21.904 1.00 67.38 392 PRO A CA 1
ATOM 3034 C C . PRO A 1 392 ? -27.208 -2.052 -21.253 1.00 67.38 392 PRO A C 1
ATOM 3036 O O . PRO A 1 392 ? -26.388 -1.882 -20.349 1.00 67.38 392 PRO A O 1
ATOM 3039 N N . TYR A 1 393 ? -27.989 -1.055 -21.693 1.00 69.94 393 TYR A N 1
ATOM 3040 C CA . TYR A 1 393 ? -28.004 0.275 -21.064 1.00 69.94 393 TYR A CA 1
ATOM 3041 C C . TYR A 1 393 ? -28.537 0.209 -19.616 1.00 69.94 393 TYR A C 1
ATOM 3043 O O . TYR A 1 393 ? -29.444 -0.582 -19.336 1.00 69.94 393 TYR A O 1
ATOM 3051 N N . PRO A 1 394 ? -28.063 1.084 -18.703 1.00 70.31 394 PRO A N 1
ATOM 3052 C CA . PRO A 1 394 ? -28.642 1.234 -17.369 1.00 70.31 394 PRO A CA 1
ATOM 3053 C C . PRO A 1 394 ? -30.168 1.462 -17.419 1.00 70.31 394 PRO A C 1
ATOM 3055 O O . PRO A 1 394 ? -30.638 2.156 -18.326 1.00 70.31 394 PRO A O 1
ATOM 3058 N N . PRO A 1 395 ? -30.956 0.955 -16.446 1.00 71.62 395 PRO A N 1
ATOM 3059 C CA . PRO A 1 395 ? -32.421 0.860 -16.549 1.00 71.62 395 PRO A CA 1
ATOM 3060 C C . PRO A 1 395 ? -33.142 2.173 -16.880 1.00 71.62 395 PRO A C 1
ATOM 3062 O O . PRO A 1 395 ? -34.101 2.184 -17.649 1.00 71.62 395 PRO A O 1
ATOM 3065 N N . LEU A 1 396 ? -32.657 3.285 -16.324 1.00 66.88 396 LEU A N 1
ATOM 3066 C CA . LEU A 1 396 ? -33.244 4.614 -16.501 1.00 66.88 396 LEU A CA 1
ATOM 3067 C C . LEU A 1 396 ? -33.004 5.151 -17.923 1.00 66.88 396 LEU A C 1
ATOM 3069 O O . LEU A 1 396 ? -33.936 5.598 -18.584 1.00 66.88 396 LEU A O 1
ATOM 3073 N N . LEU A 1 397 ? -31.776 5.013 -18.433 1.00 68.62 397 LEU A N 1
ATOM 3074 C CA . LEU A 1 397 ? -31.410 5.415 -19.793 1.00 68.62 397 LEU A CA 1
ATOM 3075 C C . LEU A 1 397 ? -32.072 4.507 -20.843 1.00 68.62 397 LEU A C 1
ATOM 3077 O O . LEU A 1 397 ? -32.562 4.988 -21.862 1.00 68.62 397 LEU A O 1
ATOM 3081 N N . ARG A 1 398 ? -32.179 3.206 -20.549 1.00 80.75 398 ARG A N 1
ATOM 3082 C CA . ARG A 1 398 ? -32.947 2.234 -21.340 1.00 80.75 398 ARG A CA 1
ATOM 3083 C C . ARG A 1 398 ? -34.416 2.648 -21.469 1.00 80.75 398 ARG A C 1
ATOM 3085 O O . ARG A 1 398 ? -34.949 2.646 -22.574 1.00 80.75 398 ARG A O 1
ATOM 3092 N N . ALA A 1 399 ? -35.063 3.026 -20.363 1.00 75.81 399 ALA A N 1
ATOM 3093 C CA . ALA A 1 399 ? -36.459 3.466 -20.365 1.00 75.81 399 ALA A CA 1
ATOM 3094 C C . ALA A 1 399 ? -36.664 4.759 -21.171 1.00 75.81 399 ALA A C 1
ATOM 3096 O O . ALA A 1 399 ? -37.634 4.865 -21.918 1.00 75.81 399 ALA A O 1
ATOM 3097 N N . MET A 1 400 ? -35.726 5.707 -21.078 1.00 75.69 400 MET A N 1
ATOM 3098 C CA . MET A 1 400 ? -35.764 6.947 -21.859 1.00 75.69 400 MET A CA 1
ATOM 3099 C C . MET A 1 400 ? -35.657 6.685 -23.365 1.00 75.69 400 MET A C 1
ATOM 3101 O O . MET A 1 400 ? -36.468 7.201 -24.128 1.00 75.69 400 MET A O 1
ATOM 3105 N N . ILE A 1 401 ? -34.717 5.835 -23.795 1.00 77.69 401 ILE A N 1
ATOM 3106 C CA . ILE A 1 401 ? -34.534 5.488 -25.215 1.00 77.69 401 ILE A CA 1
ATOM 3107 C C . ILE A 1 401 ? -35.790 4.811 -25.783 1.00 77.69 401 ILE A C 1
ATOM 3109 O O . ILE A 1 401 ? -36.220 5.131 -26.891 1.00 77.69 401 ILE A O 1
ATOM 3113 N N . LEU A 1 402 ? -36.407 3.902 -25.022 1.00 79.56 402 LEU A N 1
ATOM 3114 C CA . LEU A 1 402 ? -37.639 3.224 -25.439 1.00 79.56 402 LEU A CA 1
ATOM 3115 C C . LEU A 1 402 ? -38.831 4.192 -25.538 1.00 79.56 402 LEU A C 1
ATOM 3117 O O . LEU A 1 402 ? -39.603 4.110 -26.493 1.00 79.56 402 LEU A O 1
ATOM 3121 N N . ALA A 1 403 ? -38.956 5.137 -24.602 1.00 78.25 403 ALA A N 1
ATOM 3122 C CA . ALA A 1 403 ? -39.994 6.167 -24.644 1.00 78.25 403 ALA A CA 1
ATOM 3123 C C . ALA A 1 403 ? -39.819 7.125 -25.840 1.00 78.25 403 ALA A C 1
ATOM 3125 O O . ALA A 1 403 ? -40.798 7.489 -26.493 1.00 78.25 403 ALA A O 1
ATOM 3126 N N . GLU A 1 404 ? -38.577 7.493 -26.171 1.00 76.25 404 GLU A N 1
ATOM 3127 C CA . GLU A 1 404 ? -38.254 8.338 -27.329 1.00 76.25 404 GLU A CA 1
ATOM 3128 C C . GLU A 1 404 ? -38.597 7.635 -28.656 1.00 76.25 404 GLU A C 1
ATOM 3130 O O . GLU A 1 404 ? -39.168 8.248 -29.558 1.00 76.25 404 GLU A O 1
ATOM 3135 N N . ARG A 1 405 ? -38.320 6.326 -28.768 1.00 78.75 405 ARG A N 1
ATOM 3136 C CA . ARG A 1 405 ? -38.677 5.518 -29.951 1.00 78.75 405 ARG A CA 1
ATOM 3137 C C . ARG A 1 405 ? -40.187 5.428 -30.158 1.00 78.75 405 ARG A C 1
ATOM 3139 O O . ARG A 1 405 ? -40.655 5.648 -31.273 1.00 78.75 405 ARG A O 1
ATOM 3146 N N . GLN A 1 406 ? -40.949 5.198 -29.085 1.00 74.94 406 GLN A N 1
ATOM 3147 C CA . GLN A 1 406 ? -42.415 5.201 -29.148 1.00 74.94 406 GLN A CA 1
ATOM 3148 C C . GLN A 1 406 ? -42.968 6.557 -29.590 1.00 74.94 406 GLN A C 1
ATOM 3150 O O . GLN A 1 406 ? -43.869 6.617 -30.424 1.00 74.94 406 GLN A O 1
ATOM 3155 N N . LYS A 1 407 ? -42.405 7.651 -29.069 1.00 77.12 407 LYS A N 1
ATOM 3156 C CA . LYS A 1 407 ? -42.792 9.014 -29.449 1.00 77.12 407 LYS A CA 1
ATOM 3157 C C . LYS A 1 407 ? -42.507 9.314 -30.926 1.00 77.12 407 LYS A C 1
ATOM 3159 O O . LYS A 1 407 ? -43.269 10.047 -31.550 1.00 77.12 407 LYS A O 1
ATOM 3164 N N . ASN A 1 408 ? -41.453 8.722 -31.483 1.00 75.25 408 ASN A N 1
ATOM 3165 C CA . ASN A 1 408 ? -41.060 8.878 -32.884 1.00 75.25 408 ASN A CA 1
ATOM 3166 C C . ASN A 1 408 ? -41.708 7.844 -33.829 1.00 75.25 408 ASN A C 1
ATOM 3168 O O . ASN A 1 408 ? -41.408 7.849 -35.021 1.00 75.25 408 ASN A O 1
ATOM 3172 N N . GLY A 1 409 ? -42.611 6.990 -33.329 1.00 64.00 409 GLY A N 1
ATOM 3173 C CA . GLY A 1 409 ? -43.382 6.039 -34.139 1.00 64.00 409 GLY A CA 1
ATOM 3174 C C . GLY A 1 409 ? -42.613 4.796 -34.599 1.00 64.00 409 GLY A C 1
ATOM 3175 O O . GLY A 1 409 ? -43.068 4.112 -35.515 1.00 64.00 409 GLY A O 1
ATOM 3176 N N . ASP A 1 410 ? -41.468 4.490 -33.987 1.00 64.81 410 ASP A N 1
ATOM 3177 C CA . ASP A 1 410 ? -40.687 3.291 -34.301 1.00 64.81 410 ASP A CA 1
ATOM 3178 C C . ASP A 1 410 ? -41.277 2.058 -33.583 1.00 64.81 410 ASP A C 1
ATOM 3180 O O . ASP A 1 410 ? -41.539 2.090 -32.379 1.00 64.81 410 ASP A O 1
ATOM 3184 N N . THR A 1 411 ? -41.520 0.975 -34.329 1.00 61.94 411 THR A N 1
ATOM 3185 C CA . THR A 1 411 ? -42.172 -0.267 -33.852 1.00 61.94 411 THR A CA 1
ATOM 3186 C C . THR A 1 411 ? -41.189 -1.425 -33.649 1.00 61.94 411 THR A C 1
ATOM 3188 O O . THR A 1 411 ? -41.607 -2.564 -33.436 1.00 61.94 411 THR A O 1
ATOM 3191 N N . SER A 1 412 ? -39.879 -1.153 -33.688 1.00 61.59 412 SER A N 1
ATOM 3192 C CA . SER A 1 412 ? -38.841 -2.165 -33.472 1.00 61.59 412 SER A CA 1
ATOM 3193 C C . SER A 1 412 ? -38.854 -2.737 -32.040 1.00 61.59 412 SER A C 1
ATOM 3195 O O . SER A 1 412 ? -38.847 -2.010 -31.047 1.00 61.59 412 SER A O 1
ATOM 3197 N N . THR A 1 413 ? -38.854 -4.071 -31.921 1.00 58.91 413 THR A N 1
ATOM 3198 C CA . THR A 1 413 ? -38.797 -4.820 -30.644 1.00 58.91 413 THR A CA 1
ATOM 3199 C C . THR A 1 413 ? -37.368 -5.119 -30.172 1.00 58.91 413 THR A C 1
ATOM 3201 O O . THR A 1 413 ? -37.176 -5.906 -29.247 1.00 58.91 413 THR A O 1
ATOM 3204 N N . GLU A 1 414 ? -36.355 -4.536 -30.814 1.00 64.06 414 GLU A N 1
ATOM 3205 C CA . GLU A 1 414 ? -34.948 -4.802 -30.509 1.00 64.06 414 GLU A CA 1
ATOM 3206 C C . GLU A 1 414 ? -34.472 -4.034 -29.271 1.00 64.06 414 GLU A C 1
ATOM 3208 O O . GLU A 1 414 ? -34.665 -2.818 -29.142 1.00 64.06 414 GLU A O 1
ATOM 3213 N N . GLU A 1 415 ? -33.819 -4.754 -28.356 1.00 67.56 415 GLU A N 1
ATOM 3214 C CA . GLU A 1 415 ? -33.289 -4.182 -27.123 1.00 67.56 415 GLU A CA 1
ATOM 3215 C C . GLU A 1 415 ? -32.114 -3.239 -27.436 1.00 67.56 415 GLU A C 1
ATOM 3217 O O . GLU A 1 415 ? -31.172 -3.640 -28.121 1.00 67.56 415 GLU A O 1
ATOM 3222 N N . PRO A 1 416 ? -32.132 -1.976 -26.966 1.00 65.75 416 PRO A N 1
ATOM 3223 C CA . PRO A 1 416 ? -30.997 -1.091 -27.156 1.00 65.75 416 PRO A CA 1
ATOM 3224 C C . PRO A 1 416 ? -29.816 -1.627 -26.341 1.00 65.75 416 PRO A C 1
ATOM 3226 O O . PRO A 1 416 ? -29.903 -1.775 -25.119 1.00 65.75 416 PRO A O 1
ATOM 3229 N N . LEU A 1 417 ? -28.709 -1.911 -27.022 1.00 65.00 417 LEU A N 1
ATOM 3230 C CA . LEU A 1 417 ? -27.462 -2.354 -26.413 1.00 65.00 417 LEU A CA 1
ATOM 3231 C C . LEU A 1 417 ? -26.353 -1.332 -26.702 1.00 65.00 417 LEU A C 1
ATOM 3233 O O . LEU A 1 417 ? -26.280 -0.760 -27.786 1.00 65.00 417 LEU A O 1
ATOM 3237 N N . LEU A 1 418 ? -25.484 -1.104 -25.722 1.00 50.25 418 LEU A N 1
ATOM 3238 C CA . LEU A 1 418 ? -24.251 -0.333 -25.848 1.00 50.25 418 LEU A CA 1
ATOM 3239 C C . LEU A 1 418 ? -23.216 -1.163 -26.607 1.00 50.25 418 LEU A C 1
ATOM 3241 O O . LEU A 1 418 ? -22.682 -2.129 -26.058 1.00 50.25 418 LEU A O 1
ATOM 3245 N N . HIS A 1 419 ? -22.897 -0.766 -27.837 1.00 46.47 419 HIS A N 1
ATOM 3246 C CA . HIS A 1 419 ? -21.748 -1.300 -28.563 1.00 46.47 419 HIS A CA 1
ATOM 3247 C C . HIS A 1 419 ? -20.458 -0.627 -28.084 1.00 46.47 419 HIS A C 1
ATOM 3249 O O . HIS A 1 419 ? -20.260 0.572 -28.269 1.00 46.47 419 HIS A O 1
ATOM 3255 N N . LEU A 1 420 ? -19.580 -1.406 -27.445 1.00 51.06 420 LEU A N 1
ATOM 3256 C CA . LEU A 1 420 ? -18.245 -0.967 -27.032 1.00 51.06 420 LEU A CA 1
ATOM 3257 C C . LEU A 1 420 ? -17.287 -1.059 -28.226 1.00 51.06 420 LEU A C 1
ATOM 3259 O O . LEU A 1 420 ? -16.389 -1.899 -28.257 1.00 51.06 420 LEU A O 1
ATOM 3263 N N . GLU A 1 421 ? -17.483 -0.212 -29.231 1.00 41.75 421 GLU A N 1
ATOM 3264 C CA . GLU A 1 421 ? -16.385 0.113 -30.137 1.00 41.75 421 GLU A CA 1
ATOM 3265 C C . GLU A 1 421 ? -15.453 1.071 -29.391 1.00 41.75 421 GLU A C 1
ATOM 3267 O O . GLU A 1 421 ? -15.878 2.123 -28.908 1.00 41.75 421 GLU A O 1
ATOM 3272 N N . GLY A 1 422 ? -14.181 0.686 -29.237 1.00 41.38 422 GLY A N 1
ATOM 3273 C CA . GLY A 1 422 ? -13.157 1.591 -28.733 1.00 41.38 422 GLY A CA 1
ATOM 3274 C C . GLY A 1 422 ? -13.164 2.836 -29.606 1.00 41.38 422 GLY A C 1
ATOM 3275 O O . GLY A 1 422 ? -12.865 2.743 -30.796 1.00 41.38 422 GLY A O 1
ATOM 3276 N N . MET A 1 423 ? -13.566 3.975 -29.035 1.00 32.69 423 MET A N 1
ATOM 3277 C CA . MET A 1 423 ? -13.645 5.218 -29.791 1.00 32.69 423 MET A CA 1
ATOM 3278 C C . MET A 1 423 ? -12.285 5.462 -30.461 1.00 32.69 423 MET A C 1
ATOM 3280 O O . MET A 1 423 ? -11.273 5.532 -29.753 1.00 32.69 423 MET A O 1
ATOM 3284 N N . PRO A 1 424 ? -12.211 5.583 -31.798 1.00 40.19 424 PRO A N 1
ATOM 3285 C CA . PRO A 1 424 ? -10.982 6.026 -32.429 1.00 40.19 424 PRO A CA 1
ATOM 3286 C C . PRO A 1 424 ? -10.631 7.407 -31.863 1.00 40.19 424 PRO A C 1
ATOM 3288 O O . PRO A 1 424 ? -11.492 8.282 -31.791 1.00 40.19 424 PRO A O 1
ATOM 3291 N N . CYS A 1 425 ? -9.377 7.588 -31.430 1.00 40.88 425 CYS A N 1
ATOM 3292 C CA . CYS A 1 425 ? -8.832 8.884 -31.011 1.00 40.88 425 CYS A CA 1
ATOM 3293 C C . CYS A 1 425 ? -9.216 9.957 -32.038 1.00 40.88 425 CYS A C 1
ATOM 3295 O O . CYS A 1 425 ? -8.666 9.983 -33.138 1.00 40.88 425 CYS A O 1
ATOM 3297 N N . THR A 1 426 ? -10.125 10.860 -31.688 1.00 40.19 426 THR A N 1
ATOM 3298 C CA . THR A 1 426 ? -10.528 11.973 -32.556 1.00 40.19 426 THR A CA 1
ATOM 3299 C C . THR A 1 426 ? -9.633 13.205 -32.400 1.00 40.19 426 THR A C 1
ATOM 3301 O O . THR A 1 426 ? -9.828 14.189 -33.109 1.00 40.19 426 THR A O 1
ATOM 3304 N N . SER A 1 427 ? -8.605 13.174 -31.541 1.00 49.81 427 SER A N 1
ATOM 3305 C CA . SER A 1 427 ? -7.595 14.234 -31.497 1.00 49.81 427 SER A CA 1
ATOM 3306 C C . SER A 1 427 ? -6.459 13.926 -32.477 1.00 49.81 427 SER A C 1
ATOM 3308 O O . SER A 1 427 ? -5.602 13.077 -32.238 1.00 49.81 427 SER A O 1
ATOM 3310 N N . ALA A 1 428 ? -6.458 14.632 -33.610 1.00 58.16 428 ALA A N 1
ATOM 3311 C CA . ALA A 1 428 ? -5.419 14.597 -34.641 1.00 58.16 428 ALA A CA 1
ATOM 3312 C C . ALA A 1 428 ? -4.106 15.251 -34.158 1.00 58.16 428 ALA A C 1
ATOM 3314 O O . ALA A 1 428 ? -3.616 16.209 -34.749 1.00 58.16 428 ALA A O 1
ATOM 3315 N N . GLN A 1 429 ? -3.558 14.778 -33.039 1.00 73.12 429 GLN A N 1
ATOM 3316 C CA . GLN A 1 429 ? -2.284 15.248 -32.508 1.00 73.12 429 GLN A CA 1
ATOM 3317 C C . GLN A 1 429 ? -1.131 14.430 -33.087 1.00 73.12 429 GLN A C 1
ATOM 3319 O O . GLN A 1 429 ? -1.221 13.212 -33.255 1.00 73.12 429 GLN A O 1
ATOM 3324 N N . GLU A 1 430 ? -0.039 15.123 -33.397 1.00 91.69 430 GLU A N 1
ATOM 3325 C CA . GLU A 1 430 ? 1.173 14.526 -33.942 1.00 91.69 430 GLU A CA 1
ATOM 3326 C C . GLU A 1 430 ? 1.779 13.520 -32.953 1.00 91.69 430 GLU A C 1
ATOM 3328 O O . GLU A 1 430 ? 1.740 13.708 -31.732 1.00 91.69 430 GLU A O 1
ATOM 3333 N N . ARG A 1 431 ? 2.330 12.428 -33.491 1.00 95.31 431 ARG A N 1
ATOM 3334 C CA . ARG A 1 431 ? 3.025 11.386 -32.733 1.00 95.31 431 ARG A CA 1
ATOM 3335 C C . ARG A 1 431 ? 4.408 11.158 -33.317 1.00 95.31 431 ARG A C 1
ATOM 3337 O O . ARG A 1 431 ? 4.574 11.225 -34.531 1.00 95.31 431 ARG A O 1
ATOM 3344 N N . THR A 1 432 ? 5.370 10.835 -32.462 1.00 97.69 432 THR A N 1
ATOM 3345 C CA . THR A 1 432 ? 6.733 10.460 -32.857 1.00 97.69 432 THR A CA 1
ATOM 3346 C C . THR A 1 432 ? 7.132 9.124 -32.247 1.00 97.69 432 THR A C 1
ATOM 3348 O O . THR A 1 432 ? 6.697 8.789 -31.138 1.00 97.69 432 THR A O 1
ATOM 3351 N N . PHE A 1 433 ? 7.961 8.363 -32.962 1.00 98.12 433 PHE A N 1
ATOM 3352 C CA . PHE A 1 433 ? 8.594 7.164 -32.436 1.00 98.12 433 PHE A CA 1
ATOM 3353 C C . PHE A 1 433 ? 9.971 7.513 -31.879 1.00 98.12 433 PHE A C 1
ATOM 3355 O O . PHE A 1 433 ? 10.793 8.135 -32.552 1.00 98.12 433 PHE A O 1
ATOM 3362 N N . LEU A 1 434 ? 10.242 7.066 -30.656 1.00 98.00 434 LEU A N 1
ATOM 3363 C CA . LEU A 1 434 ? 11.570 7.132 -30.061 1.00 98.00 434 LEU A CA 1
ATOM 3364 C C . LEU A 1 434 ? 11.999 5.743 -29.597 1.00 98.00 434 LEU A C 1
ATOM 3366 O O . LEU A 1 434 ? 11.180 4.923 -29.181 1.00 98.00 434 LEU A O 1
ATOM 3370 N N . ALA A 1 435 ? 13.304 5.497 -29.600 1.00 97.75 435 ALA A N 1
ATOM 3371 C CA . ALA A 1 435 ? 13.864 4.273 -29.048 1.00 97.75 435 ALA A CA 1
ATOM 3372 C C . ALA A 1 435 ? 15.155 4.547 -28.277 1.00 97.75 435 ALA A C 1
ATOM 3374 O O . ALA A 1 435 ? 16.117 5.077 -28.835 1.00 97.75 435 ALA A O 1
ATOM 3375 N N . VAL A 1 436 ? 15.206 4.146 -27.003 1.00 98.00 436 VAL A N 1
ATOM 3376 C CA . VAL A 1 436 ? 16.471 4.093 -26.258 1.00 98.00 436 VAL A CA 1
ATOM 3377 C C . VAL A 1 436 ? 17.236 2.865 -26.724 1.00 98.00 436 VAL A C 1
ATOM 3379 O O . VAL A 1 436 ? 16.771 1.737 -26.556 1.00 98.00 436 VAL A O 1
ATOM 3382 N N . LYS A 1 437 ? 18.404 3.101 -27.318 1.00 97.56 437 LYS A N 1
ATOM 3383 C CA . LYS A 1 437 ? 19.277 2.078 -27.895 1.00 97.56 437 LYS A CA 1
ATOM 3384 C C . LYS A 1 437 ? 19.912 1.202 -26.801 1.00 97.56 437 LYS A C 1
ATOM 3386 O O . LYS A 1 437 ? 19.896 1.592 -25.628 1.00 97.56 437 LYS A O 1
ATOM 3391 N N . PRO A 1 438 ? 20.510 0.045 -27.150 1.00 97.56 438 PRO A N 1
ATOM 3392 C CA . PRO A 1 438 ? 21.022 -0.896 -26.152 1.00 97.56 438 PRO A CA 1
ATOM 3393 C C . PRO A 1 438 ? 22.055 -0.305 -25.188 1.00 97.56 438 PRO A C 1
ATOM 3395 O O . PRO A 1 438 ? 22.032 -0.611 -23.999 1.00 97.56 438 PRO A O 1
ATOM 3398 N N . ASP A 1 439 ? 22.920 0.594 -25.655 1.00 96.12 439 ASP A N 1
ATOM 3399 C CA . ASP A 1 439 ? 23.866 1.333 -24.811 1.00 96.12 439 ASP A CA 1
ATOM 3400 C C . ASP A 1 439 ? 23.156 2.258 -23.814 1.00 96.12 439 ASP A C 1
ATOM 3402 O O . ASP A 1 439 ? 23.538 2.301 -22.648 1.00 96.12 439 ASP A O 1
ATOM 3406 N N . GLY A 1 440 ? 22.102 2.962 -24.233 1.00 96.00 440 GLY A N 1
ATOM 3407 C CA . GLY A 1 440 ? 21.294 3.800 -23.348 1.00 96.00 440 GLY A CA 1
ATOM 3408 C C . GLY A 1 440 ? 20.595 2.992 -22.255 1.00 96.00 440 GLY A C 1
ATOM 3409 O O . GLY A 1 440 ? 20.586 3.394 -21.088 1.00 96.00 440 GLY A O 1
ATOM 3410 N N . VAL A 1 441 ? 20.070 1.815 -22.609 1.00 96.50 441 VAL A N 1
ATOM 3411 C CA . VAL A 1 441 ? 19.436 0.893 -21.656 1.00 96.50 441 VAL A CA 1
ATOM 3412 C C . VAL A 1 441 ? 20.467 0.313 -20.686 1.00 96.50 441 VAL A C 1
ATOM 3414 O O . VAL A 1 441 ? 20.275 0.386 -19.472 1.00 96.50 441 VAL A O 1
ATOM 3417 N N . GLN A 1 442 ? 21.599 -0.189 -21.186 1.00 94.50 442 GLN A N 1
ATOM 3418 C CA . GLN A 1 442 ? 22.679 -0.748 -20.360 1.00 94.50 442 GLN A CA 1
ATOM 3419 C C . GLN A 1 442 ? 23.298 0.292 -19.417 1.00 94.50 442 GLN A C 1
ATOM 3421 O O . GLN A 1 442 ? 23.650 -0.029 -18.281 1.00 94.50 442 GLN A O 1
ATOM 3426 N N . ARG A 1 443 ? 23.371 1.555 -19.850 1.00 95.56 443 ARG A N 1
ATOM 3427 C CA . ARG A 1 443 ? 23.828 2.691 -19.035 1.00 95.56 443 ARG A CA 1
ATOM 3428 C C . ARG A 1 443 ? 22.750 3.248 -18.102 1.00 95.56 443 ARG A C 1
ATOM 3430 O O . ARG A 1 443 ? 23.010 4.227 -17.409 1.00 95.56 443 ARG A O 1
ATOM 3437 N N . ARG A 1 444 ? 21.567 2.620 -18.046 1.00 96.06 444 ARG A N 1
ATOM 3438 C CA . ARG A 1 444 ? 20.442 2.979 -17.164 1.00 96.06 444 ARG A CA 1
ATOM 3439 C C . ARG A 1 444 ? 19.914 4.403 -17.396 1.00 96.06 444 ARG A C 1
ATOM 3441 O O . ARG A 1 444 ? 19.453 5.052 -16.464 1.00 96.06 444 ARG A O 1
ATOM 3448 N N . LEU A 1 445 ? 19.942 4.877 -18.644 1.00 96.75 445 LEU A N 1
ATOM 3449 C CA . LEU A 1 445 ? 19.513 6.233 -19.022 1.00 96.75 445 LEU A CA 1
ATOM 3450 C C . LEU A 1 445 ? 18.017 6.343 -19.361 1.00 96.75 445 LEU A C 1
ATOM 3452 O O . LEU A 1 445 ? 17.533 7.437 -19.631 1.00 96.75 445 LEU A O 1
ATOM 3456 N N . VAL A 1 446 ? 17.266 5.236 -19.327 1.00 97.50 446 VAL A N 1
ATOM 3457 C CA . VAL A 1 446 ? 15.844 5.193 -19.722 1.00 97.50 446 VAL A CA 1
ATOM 3458 C C . VAL A 1 446 ? 14.999 6.200 -18.938 1.00 97.50 446 VAL A C 1
ATOM 3460 O O . VAL A 1 446 ? 14.309 7.011 -19.546 1.00 97.50 446 VAL A O 1
ATOM 3463 N N . GLY A 1 447 ? 15.079 6.190 -17.603 1.00 96.50 447 GLY A N 1
ATOM 3464 C CA . GLY A 1 447 ? 14.286 7.098 -16.765 1.00 96.50 447 GLY A CA 1
ATOM 3465 C C . GLY A 1 447 ? 14.646 8.571 -16.973 1.00 96.50 447 GLY A C 1
ATOM 3466 O O . GLY A 1 447 ? 13.765 9.424 -16.998 1.00 96.50 447 GLY A O 1
ATOM 3467 N N . GLU A 1 448 ? 15.929 8.868 -17.191 1.00 96.75 448 GLU A N 1
ATOM 3468 C CA . GLU A 1 448 ? 16.390 10.232 -17.461 1.00 96.75 448 GLU A CA 1
ATOM 3469 C C . GLU A 1 448 ? 15.876 10.743 -18.810 1.00 96.75 448 GLU A C 1
ATOM 3471 O O . GLU A 1 448 ? 15.421 11.881 -18.903 1.00 96.75 448 GLU A O 1
ATOM 3476 N N . ILE A 1 449 ? 15.891 9.889 -19.835 1.00 97.12 449 ILE A N 1
ATOM 3477 C CA . ILE A 1 449 ? 15.346 10.196 -21.158 1.00 97.12 449 ILE A CA 1
ATOM 3478 C C . ILE A 1 449 ? 13.837 10.428 -21.069 1.00 97.12 449 ILE A C 1
ATOM 3480 O O . ILE A 1 449 ? 13.380 11.485 -21.492 1.00 97.12 449 ILE A O 1
ATOM 3484 N N . LEU A 1 450 ? 13.074 9.500 -20.474 1.00 97.44 450 LEU A N 1
ATOM 3485 C CA . LEU A 1 450 ? 11.619 9.641 -20.303 1.00 97.44 450 LEU A CA 1
ATOM 3486 C C . LEU A 1 450 ? 11.276 10.964 -19.610 1.00 97.44 450 LEU A C 1
ATOM 3488 O O . LEU A 1 450 ? 10.476 11.744 -20.123 1.00 97.44 450 LEU A O 1
ATOM 3492 N N . ARG A 1 451 ? 11.981 11.279 -18.517 1.00 96.88 451 ARG A N 1
ATOM 3493 C CA . ARG A 1 451 ? 11.796 12.513 -17.748 1.00 96.88 451 ARG A CA 1
ATOM 3494 C C . ARG A 1 451 ? 11.929 13.779 -18.598 1.00 96.88 451 ARG A C 1
ATOM 3496 O O . ARG A 1 451 ? 11.234 14.756 -18.323 1.00 96.88 451 ARG A O 1
ATOM 3503 N N . ARG A 1 452 ? 12.810 13.807 -19.607 1.00 96.50 452 ARG A N 1
ATOM 3504 C CA . ARG A 1 452 ? 12.990 14.975 -20.496 1.00 96.50 452 ARG A CA 1
ATOM 3505 C C . ARG A 1 452 ? 11.748 15.216 -21.359 1.00 96.50 452 ARG A C 1
ATOM 3507 O O . ARG A 1 452 ? 11.349 16.368 -21.512 1.00 96.50 452 ARG A O 1
ATOM 3514 N N . PHE A 1 453 ? 11.125 14.154 -21.871 1.00 96.62 453 PHE A N 1
ATOM 3515 C CA . PHE A 1 453 ? 9.902 14.245 -22.676 1.00 96.62 453 PHE A CA 1
ATOM 3516 C C . PHE A 1 453 ? 8.666 14.531 -21.809 1.00 96.62 453 PHE A C 1
ATOM 3518 O O . PHE A 1 453 ? 7.888 15.419 -22.154 1.00 96.62 453 PHE A O 1
ATOM 3525 N N . GLU A 1 454 ? 8.536 13.895 -20.638 1.00 95.06 454 GLU A N 1
ATOM 3526 C CA . GLU A 1 454 ? 7.434 14.168 -19.697 1.00 95.06 454 GLU A CA 1
ATOM 3527 C C . GLU A 1 454 ? 7.456 15.615 -19.198 1.00 95.06 454 GLU A C 1
ATOM 3529 O O . GLU A 1 454 ? 6.445 16.310 -19.248 1.00 95.06 454 GLU A O 1
ATOM 3534 N N . ARG A 1 455 ? 8.624 16.117 -18.768 1.00 93.94 455 ARG A N 1
ATOM 3535 C CA . ARG A 1 455 ? 8.760 17.506 -18.293 1.00 93.94 455 ARG A CA 1
ATOM 3536 C C . ARG A 1 455 ? 8.505 18.540 -19.381 1.00 93.94 455 ARG A C 1
ATOM 3538 O O . ARG A 1 455 ? 8.161 19.672 -19.056 1.00 93.94 455 ARG A O 1
ATOM 3545 N N . LYS A 1 456 ? 8.697 18.178 -20.653 1.00 91.25 456 LYS A N 1
ATOM 3546 C CA . LYS A 1 456 ? 8.356 19.046 -21.785 1.00 91.25 456 LYS A CA 1
ATOM 3547 C C . LYS A 1 456 ? 6.837 19.187 -21.959 1.00 91.25 456 LYS A C 1
ATOM 3549 O O . LYS A 1 456 ? 6.415 20.136 -22.610 1.00 91.25 456 LYS A O 1
ATOM 3554 N N . GLY A 1 457 ? 6.048 18.288 -21.365 1.00 90.50 457 GLY A N 1
ATOM 3555 C CA . GLY A 1 457 ? 4.594 18.232 -21.499 1.00 90.50 457 GLY A CA 1
ATOM 3556 C C . GLY A 1 457 ? 4.118 17.262 -22.580 1.00 90.50 457 GLY A C 1
ATOM 3557 O O . GLY A 1 457 ? 2.943 17.277 -22.932 1.00 90.50 457 GLY A O 1
ATOM 3558 N N . PHE A 1 458 ? 5.000 16.420 -23.132 1.00 93.31 458 PHE A N 1
ATOM 3559 C CA . PHE A 1 458 ? 4.561 15.395 -24.074 1.00 93.31 458 PHE A CA 1
ATOM 3560 C C . PHE A 1 458 ? 3.877 14.243 -23.354 1.00 93.31 458 PHE A C 1
ATOM 3562 O O . PHE A 1 458 ? 4.214 13.887 -22.226 1.00 93.31 458 PHE A O 1
ATOM 3569 N N . LYS A 1 459 ? 2.926 13.631 -24.051 1.00 92.38 459 LYS A N 1
ATOM 3570 C CA . LYS A 1 459 ? 2.156 12.496 -23.564 1.00 92.38 459 LYS A CA 1
ATOM 3571 C C . LYS A 1 459 ? 2.791 11.193 -24.027 1.00 92.38 459 LYS A C 1
ATOM 3573 O O . LYS A 1 459 ? 2.936 10.969 -25.228 1.00 92.38 459 LYS A O 1
ATOM 3578 N N . LEU A 1 460 ? 3.095 10.300 -23.091 1.00 95.00 460 LEU A N 1
ATOM 3579 C CA . LEU A 1 460 ? 3.499 8.932 -23.405 1.00 95.00 460 LEU A CA 1
ATOM 3580 C C . LEU A 1 460 ? 2.256 8.104 -23.760 1.00 95.00 460 LEU A C 1
ATOM 3582 O O . LEU A 1 460 ? 1.378 7.924 -22.916 1.00 95.00 460 LEU A O 1
ATOM 3586 N N . VAL A 1 461 ? 2.166 7.611 -24.998 1.00 94.50 461 VAL A N 1
ATOM 3587 C CA . VAL A 1 461 ? 1.004 6.822 -25.466 1.00 94.50 461 VAL A CA 1
ATOM 3588 C C . VAL A 1 461 ? 1.288 5.328 -25.578 1.00 94.50 461 VAL A C 1
ATOM 3590 O O . VAL A 1 461 ? 0.351 4.534 -25.539 1.00 94.50 461 VAL A O 1
ATOM 3593 N N . ALA A 1 462 ? 2.560 4.940 -25.688 1.00 96.56 462 ALA A N 1
ATOM 3594 C CA . ALA A 1 462 ? 2.994 3.548 -25.631 1.00 96.56 462 ALA A CA 1
ATOM 3595 C C . ALA A 1 462 ? 4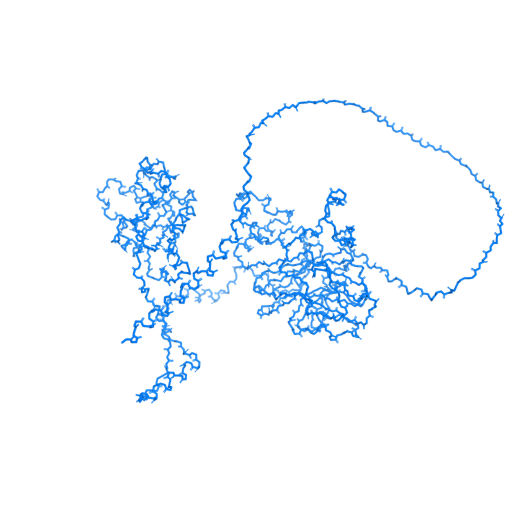.466 3.449 -25.207 1.00 96.56 462 ALA A C 1
ATOM 3597 O O . ALA A 1 462 ? 5.276 4.314 -25.544 1.00 96.56 462 ALA A O 1
ATOM 3598 N N . LEU A 1 463 ? 4.814 2.380 -24.489 1.00 97.38 463 LEU A N 1
ATOM 3599 C CA . LEU A 1 463 ? 6.169 2.077 -24.025 1.00 97.38 463 LEU A CA 1
ATOM 3600 C C . LEU A 1 463 ? 6.341 0.558 -23.947 1.00 97.38 463 LEU A C 1
ATOM 3602 O O . LEU A 1 463 ? 5.514 -0.114 -23.332 1.00 97.38 463 LEU A O 1
ATOM 3606 N N . LYS A 1 464 ? 7.431 0.014 -24.496 1.00 97.00 464 LYS A N 1
ATOM 3607 C CA . LYS A 1 464 ? 7.817 -1.384 -24.262 1.00 97.00 464 LYS A CA 1
ATOM 3608 C C . LYS A 1 464 ? 9.324 -1.600 -24.274 1.00 97.00 464 LYS A C 1
ATOM 3610 O O . LYS A 1 464 ? 10.049 -0.995 -25.062 1.00 97.00 464 LYS A O 1
ATOM 3615 N N . LEU A 1 465 ? 9.784 -2.499 -23.405 1.00 97.25 465 LEU A N 1
ATOM 3616 C CA . LEU A 1 465 ? 11.146 -3.028 -23.403 1.00 97.25 465 LEU A CA 1
ATOM 3617 C C . LEU A 1 465 ? 11.162 -4.303 -24.246 1.00 97.25 465 LEU A C 1
ATOM 3619 O O . LEU A 1 465 ? 10.468 -5.263 -23.919 1.00 97.25 465 LEU A O 1
ATOM 3623 N N . VAL A 1 466 ? 11.936 -4.315 -25.326 1.00 95.56 466 VAL A N 1
ATOM 3624 C CA . VAL A 1 466 ? 11.964 -5.432 -26.275 1.00 95.56 466 VAL A CA 1
ATOM 3625 C C . VAL A 1 466 ? 13.388 -5.775 -26.686 1.00 95.56 466 VAL A C 1
ATOM 3627 O O . VAL A 1 466 ? 14.229 -4.898 -26.879 1.00 95.56 466 VAL A O 1
ATOM 3630 N N . GLN A 1 467 ? 13.654 -7.066 -26.866 1.00 95.00 467 GLN A N 1
ATOM 3631 C CA . GLN A 1 467 ? 14.824 -7.525 -27.606 1.00 95.00 467 GLN A CA 1
ATOM 3632 C C . GLN A 1 467 ? 14.446 -7.546 -29.092 1.00 95.00 467 GLN A C 1
ATOM 3634 O O . GLN A 1 467 ? 13.734 -8.444 -29.539 1.00 95.00 467 GLN A O 1
ATOM 3639 N N . ALA A 1 468 ? 14.861 -6.527 -29.847 1.00 93.19 468 ALA A N 1
ATOM 3640 C CA . ALA A 1 468 ? 14.478 -6.391 -31.250 1.00 93.19 468 ALA A CA 1
ATOM 3641 C C . ALA A 1 468 ? 15.114 -7.497 -32.109 1.00 93.19 468 ALA A C 1
ATOM 3643 O O . ALA A 1 468 ? 16.319 -7.751 -32.022 1.00 93.19 468 ALA A O 1
ATOM 3644 N N . SER A 1 469 ? 14.304 -8.151 -32.947 1.00 94.00 469 SER A N 1
ATOM 3645 C CA . SER A 1 469 ? 14.802 -9.151 -33.891 1.00 94.00 469 SER A CA 1
ATOM 3646 C C . SER A 1 469 ? 15.618 -8.484 -34.997 1.00 94.00 469 SER A C 1
ATOM 3648 O O . SER A 1 469 ? 15.390 -7.329 -35.361 1.00 94.00 469 SER A O 1
ATOM 3650 N N . GLU A 1 470 ? 16.567 -9.222 -35.574 1.00 92.44 470 GLU A N 1
ATOM 3651 C CA . GLU A 1 470 ? 17.370 -8.692 -36.676 1.00 92.44 470 GLU A CA 1
ATOM 3652 C C . GLU A 1 470 ? 16.498 -8.324 -37.887 1.00 92.44 470 GLU A C 1
ATOM 3654 O O . GLU A 1 470 ? 16.753 -7.319 -38.545 1.00 92.44 470 GLU A O 1
ATOM 3659 N N . GLN A 1 471 ? 15.432 -9.090 -38.144 1.00 93.75 471 GLN A N 1
ATOM 3660 C CA . GLN A 1 471 ? 14.462 -8.798 -39.200 1.00 93.75 471 GLN A CA 1
ATOM 3661 C C . GLN A 1 471 ? 13.778 -7.441 -38.984 1.00 93.75 471 GLN A C 1
ATOM 3663 O O . GLN A 1 471 ? 13.818 -6.599 -39.878 1.00 93.75 471 GLN A O 1
ATOM 3668 N N . LEU A 1 472 ? 13.239 -7.200 -37.783 1.00 94.19 472 LEU A N 1
ATOM 3669 C CA . LEU A 1 472 ? 12.591 -5.933 -37.431 1.00 94.19 472 LEU A CA 1
ATOM 3670 C C . LEU A 1 472 ? 13.552 -4.749 -37.608 1.00 94.19 472 LEU A C 1
ATOM 3672 O O . LEU A 1 472 ? 13.190 -3.716 -38.163 1.00 94.19 472 LEU A O 1
ATOM 3676 N N . LEU A 1 473 ? 14.806 -4.903 -37.178 1.00 95.06 473 LEU A N 1
ATOM 3677 C CA . LEU A 1 473 ? 15.825 -3.858 -37.300 1.00 95.06 473 LEU A CA 1
ATOM 3678 C C . LEU A 1 473 ? 16.239 -3.600 -38.753 1.00 95.06 473 LEU A C 1
ATOM 3680 O O . LEU A 1 473 ? 16.517 -2.456 -39.117 1.00 95.06 473 LEU A O 1
ATOM 3684 N N . ARG A 1 474 ? 16.277 -4.643 -39.589 1.00 93.75 474 ARG A N 1
ATOM 3685 C CA . ARG A 1 474 ? 16.564 -4.500 -41.020 1.00 93.75 474 ARG A CA 1
ATOM 3686 C C . ARG A 1 474 ? 15.460 -3.734 -41.742 1.00 93.75 474 ARG A C 1
ATOM 3688 O O . ARG A 1 474 ? 15.788 -2.913 -42.594 1.00 93.75 474 ARG A O 1
ATOM 3695 N N . GLU A 1 475 ? 14.203 -3.977 -41.379 1.00 94.44 475 GLU A N 1
ATOM 3696 C CA . GLU A 1 475 ? 13.033 -3.245 -41.882 1.00 94.44 475 GLU A CA 1
ATOM 3697 C C . GLU A 1 475 ? 13.005 -1.797 -41.363 1.00 94.44 475 GLU A C 1
ATOM 3699 O O . GLU A 1 475 ? 12.774 -0.861 -42.131 1.00 94.44 475 GLU A O 1
ATOM 3704 N N . HIS A 1 476 ? 13.338 -1.582 -40.085 1.00 95.06 476 HIS A N 1
ATOM 3705 C CA . HIS A 1 476 ? 13.434 -0.246 -39.486 1.00 95.06 476 HIS A CA 1
ATOM 3706 C C . HIS A 1 476 ? 14.447 0.633 -40.228 1.00 95.06 476 HIS A C 1
ATOM 3708 O O . HIS A 1 476 ? 14.118 1.737 -40.664 1.00 95.06 476 HIS A O 1
ATOM 3714 N N . TYR A 1 477 ? 15.657 0.108 -40.447 1.00 93.50 477 TYR A N 1
ATOM 3715 C CA . TYR A 1 477 ? 16.761 0.800 -41.119 1.00 93.50 477 TYR A CA 1
ATOM 3716 C C . TYR A 1 477 ? 16.847 0.527 -42.630 1.00 93.50 477 TYR A C 1
ATOM 3718 O O . TYR A 1 477 ? 17.920 0.696 -43.209 1.00 93.50 477 TYR A O 1
ATOM 3726 N N . ALA A 1 478 ? 15.760 0.106 -43.285 1.00 92.19 478 ALA A N 1
ATOM 3727 C CA . ALA A 1 478 ? 15.778 -0.300 -44.696 1.00 92.19 478 ALA A CA 1
ATOM 3728 C C . ALA A 1 478 ? 16.378 0.768 -45.633 1.00 92.19 478 ALA A C 1
ATOM 3730 O O . ALA A 1 478 ? 17.141 0.442 -46.540 1.00 92.19 478 ALA A O 1
ATOM 3731 N N . GLU A 1 479 ? 16.118 2.046 -45.358 1.00 89.69 479 GLU A N 1
ATOM 3732 C CA . GLU A 1 479 ? 16.641 3.193 -46.117 1.00 89.69 479 GLU A CA 1
ATOM 3733 C C . GLU A 1 479 ? 18.171 3.345 -46.029 1.00 89.69 479 GLU A C 1
ATOM 3735 O O . GLU A 1 479 ? 18.798 3.969 -46.883 1.00 89.69 479 GLU A O 1
ATOM 3740 N N . LEU A 1 480 ? 18.802 2.750 -45.013 1.00 90.56 480 LEU A N 1
ATOM 3741 C CA . LEU A 1 480 ? 20.247 2.799 -44.800 1.00 90.56 480 LEU A CA 1
ATOM 3742 C C . LEU A 1 480 ? 20.973 1.570 -45.356 1.00 90.56 480 LEU A C 1
ATOM 3744 O O . LEU A 1 480 ? 22.181 1.470 -45.162 1.00 90.56 480 LEU A O 1
ATOM 3748 N N . ARG A 1 481 ? 20.284 0.649 -46.042 1.00 90.94 481 ARG A N 1
ATOM 3749 C CA . ARG A 1 481 ? 20.846 -0.634 -46.504 1.00 90.94 481 ARG A CA 1
ATOM 3750 C C . ARG A 1 481 ? 22.115 -0.489 -47.349 1.00 90.94 481 ARG A C 1
ATOM 3752 O O . ARG A 1 481 ? 23.041 -1.278 -47.188 1.00 90.94 481 ARG A O 1
ATOM 3759 N N . GLU A 1 482 ? 22.177 0.544 -48.185 1.00 92.06 482 GLU A N 1
ATOM 3760 C CA . GLU A 1 482 ? 23.326 0.835 -49.058 1.00 92.06 482 GLU A CA 1
ATOM 3761 C C . GLU A 1 482 ? 24.486 1.537 -48.326 1.00 92.06 482 GLU A C 1
ATOM 3763 O O . GLU A 1 482 ? 25.548 1.785 -48.898 1.00 92.06 482 GLU A O 1
ATOM 3768 N N . ARG A 1 483 ? 24.318 1.899 -47.045 1.00 91.81 483 ARG A N 1
ATOM 3769 C CA . ARG A 1 483 ? 25.365 2.572 -46.268 1.00 91.81 483 ARG A CA 1
ATOM 3770 C C . ARG A 1 483 ? 26.373 1.554 -45.718 1.00 91.81 483 ARG A C 1
ATOM 3772 O O . ARG A 1 483 ? 25.978 0.543 -45.136 1.00 91.81 483 ARG A O 1
ATOM 3779 N N . PRO A 1 484 ? 27.686 1.856 -45.747 1.00 89.19 484 PRO A N 1
ATOM 3780 C CA . PRO A 1 484 ? 28.740 0.914 -45.342 1.00 89.19 484 PRO A CA 1
ATOM 3781 C C . PRO A 1 484 ? 28.710 0.536 -43.849 1.00 89.19 484 PRO A C 1
ATOM 3783 O O . PRO A 1 484 ? 29.379 -0.403 -43.418 1.00 89.19 484 PRO A O 1
ATOM 3786 N N . PHE A 1 485 ? 27.955 1.268 -43.026 1.00 88.12 485 PHE A N 1
ATOM 3787 C CA . PHE A 1 485 ? 27.783 0.996 -41.599 1.00 88.12 485 PHE A CA 1
ATOM 3788 C C . PHE A 1 485 ? 26.501 0.216 -41.264 1.00 88.12 485 PHE A C 1
ATOM 3790 O O . PHE A 1 485 ? 26.330 -0.152 -40.104 1.00 88.12 485 PHE A O 1
ATOM 3797 N N . TYR A 1 486 ? 25.630 -0.084 -42.236 1.00 91.62 486 TYR A N 1
ATOM 3798 C CA . TYR A 1 486 ? 24.331 -0.736 -42.015 1.00 91.62 486 TYR A CA 1
ATOM 3799 C C . TYR A 1 486 ? 24.435 -2.044 -41.224 1.00 91.62 486 TYR A C 1
ATOM 3801 O O . TYR A 1 486 ? 23.791 -2.201 -40.188 1.00 91.62 486 TYR A O 1
ATOM 3809 N N . GLY A 1 487 ? 25.314 -2.957 -41.648 1.00 92.06 487 GLY A N 1
ATOM 3810 C CA . GLY A 1 487 ? 25.490 -4.240 -40.959 1.00 92.06 487 GLY A CA 1
ATOM 3811 C C . GLY A 1 487 ? 25.973 -4.078 -39.513 1.00 92.06 487 GLY A C 1
ATOM 3812 O O . GLY A 1 487 ? 25.522 -4.790 -38.617 1.00 92.06 487 GLY A O 1
ATOM 3813 N N . ARG A 1 488 ? 26.844 -3.091 -39.257 1.00 92.00 488 ARG A N 1
ATOM 3814 C CA . ARG A 1 488 ? 27.299 -2.763 -37.897 1.00 92.00 488 ARG A CA 1
ATOM 3815 C C . ARG A 1 488 ? 26.175 -2.157 -37.058 1.00 92.00 488 ARG A C 1
ATOM 3817 O O . ARG A 1 488 ? 26.060 -2.512 -35.891 1.00 92.00 488 ARG A O 1
ATOM 3824 N N . LEU A 1 489 ? 25.342 -1.298 -37.648 1.00 91.38 489 LEU A N 1
ATOM 3825 C CA . LEU A 1 489 ? 24.194 -0.673 -36.991 1.00 91.38 489 LEU A CA 1
ATOM 3826 C C . LEU A 1 489 ? 23.155 -1.712 -36.558 1.00 91.38 489 LEU A C 1
ATOM 3828 O O . LEU A 1 489 ? 22.744 -1.700 -35.402 1.00 91.38 489 LEU A O 1
ATOM 3832 N N . VAL A 1 490 ? 22.782 -2.634 -37.450 1.00 94.31 490 VAL A N 1
ATOM 3833 C CA . VAL A 1 490 ? 21.831 -3.711 -37.138 1.00 94.31 490 VAL A CA 1
ATOM 3834 C C . VAL A 1 490 ? 22.379 -4.601 -36.021 1.00 94.31 490 VAL A C 1
ATOM 3836 O O . VAL A 1 490 ? 21.688 -4.814 -35.028 1.00 94.31 490 VAL A O 1
ATOM 3839 N N . LYS A 1 491 ? 23.647 -5.029 -36.116 1.00 93.31 491 LYS A N 1
ATOM 3840 C CA . LYS A 1 491 ? 24.302 -5.844 -35.078 1.00 93.31 491 LYS A CA 1
ATOM 3841 C C . LYS A 1 491 ? 24.387 -5.133 -33.725 1.00 93.31 491 LYS A C 1
ATOM 3843 O O . LYS A 1 491 ? 24.249 -5.759 -32.678 1.00 93.31 491 LYS A O 1
ATOM 3848 N N . TYR A 1 492 ? 24.644 -3.828 -33.733 1.00 93.56 492 TYR A N 1
ATOM 3849 C CA . TYR A 1 492 ? 24.668 -3.014 -32.522 1.00 93.56 492 TYR A CA 1
ATOM 3850 C C . TYR A 1 492 ? 23.270 -2.888 -31.910 1.00 93.56 492 TYR A C 1
ATOM 3852 O O . TYR A 1 492 ? 23.113 -3.120 -30.715 1.00 93.56 492 TYR A O 1
ATOM 3860 N N . MET A 1 493 ? 22.245 -2.611 -32.713 1.00 94.81 493 MET A N 1
ATOM 3861 C CA . MET A 1 493 ? 20.866 -2.502 -32.230 1.00 94.81 493 MET A CA 1
ATOM 3862 C C . MET A 1 493 ? 20.296 -3.841 -31.746 1.00 94.81 493 MET A C 1
ATOM 3864 O O . MET A 1 493 ? 19.474 -3.848 -30.836 1.00 94.81 493 MET A O 1
ATOM 3868 N N . SER A 1 494 ? 20.771 -4.971 -32.279 1.00 93.88 494 SER A N 1
ATOM 3869 C CA . SER A 1 494 ? 20.402 -6.313 -31.812 1.00 93.88 494 SER A CA 1
ATOM 3870 C C . SER A 1 494 ? 21.239 -6.805 -30.625 1.00 93.88 494 SER A C 1
ATOM 3872 O O . SER A 1 494 ? 20.996 -7.901 -30.127 1.00 93.88 494 SER A O 1
ATOM 3874 N N . SER A 1 495 ? 22.247 -6.045 -30.178 1.00 94.12 495 SER A N 1
ATOM 3875 C CA . SER A 1 495 ? 23.193 -6.494 -29.140 1.00 94.12 495 SER A CA 1
ATOM 3876 C C . SER A 1 495 ? 22.608 -6.535 -27.725 1.00 94.12 495 SER A C 1
ATOM 3878 O O . SER A 1 495 ? 23.216 -7.105 -26.822 1.00 94.12 495 SER A O 1
ATOM 3880 N N . GLY A 1 496 ? 21.434 -5.942 -27.516 1.00 93.50 496 GLY A N 1
ATOM 3881 C CA . GLY A 1 496 ? 20.778 -5.896 -26.218 1.00 93.50 496 GLY A CA 1
ATOM 3882 C C . GLY A 1 496 ? 19.372 -5.309 -26.306 1.00 93.50 496 GLY A C 1
ATOM 3883 O O . GLY A 1 496 ? 18.894 -5.037 -27.410 1.00 93.50 496 GLY A O 1
ATOM 3884 N N . PRO A 1 497 ? 18.707 -5.125 -25.159 1.00 96.38 497 PRO A N 1
ATOM 3885 C CA . PRO A 1 497 ? 17.328 -4.671 -25.126 1.00 96.38 497 PRO A CA 1
ATOM 3886 C C . PRO A 1 497 ? 17.211 -3.197 -25.522 1.00 96.38 497 PRO A C 1
ATOM 3888 O O . PRO A 1 497 ? 18.077 -2.379 -25.211 1.00 96.38 497 PRO A O 1
ATOM 3891 N N . VAL A 1 498 ? 16.100 -2.861 -26.168 1.00 97.25 498 VAL A N 1
ATOM 3892 C CA . VAL A 1 498 ? 15.734 -1.515 -26.616 1.00 97.25 498 VAL A CA 1
ATOM 3893 C C . VAL A 1 498 ? 14.435 -1.119 -25.925 1.00 97.25 498 VAL A C 1
ATOM 3895 O O . VAL A 1 498 ? 13.524 -1.937 -25.789 1.00 97.25 498 VAL A O 1
ATOM 3898 N N . VAL A 1 499 ? 14.329 0.137 -25.493 1.00 98.31 499 VAL A N 1
ATOM 3899 C CA . VAL A 1 499 ? 13.053 0.692 -25.015 1.00 98.31 499 VAL A CA 1
ATOM 3900 C C . VAL A 1 499 ? 12.427 1.484 -26.147 1.00 98.31 499 VAL A C 1
ATOM 3902 O O . VAL A 1 499 ? 12.889 2.582 -26.447 1.00 98.31 499 VAL A O 1
ATOM 3905 N N . ALA A 1 500 ? 11.397 0.920 -26.768 1.00 98.00 500 ALA A N 1
ATOM 3906 C CA . ALA A 1 500 ? 10.595 1.581 -27.785 1.00 98.00 500 ALA A CA 1
ATOM 3907 C C . ALA A 1 500 ? 9.472 2.378 -27.115 1.00 98.00 500 ALA A C 1
ATOM 3909 O O . ALA A 1 500 ? 8.840 1.896 -26.172 1.00 98.00 500 ALA A O 1
ATOM 3910 N N . MET A 1 501 ? 9.212 3.586 -27.600 1.00 97.81 501 MET A N 1
ATOM 3911 C CA . MET A 1 501 ? 8.185 4.462 -27.048 1.00 97.81 501 MET A CA 1
ATOM 3912 C C . MET A 1 501 ? 7.538 5.323 -28.127 1.00 97.81 501 MET A C 1
ATOM 3914 O O . MET A 1 501 ? 8.159 5.663 -29.135 1.00 97.81 501 MET A O 1
ATOM 3918 N N . VAL A 1 502 ? 6.289 5.701 -27.876 1.00 97.88 502 VAL A N 1
ATOM 3919 C CA . VAL A 1 502 ? 5.528 6.614 -28.725 1.00 97.88 502 VAL A CA 1
ATOM 3920 C C . VAL A 1 502 ? 5.090 7.799 -27.882 1.00 97.88 502 VAL A C 1
ATOM 3922 O O . VAL A 1 502 ? 4.457 7.629 -26.836 1.00 97.88 502 VAL A O 1
ATOM 3925 N N . TRP A 1 503 ? 5.424 8.996 -28.356 1.00 96.44 503 TRP A N 1
ATOM 3926 C CA . TRP A 1 503 ? 5.062 10.258 -27.717 1.00 96.44 503 TRP A CA 1
ATO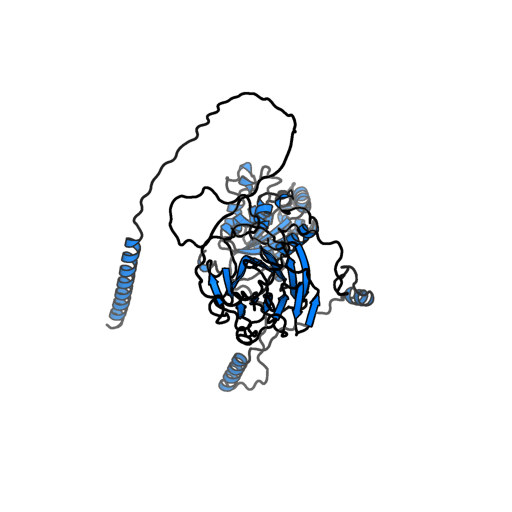M 3927 C C . TRP A 1 503 ? 4.090 11.035 -28.584 1.00 96.44 503 TRP A C 1
ATOM 3929 O O . TRP A 1 503 ? 4.237 11.064 -29.803 1.00 96.44 503 TRP A O 1
ATOM 3939 N N . GLN A 1 504 ? 3.122 11.678 -27.943 1.00 93.69 504 GLN A N 1
ATOM 3940 C CA . GLN A 1 504 ? 2.114 12.522 -28.567 1.00 93.69 504 GLN A CA 1
ATOM 3941 C C . GLN A 1 504 ? 2.225 13.953 -28.034 1.00 93.69 504 GLN A C 1
ATOM 3943 O O . GLN A 1 504 ? 2.430 14.165 -26.837 1.00 93.69 504 GLN A O 1
ATOM 3948 N N . GLY A 1 505 ? 2.069 14.935 -28.919 1.00 90.88 505 GLY A N 1
ATOM 3949 C CA . GLY A 1 505 ? 2.055 16.349 -28.555 1.00 90.88 505 GLY A CA 1
ATOM 3950 C C . GLY A 1 505 ? 2.131 17.269 -29.769 1.00 90.88 505 GLY A C 1
ATOM 3951 O O . GLY A 1 505 ? 2.234 16.809 -30.904 1.00 90.88 505 GLY A O 1
ATOM 3952 N N . LEU A 1 506 ? 2.084 18.578 -29.527 1.00 89.44 506 LEU A N 1
ATOM 3953 C CA . LEU A 1 506 ? 2.237 19.587 -30.576 1.00 89.44 506 LEU A CA 1
ATOM 3954 C C . LEU A 1 506 ? 3.691 19.635 -31.072 1.00 89.44 506 LEU A C 1
ATOM 3956 O O . LEU A 1 506 ? 4.610 19.737 -30.257 1.00 89.44 506 LEU A O 1
ATOM 3960 N N . ASP A 1 507 ? 3.890 19.567 -32.394 1.00 91.25 507 ASP A N 1
ATOM 3961 C CA . ASP A 1 507 ? 5.203 19.545 -33.063 1.00 91.25 507 ASP A CA 1
ATOM 3962 C C . ASP A 1 507 ? 6.187 18.525 -32.458 1.00 91.25 507 ASP A C 1
ATOM 3964 O O . ASP A 1 507 ? 7.399 18.772 -32.364 1.00 91.25 507 ASP A O 1
ATOM 3968 N N . VAL A 1 508 ? 5.670 17.390 -31.976 1.00 95.12 508 VAL A N 1
ATOM 3969 C CA . VAL A 1 508 ? 6.442 16.463 -31.145 1.00 95.12 508 VAL A CA 1
ATOM 3970 C C . VAL A 1 508 ? 7.630 15.864 -31.897 1.00 95.12 508 VAL A C 1
ATOM 3972 O O . VAL A 1 508 ? 8.669 15.662 -31.276 1.00 95.12 508 VAL A O 1
ATOM 3975 N N . VAL A 1 509 ? 7.558 15.640 -33.215 1.00 95.94 509 VAL A N 1
ATOM 3976 C CA . VAL A 1 509 ? 8.692 15.144 -34.016 1.00 95.94 509 VAL A CA 1
ATOM 3977 C C . VAL A 1 509 ? 9.830 16.164 -34.002 1.00 95.94 509 VAL A C 1
ATOM 3979 O O . VAL A 1 509 ? 10.949 15.853 -33.585 1.00 95.94 509 VAL A O 1
ATOM 3982 N N . ARG A 1 510 ? 9.534 17.416 -34.374 1.00 94.69 510 ARG A N 1
ATOM 3983 C CA . ARG A 1 510 ? 10.524 18.502 -34.433 1.00 94.69 510 ARG A CA 1
ATOM 3984 C C . ARG A 1 510 ? 11.122 18.798 -33.060 1.00 94.69 510 ARG A C 1
ATOM 3986 O O . ARG A 1 510 ? 12.339 18.912 -32.914 1.00 94.69 510 ARG A O 1
ATOM 3993 N N . ALA A 1 511 ? 10.275 18.920 -32.044 1.00 94.75 511 ALA A N 1
ATOM 3994 C CA . ALA A 1 511 ? 10.717 19.208 -30.689 1.00 94.75 511 ALA A CA 1
ATOM 3995 C C . ALA A 1 511 ? 11.513 18.043 -30.078 1.00 94.75 511 ALA A C 1
ATOM 3997 O O . ALA A 1 511 ? 12.462 18.281 -29.330 1.00 94.75 511 ALA A O 1
ATOM 3998 N N . SER A 1 512 ? 11.190 16.797 -30.436 1.00 96.38 512 SER A N 1
ATOM 3999 C CA . SER A 1 512 ? 11.967 15.630 -30.014 1.00 96.38 512 SER A CA 1
ATOM 4000 C C . SER A 1 512 ? 13.363 15.616 -30.622 1.00 96.38 512 SER A C 1
ATOM 4002 O O . SER A 1 512 ? 14.319 15.359 -29.898 1.00 96.38 512 SER A O 1
ATOM 4004 N N . GLN A 1 513 ? 13.515 15.961 -31.905 1.00 96.44 513 GLN A N 1
ATOM 4005 C CA . GLN A 1 513 ? 14.839 16.103 -32.526 1.00 96.44 513 GLN A CA 1
ATOM 4006 C C . GLN A 1 513 ? 15.686 17.171 -31.824 1.00 96.44 513 GLN A C 1
ATOM 4008 O O . GLN A 1 513 ? 16.859 16.939 -31.531 1.00 96.44 513 GLN A O 1
ATOM 4013 N N . ALA A 1 514 ? 15.078 18.308 -31.470 1.00 95.00 514 ALA A N 1
ATOM 4014 C CA . ALA A 1 514 ? 15.758 19.360 -30.719 1.00 95.00 514 ALA A CA 1
ATOM 4015 C C . ALA A 1 514 ? 16.196 18.901 -29.314 1.00 95.00 514 ALA A C 1
ATOM 4017 O O . ALA A 1 514 ? 17.285 19.252 -28.869 1.00 95.00 514 ALA A O 1
ATOM 4018 N N . LEU A 1 515 ? 15.380 18.093 -28.624 1.00 95.94 515 LEU A N 1
ATOM 4019 C CA . LEU A 1 515 ? 15.740 17.507 -27.326 1.00 95.94 515 LEU A CA 1
ATOM 4020 C C . LEU A 1 515 ? 16.831 16.438 -27.447 1.00 95.94 515 LEU A C 1
ATOM 4022 O O . LEU A 1 515 ? 17.688 16.333 -26.571 1.00 95.94 515 LEU A O 1
ATOM 4026 N N . ILE A 1 516 ? 16.802 15.637 -28.512 1.00 96.94 516 ILE A N 1
ATOM 4027 C CA . ILE A 1 516 ? 17.784 14.578 -28.759 1.00 96.94 516 ILE A CA 1
ATOM 4028 C C . ILE A 1 516 ? 19.163 15.171 -29.054 1.00 96.94 516 ILE A C 1
ATOM 4030 O O . ILE A 1 516 ? 20.151 14.700 -28.490 1.00 96.94 516 ILE A O 1
ATOM 4034 N N . GLY A 1 517 ? 19.225 16.213 -29.881 1.00 94.31 517 GLY A N 1
ATOM 4035 C CA . GLY A 1 517 ? 20.475 16.811 -30.343 1.00 94.31 517 GLY A CA 1
ATOM 4036 C C . GLY A 1 517 ? 21.044 16.126 -31.590 1.00 94.31 517 GLY A C 1
ATOM 4037 O O . GLY A 1 517 ? 20.569 15.080 -32.047 1.00 94.31 517 GLY A O 1
ATOM 4038 N N . THR A 1 518 ? 22.073 16.737 -32.169 1.00 92.38 518 THR A N 1
ATOM 4039 C CA . THR A 1 518 ? 22.708 16.281 -33.415 1.00 92.38 518 THR A CA 1
ATOM 4040 C C . THR A 1 518 ? 23.268 14.853 -33.293 1.00 92.38 518 THR A C 1
ATOM 4042 O O . THR A 1 518 ? 23.538 14.379 -32.189 1.00 92.38 518 THR A O 1
ATOM 4045 N N . PRO A 1 519 ? 23.395 14.095 -34.403 1.00 87.06 519 PRO A N 1
ATOM 4046 C CA . PRO A 1 519 ? 23.917 12.725 -34.369 1.00 87.06 519 PRO A CA 1
ATOM 4047 C C . PRO A 1 519 ? 25.331 12.590 -33.810 1.00 87.06 519 PRO A C 1
ATOM 4049 O O . PRO A 1 519 ? 25.609 11.564 -33.183 1.00 87.06 519 PRO A O 1
ATOM 4052 N N . ASP A 1 520 ? 26.181 13.595 -34.033 1.00 89.69 520 ASP A N 1
ATOM 4053 C CA . ASP A 1 520 ? 27.513 13.684 -33.445 1.00 89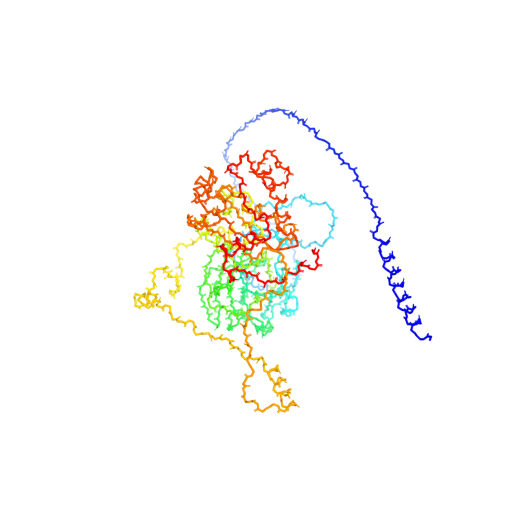.69 520 ASP A CA 1
ATOM 4054 C C . ASP A 1 520 ? 27.436 14.353 -32.061 1.00 89.69 520 ASP A C 1
ATOM 4056 O O . ASP A 1 520 ? 27.050 15.522 -31.981 1.00 89.69 520 ASP A O 1
ATOM 4060 N N . PRO A 1 521 ? 27.787 13.643 -30.971 1.00 87.06 521 PRO A N 1
ATOM 4061 C CA . PRO A 1 521 ? 27.796 14.219 -29.631 1.00 87.06 521 PRO A CA 1
ATOM 4062 C C . PRO A 1 521 ? 28.722 15.429 -29.476 1.00 87.06 521 PRO A C 1
ATOM 4064 O O . PRO A 1 521 ? 28.439 16.279 -28.639 1.00 87.06 521 PRO A O 1
ATOM 4067 N N . ALA A 1 522 ? 29.793 15.533 -30.273 1.00 87.75 522 ALA A N 1
ATOM 4068 C CA . ALA A 1 522 ? 30.708 16.675 -30.223 1.00 87.75 522 ALA A CA 1
ATOM 4069 C C . ALA A 1 522 ? 30.045 17.977 -30.705 1.00 87.75 522 ALA A C 1
ATOM 4071 O O . ALA A 1 522 ? 30.357 19.054 -30.198 1.00 87.75 522 ALA A O 1
ATOM 4072 N N . ASP A 1 523 ? 29.092 17.862 -31.633 1.00 92.00 523 ASP A N 1
ATOM 4073 C CA . ASP A 1 523 ? 28.317 18.983 -32.169 1.00 92.00 523 ASP A CA 1
ATOM 4074 C C . ASP A 1 523 ? 26.998 19.204 -31.406 1.00 92.00 523 ASP A C 1
ATOM 4076 O O . ASP A 1 523 ? 26.254 20.150 -31.684 1.00 92.00 523 ASP A O 1
ATOM 4080 N N . ALA A 1 524 ? 26.657 18.311 -30.472 1.00 93.69 524 ALA A N 1
ATOM 4081 C CA . ALA A 1 524 ? 25.405 18.366 -29.736 1.00 93.69 524 ALA A CA 1
ATOM 4082 C C . ALA A 1 524 ? 25.501 19.383 -28.592 1.00 93.69 524 ALA A C 1
ATOM 4084 O O . ALA A 1 524 ? 26.377 19.311 -27.732 1.00 93.69 524 ALA A O 1
ATOM 4085 N N . LEU A 1 525 ? 24.565 20.334 -28.554 1.00 93.94 525 LEU A N 1
ATOM 4086 C CA . LEU A 1 525 ? 24.565 21.380 -27.533 1.00 93.94 525 LEU A CA 1
ATOM 4087 C C . LEU A 1 525 ? 24.348 20.798 -26.119 1.00 93.94 525 LEU A C 1
ATOM 4089 O O . LEU A 1 525 ? 23.524 19.885 -25.959 1.00 93.94 525 LEU A O 1
ATOM 4093 N N . PRO A 1 526 ? 25.001 21.359 -25.081 1.00 92.94 526 PRO A N 1
ATOM 4094 C CA . PRO A 1 526 ? 24.709 21.023 -23.690 1.00 92.94 526 PRO A CA 1
ATOM 4095 C C . PRO A 1 526 ? 23.220 21.202 -23.367 1.00 92.94 526 PRO A C 1
ATOM 4097 O O . PRO A 1 526 ? 22.599 22.187 -23.768 1.00 92.94 526 PRO A O 1
ATOM 4100 N N . GLY A 1 527 ? 22.638 20.246 -22.645 1.00 91.44 527 GLY A N 1
ATOM 4101 C CA . GLY A 1 527 ? 21.204 20.174 -22.360 1.00 91.44 527 GLY A CA 1
ATOM 4102 C C . GLY A 1 527 ? 20.401 19.311 -23.341 1.00 91.44 527 GLY A C 1
ATOM 4103 O O . GLY A 1 527 ? 19.244 18.989 -23.049 1.00 91.44 527 GLY A O 1
ATOM 4104 N N . THR A 1 528 ? 20.988 18.892 -24.467 1.00 96.75 528 THR A N 1
ATOM 4105 C CA . THR A 1 528 ? 20.415 17.843 -25.330 1.00 96.75 528 THR A CA 1
ATOM 4106 C C . THR A 1 528 ? 20.784 16.454 -24.810 1.00 96.75 528 THR A C 1
ATOM 4108 O O . THR A 1 528 ? 21.799 16.281 -24.140 1.00 96.75 528 THR A O 1
ATOM 4111 N N . ILE A 1 529 ? 19.982 15.432 -25.119 1.00 96.62 529 ILE A N 1
ATOM 4112 C CA . ILE A 1 529 ? 20.231 14.057 -24.650 1.00 96.62 529 ILE A CA 1
ATOM 4113 C C . ILE A 1 529 ? 21.598 13.557 -25.138 1.00 96.62 529 ILE A C 1
ATOM 4115 O O . ILE A 1 529 ? 22.334 12.925 -24.381 1.00 96.62 529 ILE A O 1
ATOM 4119 N N . ARG A 1 530 ? 21.967 13.841 -26.391 1.00 96.25 530 ARG A N 1
ATOM 4120 C CA . ARG A 1 530 ? 23.266 13.426 -26.929 1.00 96.25 530 ARG A CA 1
ATOM 4121 C C . ARG A 1 530 ? 24.421 14.254 -26.379 1.00 96.25 530 ARG A C 1
ATOM 4123 O O . ARG A 1 530 ? 25.430 13.651 -26.034 1.00 96.25 530 ARG A O 1
ATOM 4130 N N . GLY A 1 531 ? 24.255 15.566 -26.215 1.00 94.50 531 GLY A N 1
ATOM 4131 C CA . GLY A 1 531 ? 25.288 16.419 -25.616 1.00 94.50 531 GLY A CA 1
ATOM 4132 C C . GLY A 1 531 ? 25.570 16.074 -24.151 1.00 94.50 531 GLY A C 1
ATOM 4133 O O . GLY A 1 531 ? 26.720 16.060 -23.728 1.00 94.50 531 GLY A O 1
ATOM 4134 N N . ASP A 1 532 ? 24.535 15.723 -23.382 1.00 95.25 532 ASP A N 1
ATOM 4135 C CA . ASP A 1 532 ? 24.682 15.403 -21.958 1.00 95.25 532 ASP A CA 1
ATOM 4136 C C . ASP A 1 532 ? 25.204 13.975 -21.719 1.00 95.25 532 ASP A C 1
ATOM 4138 O O . ASP A 1 532 ? 25.883 13.719 -20.721 1.00 95.25 532 ASP A O 1
ATOM 4142 N N . PHE A 1 533 ? 24.862 13.016 -22.593 1.00 94.62 533 PHE A N 1
ATOM 4143 C CA . PHE A 1 533 ? 25.062 11.591 -22.300 1.00 94.62 533 PHE A CA 1
ATOM 4144 C C . PHE A 1 533 ? 25.900 10.815 -23.313 1.00 94.62 533 PHE A C 1
ATOM 4146 O O . PHE A 1 533 ? 26.235 9.660 -23.031 1.00 94.62 533 PHE A O 1
ATOM 4153 N N . CYS A 1 534 ? 26.255 11.369 -24.468 1.00 92.56 534 CYS A N 1
ATOM 4154 C CA . CYS A 1 534 ? 27.009 10.648 -25.494 1.00 92.56 534 CYS A CA 1
ATOM 4155 C C . CYS A 1 534 ? 28.428 11.204 -25.633 1.00 92.56 534 CYS A C 1
ATOM 4157 O O . CYS A 1 534 ? 28.675 12.378 -25.399 1.00 92.56 534 CYS A O 1
ATOM 4159 N N . VAL A 1 535 ? 29.362 10.328 -26.004 1.00 88.62 535 VAL A N 1
ATOM 4160 C CA . VAL A 1 535 ? 30.778 10.685 -26.220 1.00 88.62 535 VAL A CA 1
ATOM 4161 C C . VAL A 1 535 ? 31.211 10.349 -27.647 1.00 88.62 535 VAL A C 1
ATOM 4163 O O . VAL A 1 535 ? 31.993 11.075 -28.244 1.00 88.62 535 VAL A O 1
ATOM 4166 N N . GLU A 1 536 ? 30.674 9.270 -28.223 1.00 86.75 536 GLU A N 1
ATOM 4167 C CA . GLU A 1 536 ? 31.038 8.779 -29.553 1.00 86.75 536 GLU A CA 1
ATOM 4168 C C . GLU A 1 536 ? 29.797 8.636 -30.443 1.00 86.75 536 GLU A C 1
ATOM 4170 O O . GLU A 1 536 ? 28.745 8.174 -29.991 1.00 86.75 536 GLU A O 1
ATOM 4175 N N . VAL A 1 537 ? 29.939 8.927 -31.741 1.00 86.12 537 VAL A N 1
ATOM 4176 C CA . VAL A 1 537 ? 28.855 8.838 -32.743 1.00 86.12 537 VAL A CA 1
ATOM 4177 C C . VAL A 1 537 ? 28.244 7.433 -32.828 1.00 86.12 537 VAL A C 1
ATOM 4179 O O . VAL A 1 537 ? 27.035 7.273 -32.999 1.00 86.12 537 VAL A O 1
ATOM 4182 N N . GLY A 1 538 ? 29.067 6.391 -32.673 1.00 84.00 538 GLY A N 1
ATOM 4183 C CA . GLY A 1 538 ? 28.628 4.994 -32.750 1.00 84.00 538 GLY A CA 1
ATOM 4184 C C . GLY A 1 538 ? 27.738 4.535 -31.587 1.00 84.00 538 GLY A C 1
ATOM 4185 O O . GLY A 1 538 ? 27.086 3.500 -31.710 1.00 84.00 538 GLY A O 1
ATOM 4186 N N . LYS A 1 539 ? 27.700 5.288 -30.479 1.00 88.56 539 LYS A N 1
ATOM 4187 C CA . LYS A 1 539 ? 26.939 4.987 -29.253 1.00 88.56 539 LYS A CA 1
ATOM 4188 C C . LYS A 1 539 ? 26.203 6.236 -28.777 1.00 88.56 539 LYS A C 1
ATOM 4190 O O . LYS A 1 539 ? 26.518 6.825 -27.742 1.00 88.56 539 LYS A O 1
ATOM 4195 N N . ASN A 1 540 ? 25.249 6.670 -29.593 1.00 92.12 540 ASN A N 1
ATOM 4196 C CA . ASN A 1 540 ? 24.519 7.915 -29.381 1.00 92.12 540 ASN A CA 1
ATOM 4197 C C . ASN A 1 540 ? 23.171 7.743 -28.653 1.00 92.12 540 ASN A C 1
ATOM 4199 O O . ASN A 1 540 ? 22.299 8.601 -28.802 1.00 92.12 540 ASN A O 1
ATOM 4203 N N . VAL A 1 541 ? 23.018 6.659 -27.870 1.00 93.12 541 VAL A N 1
ATOM 4204 C CA . VAL A 1 541 ? 22.005 6.417 -26.817 1.00 93.12 541 VAL A CA 1
ATOM 4205 C C . VAL A 1 541 ? 20.530 6.347 -27.243 1.00 93.12 541 VAL A C 1
ATOM 4207 O O . VAL A 1 541 ? 19.782 5.538 -26.694 1.00 93.12 541 VAL A O 1
ATOM 4210 N N . ILE A 1 542 ? 20.074 7.157 -28.197 1.00 96.75 542 ILE A N 1
ATOM 4211 C CA . ILE A 1 542 ? 18.660 7.311 -28.550 1.00 96.75 542 ILE A CA 1
ATOM 4212 C C . ILE A 1 542 ? 18.460 7.488 -30.062 1.00 96.75 542 ILE A C 1
ATOM 4214 O O . ILE A 1 542 ? 19.255 8.123 -30.765 1.00 96.75 542 ILE A O 1
ATOM 4218 N N . HIS A 1 543 ? 17.377 6.903 -30.565 1.00 96.06 543 HIS A N 1
ATOM 4219 C CA . HIS A 1 543 ? 16.787 7.145 -31.881 1.00 96.06 543 HIS A CA 1
ATOM 4220 C C . HIS A 1 543 ? 15.489 7.936 -31.721 1.00 96.06 543 HIS A C 1
ATOM 4222 O O . HIS A 1 543 ? 14.749 7.713 -30.764 1.00 96.06 543 HIS A O 1
ATOM 4228 N N . GLY A 1 544 ? 15.203 8.813 -32.677 1.00 96.06 544 GLY A N 1
ATOM 4229 C CA . GLY A 1 544 ? 13.907 9.459 -32.813 1.00 96.06 544 GLY A CA 1
ATOM 4230 C C . GLY A 1 544 ? 13.602 9.710 -34.279 1.00 96.06 544 GLY A C 1
ATOM 4231 O O . GLY A 1 544 ? 14.531 9.977 -35.046 1.00 96.06 544 GLY A O 1
ATOM 4232 N N . SER A 1 545 ? 12.328 9.620 -34.654 1.00 96.12 545 SER A N 1
ATOM 4233 C CA . SER A 1 545 ? 11.876 9.889 -36.020 1.00 96.12 545 SER A CA 1
ATOM 4234 C C . SER A 1 545 ? 12.220 11.316 -36.442 1.00 96.12 545 SER A C 1
ATOM 4236 O O . SER A 1 545 ? 12.094 12.254 -35.653 1.00 96.12 545 SER A O 1
ATOM 4238 N N . ASP A 1 546 ? 12.669 11.485 -37.679 1.00 91.88 546 ASP A N 1
ATOM 4239 C CA . ASP A 1 546 ? 13.128 12.755 -38.256 1.00 91.88 546 ASP A CA 1
ATOM 4240 C C . ASP A 1 546 ? 12.031 13.524 -39.014 1.00 91.88 546 ASP A C 1
ATOM 4242 O O . ASP A 1 546 ? 12.157 14.728 -39.229 1.00 91.88 546 ASP A O 1
ATOM 4246 N N . SER A 1 547 ? 10.943 12.847 -39.378 1.00 94.50 547 SER A N 1
ATOM 4247 C CA . SER A 1 547 ? 9.779 13.390 -40.081 1.00 94.50 547 SER A CA 1
ATOM 4248 C C . SER A 1 547 ? 8.485 12.740 -39.587 1.00 94.50 547 SER A C 1
ATOM 4250 O O . SER A 1 547 ? 8.502 11.679 -38.955 1.00 94.50 547 SER A O 1
ATOM 4252 N N . VAL A 1 548 ? 7.347 13.377 -39.869 1.00 93.88 548 VAL A N 1
ATOM 4253 C CA . VAL A 1 548 ? 6.020 12.863 -39.486 1.00 93.88 548 VAL A CA 1
ATOM 4254 C C . VAL A 1 548 ? 5.697 11.577 -40.253 1.00 93.88 548 VAL A C 1
ATOM 4256 O O . VAL A 1 548 ? 5.098 10.650 -39.708 1.00 93.88 548 VAL A O 1
ATOM 4259 N N . GLU A 1 549 ? 6.130 11.488 -41.507 1.00 93.94 549 GLU A N 1
ATOM 4260 C CA . GLU A 1 549 ? 5.991 10.315 -42.365 1.00 93.94 549 GLU A CA 1
ATOM 4261 C C . GLU A 1 549 ? 6.773 9.129 -41.795 1.00 93.94 549 GLU A C 1
ATOM 4263 O O . GLU A 1 549 ? 6.206 8.046 -41.608 1.00 93.94 549 GLU A O 1
ATOM 4268 N N . ASN A 1 550 ? 8.042 9.349 -41.432 1.00 94.25 550 ASN A N 1
ATOM 4269 C CA . ASN A 1 550 ? 8.864 8.316 -40.808 1.00 94.25 550 ASN A CA 1
ATOM 4270 C C . ASN A 1 550 ? 8.331 7.931 -39.433 1.00 94.25 550 ASN A C 1
ATOM 4272 O O . ASN A 1 550 ? 8.271 6.744 -39.132 1.00 94.25 550 ASN A O 1
ATOM 4276 N N . ALA A 1 551 ? 7.840 8.885 -38.641 1.00 95.81 551 ALA A N 1
ATOM 4277 C CA . ALA A 1 551 ? 7.191 8.581 -37.372 1.00 95.81 551 ALA A CA 1
ATOM 4278 C C . ALA A 1 551 ? 6.005 7.627 -37.542 1.00 95.81 551 ALA A C 1
ATOM 4280 O O . ALA A 1 551 ? 5.915 6.633 -36.829 1.00 95.81 551 ALA A O 1
ATOM 4281 N N . ARG A 1 552 ? 5.116 7.863 -38.514 1.00 94.62 552 ARG A N 1
ATOM 4282 C CA . ARG A 1 552 ? 3.977 6.964 -38.774 1.00 94.62 552 ARG A CA 1
ATOM 4283 C C . ARG A 1 552 ? 4.431 5.561 -39.176 1.00 94.62 552 ARG A C 1
ATOM 4285 O O . ARG A 1 552 ? 3.892 4.585 -38.655 1.00 94.62 552 ARG A O 1
ATOM 4292 N N . ARG A 1 553 ? 5.428 5.463 -40.064 1.00 96.00 553 ARG A N 1
ATOM 4293 C CA . ARG A 1 553 ? 6.009 4.184 -40.504 1.00 96.00 553 ARG A CA 1
ATOM 4294 C C . ARG A 1 553 ? 6.639 3.426 -39.336 1.00 96.00 553 ARG A C 1
ATOM 4296 O O . ARG A 1 553 ? 6.358 2.248 -39.150 1.00 96.00 553 ARG A O 1
ATOM 4303 N N . GLU A 1 554 ? 7.470 4.102 -38.548 1.00 96.88 554 GLU A N 1
ATOM 4304 C CA . GLU A 1 554 ? 8.172 3.519 -37.405 1.00 96.88 554 GLU A CA 1
ATOM 4305 C C . GLU A 1 554 ? 7.191 3.106 -36.297 1.00 96.88 554 GLU A C 1
ATOM 4307 O O . GLU A 1 554 ? 7.290 1.996 -35.782 1.00 96.88 554 GLU A O 1
ATOM 4312 N N . ILE A 1 555 ? 6.181 3.922 -35.975 1.00 96.69 555 ILE A N 1
ATOM 4313 C CA . ILE A 1 555 ? 5.141 3.546 -35.003 1.00 96.69 555 ILE A CA 1
ATOM 4314 C C . ILE A 1 555 ? 4.420 2.273 -35.456 1.00 96.69 555 ILE A C 1
ATOM 4316 O O . ILE A 1 555 ? 4.293 1.353 -34.656 1.00 96.69 555 ILE A O 1
ATOM 4320 N N . ALA A 1 556 ? 3.991 2.196 -36.720 1.00 95.94 556 ALA A N 1
ATOM 4321 C CA . ALA A 1 556 ? 3.289 1.025 -37.250 1.00 95.94 556 ALA A CA 1
ATOM 4322 C C . ALA A 1 556 ? 4.172 -0.233 -37.308 1.00 95.94 556 ALA A C 1
ATOM 4324 O O . ALA A 1 556 ? 3.669 -1.346 -37.180 1.00 95.94 556 ALA A O 1
ATOM 4325 N N . LEU A 1 557 ? 5.486 -0.061 -37.490 1.00 96.06 557 LEU A N 1
ATOM 4326 C CA . LEU A 1 557 ? 6.446 -1.161 -37.488 1.00 96.06 557 LEU A CA 1
ATOM 4327 C C . LEU A 1 557 ? 6.675 -1.716 -36.074 1.00 96.06 557 LEU A C 1
ATOM 4329 O O . LEU A 1 557 ? 6.811 -2.924 -35.892 1.00 96.06 557 LEU A O 1
ATOM 4333 N N . TRP A 1 558 ? 6.732 -0.841 -35.067 1.00 96.38 558 TRP A N 1
ATOM 4334 C CA . TRP A 1 558 ? 7.059 -1.235 -33.697 1.00 96.38 558 TRP A CA 1
ATOM 4335 C C . TRP A 1 558 ? 5.842 -1.526 -32.825 1.00 96.38 558 TRP A C 1
ATOM 4337 O O . TRP A 1 558 ? 5.988 -2.280 -31.868 1.00 96.38 558 TRP A O 1
ATOM 4347 N N . PHE A 1 559 ? 4.667 -0.966 -33.112 1.00 95.81 559 PHE A N 1
ATOM 4348 C CA . PHE A 1 559 ? 3.468 -1.080 -32.281 1.00 95.81 559 PHE A CA 1
ATOM 4349 C C . PHE A 1 559 ? 2.231 -1.429 -33.111 1.00 95.81 559 PHE A C 1
ATOM 4351 O O . PHE A 1 559 ? 1.950 -0.829 -34.147 1.00 95.81 559 PHE A O 1
ATOM 4358 N N . SER A 1 560 ? 1.440 -2.364 -32.597 1.00 93.56 560 SER A N 1
ATOM 4359 C CA . SER A 1 560 ? 0.073 -2.609 -33.044 1.00 93.56 560 SER A CA 1
ATOM 4360 C C . SER A 1 560 ? -0.864 -1.500 -32.555 1.00 93.56 560 SER A C 1
ATOM 4362 O O . SER A 1 560 ? -0.618 -0.859 -31.533 1.00 93.56 560 SER A O 1
ATOM 4364 N N . ALA A 1 561 ? -1.984 -1.291 -33.252 1.00 87.62 561 ALA A N 1
ATOM 4365 C CA . ALA A 1 561 ? -2.955 -0.259 -32.878 1.00 87.62 561 ALA A CA 1
ATOM 4366 C C . ALA A 1 561 ? -3.512 -0.437 -31.450 1.00 87.62 561 ALA A C 1
ATOM 4368 O O . ALA A 1 561 ? -3.797 0.553 -30.785 1.00 87.62 561 ALA A O 1
ATOM 4369 N N . ALA A 1 562 ? -3.612 -1.680 -30.963 1.00 87.25 562 ALA A N 1
ATOM 4370 C CA . ALA A 1 562 ? -4.081 -1.994 -29.613 1.00 87.25 562 ALA A CA 1
ATOM 4371 C C . ALA A 1 562 ? -3.070 -1.628 -28.508 1.00 87.25 562 ALA A C 1
ATOM 4373 O O . ALA A 1 562 ? -3.465 -1.426 -27.363 1.00 87.25 562 ALA A O 1
ATOM 4374 N N . GLU A 1 563 ? -1.777 -1.524 -28.834 1.00 89.06 563 GLU A N 1
ATOM 4375 C CA . GLU A 1 563 ? -0.740 -1.094 -27.884 1.00 89.06 563 GLU A CA 1
ATOM 4376 C C . GLU A 1 563 ? -0.707 0.434 -27.701 1.00 89.06 563 GLU A C 1
ATOM 4378 O O . GLU A 1 563 ? -0.030 0.927 -26.799 1.00 89.06 563 GLU A O 1
ATOM 4383 N N . LEU A 1 564 ? -1.413 1.196 -28.547 1.00 91.19 564 LEU A N 1
ATOM 4384 C CA . LEU A 1 564 ? -1.453 2.655 -28.489 1.00 91.19 564 LEU A CA 1
ATOM 4385 C C . LEU A 1 564 ? -2.652 3.122 -27.661 1.00 91.19 564 LEU A C 1
ATOM 4387 O O . LEU A 1 564 ? -3.804 2.953 -28.059 1.00 91.19 564 LEU A O 1
ATOM 4391 N N . LEU A 1 565 ? -2.389 3.772 -26.528 1.00 87.44 565 LEU A N 1
ATOM 4392 C CA . LEU A 1 565 ? -3.450 4.263 -25.653 1.00 87.44 565 LEU A CA 1
ATOM 4393 C C . LEU A 1 565 ? -3.960 5.643 -26.083 1.00 87.44 565 LEU A C 1
ATOM 4395 O O . LEU A 1 565 ? -3.194 6.581 -26.317 1.00 87.44 565 LEU A O 1
ATOM 4399 N N . CYS A 1 566 ? -5.285 5.777 -26.103 1.00 74.88 566 CYS A N 1
ATOM 4400 C CA . CYS A 1 566 ? -6.004 7.022 -26.342 1.00 74.88 566 CYS A CA 1
ATOM 4401 C C . CYS A 1 566 ? -6.718 7.454 -25.065 1.00 74.88 566 CYS A C 1
ATOM 4403 O O . CYS A 1 566 ? -7.776 6.935 -24.726 1.00 74.88 566 CYS A O 1
ATOM 4405 N N . ARG A 1 567 ? -6.108 8.389 -24.334 1.00 69.88 567 ARG A N 1
ATOM 4406 C CA . ARG A 1 567 ? -6.657 8.953 -23.094 1.00 69.88 567 ARG A CA 1
ATOM 4407 C C . ARG A 1 567 ? -6.656 10.473 -23.174 1.00 69.88 567 ARG A C 1
ATOM 4409 O O . ARG A 1 567 ? -5.725 11.046 -23.738 1.00 69.88 567 ARG A O 1
ATOM 4416 N N . GLU A 1 568 ? -7.622 11.132 -22.557 1.00 66.75 568 GLU A N 1
ATOM 4417 C CA . GLU A 1 568 ? -7.531 12.566 -22.275 1.00 66.75 568 GLU A CA 1
ATOM 4418 C C . GLU A 1 568 ? -6.646 12.788 -21.041 1.00 66.75 568 GLU A C 1
ATOM 4420 O O . GLU A 1 568 ? -6.782 12.087 -20.038 1.00 66.75 568 GLU A O 1
ATOM 4425 N N . ASP A 1 569 ? -5.683 13.711 -21.116 1.00 68.62 569 ASP A N 1
ATOM 4426 C CA . ASP A 1 569 ? -4.896 14.081 -19.935 1.00 68.62 569 ASP A CA 1
ATOM 4427 C C . ASP A 1 569 ? -5.533 15.279 -19.243 1.00 68.62 569 ASP A C 1
ATOM 4429 O O . ASP A 1 569 ? -5.807 16.298 -19.871 1.00 68.62 569 ASP A O 1
ATOM 4433 N N . SER A 1 570 ? -5.685 15.187 -17.922 1.00 71.12 570 SER A N 1
ATOM 4434 C CA . SER A 1 570 ? -6.206 16.270 -17.078 1.00 71.12 570 SER A CA 1
ATOM 4435 C C . SER A 1 570 ? -5.368 17.553 -17.142 1.00 71.12 570 SER A C 1
ATOM 4437 O O . SER A 1 570 ? -5.860 18.632 -16.823 1.00 71.12 570 SER A O 1
ATOM 4439 N N . VAL A 1 571 ? -4.106 17.445 -17.569 1.00 76.50 571 VAL A N 1
ATOM 4440 C CA . VAL A 1 571 ? -3.167 18.567 -17.702 1.00 76.50 571 VAL A CA 1
ATOM 4441 C C . VAL A 1 571 ? -3.226 19.212 -19.095 1.00 76.50 571 VAL A C 1
ATOM 4443 O O . VAL A 1 571 ? -2.697 20.302 -19.272 1.00 76.50 571 VAL A O 1
ATOM 4446 N N . ALA A 1 572 ? -3.903 18.597 -20.074 1.00 73.69 572 ALA A N 1
ATOM 4447 C CA . ALA A 1 572 ? -3.929 19.076 -21.461 1.00 73.69 572 ALA A CA 1
ATOM 4448 C C . ALA A 1 572 ? -4.528 20.485 -21.622 1.00 73.69 572 ALA A C 1
ATOM 4450 O O . ALA A 1 572 ? -4.230 21.157 -22.595 1.00 73.69 572 ALA A O 1
ATOM 4451 N N . ALA A 1 573 ? -5.347 20.950 -20.674 1.00 77.12 573 ALA A N 1
ATOM 4452 C CA . ALA A 1 573 ? -5.888 22.312 -20.684 1.00 77.12 573 ALA A CA 1
ATOM 4453 C C . ALA A 1 573 ? -4.854 23.401 -20.317 1.00 77.12 573 ALA A C 1
ATOM 4455 O O . ALA A 1 573 ? -5.125 24.585 -20.505 1.00 77.12 573 ALA A O 1
ATOM 4456 N N . TRP A 1 574 ? -3.702 23.015 -19.758 1.00 79.06 574 TRP A N 1
ATOM 4457 C CA . TRP A 1 574 ? -2.669 23.921 -19.237 1.00 79.06 574 TRP A CA 1
ATOM 4458 C C . TRP A 1 574 ? -1.370 23.917 -20.059 1.00 79.06 574 TRP A C 1
ATOM 4460 O O . TRP A 1 574 ? -0.459 24.685 -19.743 1.00 79.06 574 TRP A O 1
ATOM 4470 N N . LEU A 1 575 ? -1.277 23.040 -21.062 1.00 75.75 575 LEU A N 1
ATOM 4471 C CA . LEU A 1 575 ? -0.155 22.872 -21.991 1.00 75.75 575 LEU A CA 1
ATOM 4472 C C . LEU A 1 575 ? -0.574 23.355 -23.378 1.00 75.75 575 LEU A C 1
ATOM 4474 O O . LEU A 1 575 ? 0.272 23.994 -24.042 1.00 75.75 575 LEU A O 1
#

Radius of gyration: 36.65 Å; chains: 1; bounding box: 90×85×127 Å

pLDDT: mean 71.57, std 25.96, range [22.92, 98.31]

InterPro domains:
  IPR001496 SOCS box domain [PS50225] (298-338)
  IPR001496 SOCS box domain [SM00969] (301-339)
  IPR001564 Nucleoside diphosphate kinase [MF_00451] (429-564)
  IPR001564 Nucleoside diphosphate kinase [PR01243] (432-454)
  IPR001564 Nucleoside diphosphate kinase [PR01243] (476-495)
  IPR001564 Nucleoside diphosphate kinase [PR01243] (496-513)
  IPR001564 Nucleoside diphosphate kinase [PR01243] (517-533)
  IPR001564 Nucleoside diphosphate kinase [PR01243] (540-559)
  IPR001870 B30.2/SPRY domain [PS50188] (112-301)
  IPR003877 SPRY domain [PF00622] (176-295)
  IPR003877 SPRY domain [SM00449] (173-300)
  IPR013320 Concanavalin A-like lectin/glucanase domain superfamily [SSF49899] (120-312)
  IPR023005 Nucleoside diphosphate kinase, active site [PS00469] (540-548)
  IPR032053 Small ribosomal subunit protein mS34 [PF16053] (333-413)
  IPR034907 Nucleoside diphosphate kinase-like domain [PF00334] (430-563)
  IPR034907 Nucleoside diphosphate kinase-like domain [SM00562] (429-566)
  IPR035754 SPRY domain-containing SOCS box protein 3, SPRY domain [cd12876] (131-313)
  IPR036850 Nucleoside diphosphate kinase-like domain superfamily [G3DSA:3.30.70.141] (421-566)
  IPR036850 Nucleoside diphosphate kinase-like domain superfamily [SSF54919] (428-565)
  IPR043136 B30.2/SPRY domain superfamily [G3DSA:2.60.120.920] (136-300)

Sequence (575 aa):
MGVWAALLGVCLGLAKVLRYWSEILSMMARRPRSSRAWHFVLSAARRDADTRAVALAGSTPWGYDSDGQHSDSDSDPEYATLPPSIPSAVPVTGESYCDCDGQSEASFCGGLHTAHRGQDCRCGEEDECFDWVWDDLNKSSATLLSCDNRKVSFHVEYSCGTAAIRGTKELGEGQHFWEIKMTSPVYGTDMMVGIGTSDVDLDKYQHTFCSLLGRDEDSWGLSYTGLLHHKGDKTSFSSRFGQGSIIGLHLDTWHGTLTFFKNRACIGVAATKLQNRKFYPMVCSTAAKSSMKVTCCRASPTSLQYLCCCRLRQLRPDSADTLEGLPLPPGLKQNLDHGKAWGILTFRGKTESEAREIEQVMHHDWRVVPRHEEAAFTACTARPQHTLHSVPYPPLLRAMILAERQKNGDTSTEEPLLHLEGMPCTSAQERTFLAVKPDGVQRRLVGEILRRFERKGFKLVALKLVQASEQLLREHYAELRERPFYGRLVKYMSSGPVVAMVWQGLDVVRASQALIGTPDPADALPGTIRGDFCVEVGKNVIHGSDSVENARREIALWFSAAELLCREDSVAAWL